Protein AF-0000000083551180 (afdb_homodimer)

Organism: NCBI:txid2306993

pLDDT: mean 93.46, std 14.59, range [28.53, 98.94]

InterPro domains:
  IPR025997 Periplasmic binding protein [PF13407] (26-269)
  IPR028082 Periplasmic binding protein-like I [SSF53822] (26-298)

Nearest PDB structures (foldseek):
  3rot-assembly1_A  TM=9.013E-01  e=5.775E-20  Legionella pneumophila subsp. pneumophila str. Philadelphia 1
  6sw4-assembly1_A  TM=7.677E-01  e=3.076E-19  Geobacillus stearothermophilus
  5hqj-assembly1_A  TM=8.959E-01  e=1.363E-17  Paraburkholderia graminis C4D1M
  5xsd-assembly1_B  TM=6.238E-01  e=3.517E-17  Clostridium beijerinckii NCIMB 8052
  5bq3-assembly4_D  TM=6.985E-01  e=9.871E-12  Schaalia dentiphila ATCC 17982

Foldseek 3Di:
DPPPPPPPPPPPPPPPPPPPPAQEEEEQEQDAPVALLVVLLVVLQVVLCVVLVHHYHYDYDNHRDLQVSLVVLQVVLVVVGLAYEYEPQDCVSNLVSLLSSVVSVHAYEYEAHDQVCCVVSPHQEYEWAQLLQLLLVVLLVCLVVPFAEEEEEAADPSRVSSVSSQNSNCNNNVHHYHYHYHHQALVRLLVSLLVVCVVDVSGAEYEYAGCPRHQLSNLVSCVVVVHPRHATEYEDDALRNLVCQLVVSHFKYWYQQSSCRNNVVSNQSSCCSVPVGHDNYYHGSDTDIGGNVRSVVCSVVNVVSRD/DPPPPPPPPPPPPPPPPPPPPAQEEEEQEQDAPPALLVVLLVVLQVVLCVVLVHHYHYDYDNHRDLQVSLVVLQVVLVVVGLAYEYEPQDCVSNLVSLLSSVVSVHAYEYEAHDQVCCVVSPHQEYEWAQLLQLLLVVLLVCLVVPFAEEEEEAADPSRVSSVSSQNSNCNNNVHHYHYHYHHQALVRLLVSLLVVCVVDVSGAEYEYAGCPRHQLSNLVSCVVVVHPRHAGEYEDDALRNLVCQLVVSHFKYWYQQSSCSNNVVSNQSSCCSVPVGHDNYYHGSDTDIGGNVHSVVCSVVNVVSRD

Solvent-accessible surface area (backbone atoms only — not comparable to full-atom values): 30108 Å² total; per-residue (Å²): 138,82,82,77,77,76,78,78,76,76,75,72,74,70,72,69,70,70,74,74,79,67,54,36,33,39,35,43,36,64,48,30,72,87,41,67,66,44,55,17,19,50,46,17,29,52,50,22,21,63,47,66,67,36,46,71,45,80,43,54,34,71,48,88,42,60,68,60,40,30,50,51,44,44,54,46,46,73,66,62,42,60,20,36,38,34,41,34,42,44,54,82,68,35,38,65,41,49,38,49,29,38,73,71,68,32,52,30,33,31,25,65,27,36,62,91,49,27,64,85,43,57,29,64,31,30,32,25,42,60,38,37,61,43,14,20,52,53,14,37,51,43,32,73,73,63,33,65,20,34,36,30,40,38,44,56,82,77,31,50,43,59,53,31,22,46,52,15,22,35,62,36,33,72,37,59,57,43,78,43,79,47,51,78,38,37,69,61,30,18,53,52,47,35,48,52,44,68,74,36,75,73,50,22,27,36,38,21,67,30,16,69,42,30,27,40,24,44,44,52,26,38,55,74,70,68,52,82,73,52,41,34,29,17,27,38,67,30,42,68,38,31,49,31,17,52,71,64,62,24,55,32,26,35,33,46,44,47,16,53,45,19,18,47,57,46,40,36,39,49,38,28,67,74,69,71,41,58,57,56,36,50,36,27,28,21,69,41,80,40,34,46,93,49,21,66,78,44,31,66,44,21,69,71,40,55,73,138,81,83,74,78,76,78,76,76,77,75,72,74,70,72,69,69,70,76,74,78,67,54,36,33,38,35,42,37,64,48,30,72,87,42,66,66,43,55,17,18,50,45,18,28,51,51,23,20,62,48,66,65,37,47,72,46,82,42,56,34,72,48,87,40,60,70,59,41,30,50,53,45,44,54,46,46,75,66,63,42,59,19,38,37,33,41,35,41,42,55,83,68,35,36,65,38,48,36,49,29,38,73,71,68,31,52,32,33,31,24,65,26,35,61,90,49,27,63,85,44,59,30,64,30,31,31,24,43,60,40,37,59,44,15,19,52,53,14,36,52,42,31,73,73,65,36,64,20,32,35,30,41,38,44,56,82,77,30,50,42,59,53,31,22,46,52,15,22,36,62,36,32,72,38,61,57,45,78,42,79,48,50,77,38,37,69,61,30,17,53,52,48,34,49,51,45,66,75,35,76,71,50,21,25,38,37,19,67,31,14,68,42,30,26,40,24,44,44,52,25,38,55,74,70,68,54,82,74,53,40,34,30,17,26,39,66,29,45,69,38,30,49,31,17,53,72,63,61,24,56,33,27,34,34,45,43,48,18,53,46,19,18,47,57,47,40,37,38,49,38,28,68,75,69,70,40,58,56,56,36,50,36,27,29,21,69,40,79,38,33,46,91,50,22,67,78,43,31,64,44,20,68,72,40,56,74

Radius of gyration: 28.54 Å; Cα contacts (8 Å, |Δi|>4): 1435; chains: 2; bounding box: 66×101×99 Å

Secondary structure (DSSP, 8-state):
-----------------------EEEEE----TT-HHHHHHHHHHHHHHHHHT-EEEEE--SSS-HHHHHHHHHHHHHH--SEEEEE-S-HHHHHHHHHHHHHTT--EEEESS-TTTTGGGT-SEEEE--HHHHHHHHHHHHHHTT--SEEEEESSTT-HHHHHHHHHHHHHH-S-EEEEE--S-HHHHHHHHHHHHHH-TT--EEEES-IIIIIHHHHHHHHHTT-SS-EEEEES--HHHHHHHHTTSS-EEEE--HHHHHHHHHHHHHHHHHHS---SS-EE---EEE-HHHHHHHHHHHHTT--/-----------------------EEEEE----TT-HHHHHHHHHHHHHHHHHT-EEEEE--SSS-HHHHHHHHHHHHHH--SEEEEE-S-HHHHHHHHHHHHHTT--EEEESS-TTTTGGGT-SEEEE--HHHHHHHHHHHHHHTT--SEEEEESSTT-HHHHHHHHHHHHHH-S-EEEEE--S-HHHHHHHHHHHHHH-TT--EEEES-IIIIIHHHHHHHHHHT-SS-EEEEES--HHHHHHHHTTSS-EEEE--HHHHHHHHHHHHHHHHHHS---SS-EE---EEE-HHHHHHHHHHHHTT--

Structure (mmCIF, N/CA/C/O backbone):
data_AF-0000000083551180-model_v1
#
loop_
_entity.id
_entity.type
_entity.pdbx_description
1 polymer 'Sugar ABC transporter substrate-binding protein'
#
loop_
_atom_site.group_PDB
_atom_site.id
_atom_site.type_symbol
_atom_site.label_atom_id
_atom_site.label_alt_id
_atom_site.label_comp_id
_atom_site.label_asym_id
_atom_site.label_entity_id
_atom_site.label_seq_id
_atom_site.pdbx_PDB_ins_code
_atom_site.Cartn_x
_atom_site.Cartn_y
_atom_site.Cartn_z
_atom_site.occupancy
_atom_site.B_iso_or_equiv
_atom_site.auth_seq_id
_atom_site.auth_comp_id
_atom_site.auth_asym_id
_atom_site.auth_atom_id
_atom_site.pdbx_PDB_model_num
ATOM 1 N N . MET A 1 1 ? 14 56.531 -55.25 1 29.62 1 MET A N 1
ATOM 2 C CA . MET A 1 1 ? 12.977 56.312 -54.25 1 29.62 1 MET A CA 1
ATOM 3 C C . MET A 1 1 ? 12.719 54.812 -54.062 1 29.62 1 MET A C 1
ATOM 5 O O . MET A 1 1 ? 11.953 54.219 -54.812 1 29.62 1 MET A O 1
ATOM 9 N N . THR A 1 2 ? 13.805 54 -53.781 1 31.78 2 THR A N 1
ATOM 10 C CA . THR A 1 2 ? 14.023 52.562 -53.625 1 31.78 2 THR A CA 1
ATOM 11 C C . THR A 1 2 ? 13.281 52.031 -52.406 1 31.78 2 THR A C 1
ATOM 13 O O . THR A 1 2 ? 13.531 52.438 -51.281 1 31.78 2 THR A O 1
ATOM 16 N N . LYS A 1 3 ? 11.922 51.719 -52.719 1 38.22 3 LYS A N 1
ATOM 17 C CA . LYS A 1 3 ? 11.047 51.062 -51.75 1 38.22 3 LYS A CA 1
ATOM 18 C C . LYS A 1 3 ? 11.734 49.844 -51.094 1 38.22 3 LYS A C 1
ATOM 20 O O . LYS A 1 3 ? 12.055 48.875 -51.781 1 38.22 3 LYS A O 1
ATOM 25 N N . LEU A 1 4 ? 12.672 50 -50.094 1 35.94 4 LEU A N 1
ATOM 26 C CA . LEU A 1 4 ? 13.281 49 -49.25 1 35.94 4 LEU A CA 1
ATOM 27 C C . LEU A 1 4 ? 12.211 48.156 -48.531 1 35.94 4 LEU A C 1
ATOM 29 O O . LEU A 1 4 ? 11.406 48.719 -47.781 1 35.94 4 LEU A O 1
ATOM 33 N N . PHE A 1 5 ? 11.617 47.156 -49.188 1 43.34 5 PHE A N 1
ATOM 34 C CA . PHE A 1 5 ? 10.773 46.156 -48.594 1 43.34 5 PHE A CA 1
ATOM 35 C C . PHE A 1 5 ? 11.461 45.5 -47.406 1 43.34 5 PHE A C 1
ATOM 37 O O . PHE A 1 5 ? 12.547 44.938 -47.531 1 43.34 5 PHE A O 1
ATOM 44 N N . SER A 1 6 ? 11.367 46.094 -46.219 1 41.84 6 SER A N 1
ATOM 45 C CA . SER A 1 6 ? 11.781 45.5 -44.969 1 41.84 6 SER A CA 1
ATOM 46 C C . SER A 1 6 ? 11.062 44.156 -44.719 1 41.84 6 SER A C 1
ATOM 48 O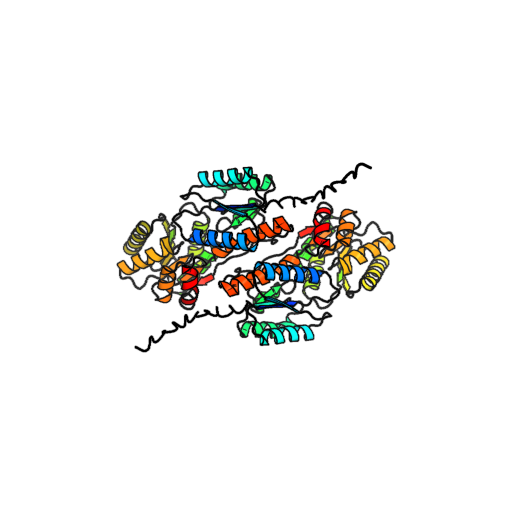 O . SER A 1 6 ? 9.836 44.125 -44.656 1 41.84 6 SER A O 1
ATOM 50 N N . THR A 1 7 ? 11.578 43.062 -45.312 1 43.59 7 THR A N 1
ATOM 51 C CA . THR A 1 7 ? 11.133 41.719 -44.938 1 43.59 7 THR A CA 1
ATOM 52 C C . THR A 1 7 ? 11.227 41.531 -43.406 1 43.59 7 THR A C 1
ATOM 54 O O . THR A 1 7 ? 12.312 41.625 -42.844 1 43.59 7 THR A O 1
ATOM 57 N N . VAL A 1 8 ? 10.195 41.812 -42.688 1 47.72 8 VAL A N 1
ATOM 58 C CA . VAL A 1 8 ? 10.008 41.469 -41.281 1 47.72 8 VAL A CA 1
ATOM 59 C C . VAL A 1 8 ? 10.148 39.938 -41.125 1 47.72 8 VAL A C 1
ATOM 61 O O . VAL A 1 8 ? 9.367 39.188 -41.688 1 47.72 8 VAL A O 1
ATOM 64 N N . ALA A 1 9 ? 11.391 39.5 -40.875 1 41.78 9 ALA A N 1
ATOM 65 C CA . ALA A 1 9 ? 11.609 38.125 -40.438 1 41.78 9 ALA A CA 1
ATOM 66 C C . ALA A 1 9 ? 10.82 37.812 -39.188 1 41.78 9 ALA A C 1
ATOM 68 O O . ALA A 1 9 ? 11.062 38.438 -38.125 1 41.78 9 ALA A O 1
ATOM 69 N N . VAL A 1 10 ? 9.578 37.438 -39.344 1 45.44 10 VAL A N 1
ATOM 70 C CA . VAL A 1 10 ? 8.883 36.812 -38.219 1 45.44 10 VAL A CA 1
ATOM 71 C C . VAL A 1 10 ? 9.68 35.594 -37.719 1 45.44 10 VAL A C 1
ATOM 73 O O . VAL A 1 10 ? 9.812 34.594 -38.406 1 45.44 10 VAL A O 1
ATOM 76 N N . ALA A 1 11 ? 10.781 35.812 -36.969 1 41.44 11 ALA A N 1
ATOM 77 C CA . ALA A 1 11 ? 11.383 34.688 -36.219 1 41.44 11 ALA A CA 1
ATOM 78 C C . ALA A 1 11 ? 10.344 33.969 -35.375 1 41.44 11 ALA A C 1
ATOM 80 O O . ALA A 1 11 ? 9.852 34.531 -34.375 1 41.44 11 ALA A O 1
ATOM 81 N N . ALA A 1 12 ? 9.578 33.094 -36 1 41.12 12 ALA A N 1
ATOM 82 C CA . ALA A 1 12 ? 8.844 32.125 -35.188 1 41.12 12 ALA A CA 1
ATOM 83 C C . ALA A 1 12 ? 9.773 31.391 -34.219 1 41.12 12 ALA A C 1
ATOM 85 O O . ALA A 1 12 ? 10.656 30.656 -34.656 1 41.12 12 ALA A O 1
ATOM 86 N N . VAL A 1 13 ? 10.172 32.031 -33.156 1 38.22 13 VAL A N 1
ATOM 87 C CA . VAL A 1 13 ? 10.766 31.219 -32.094 1 38.22 13 VAL A CA 1
ATOM 88 C C . VAL A 1 13 ? 9.938 29.953 -31.875 1 38.22 13 VAL A C 1
ATOM 90 O O . VAL A 1 13 ? 8.812 30.016 -31.391 1 38.22 13 VAL A O 1
ATOM 93 N N . CYS A 1 14 ? 10.102 28.969 -32.75 1 38.03 14 CYS A N 1
ATOM 94 C CA . CYS A 1 14 ? 9.664 27.641 -32.344 1 38.03 14 CYS A CA 1
ATOM 95 C C . CYS A 1 14 ? 10.203 27.312 -30.953 1 38.03 14 CYS A C 1
ATOM 97 O O . CYS A 1 14 ? 11.406 27.094 -30.781 1 38.03 14 CYS A O 1
ATOM 99 N N . ALA A 1 15 ? 9.703 27.891 -29.938 1 37.44 15 ALA A N 1
ATOM 100 C CA . ALA A 1 15 ? 9.977 27.312 -28.625 1 37.44 15 ALA A CA 1
ATOM 101 C C . ALA A 1 15 ? 10.078 25.781 -28.719 1 37.44 15 ALA A C 1
ATOM 103 O O . ALA A 1 15 ? 9.07 25.109 -28.922 1 37.44 15 ALA A O 1
ATOM 104 N N . PHE A 1 16 ? 11.133 25.25 -29.25 1 34.94 16 PHE A N 1
ATOM 105 C CA . PHE A 1 16 ? 11.359 23.828 -29 1 34.94 16 PHE A CA 1
ATOM 106 C C . PHE A 1 16 ? 11.039 23.469 -27.562 1 34.94 16 PHE A C 1
ATOM 108 O O . PHE A 1 16 ? 11.742 23.891 -26.641 1 34.94 16 PHE A O 1
ATOM 115 N N . ALA A 1 17 ? 9.82 23.344 -27.234 1 38.88 17 ALA A N 1
ATOM 116 C CA . ALA A 1 17 ? 9.594 22.641 -25.969 1 38.88 17 ALA A CA 1
ATOM 117 C C . ALA A 1 17 ? 10.664 21.594 -25.719 1 38.88 17 ALA A C 1
ATOM 119 O O . ALA A 1 17 ? 10.867 20.703 -26.547 1 38.88 17 ALA A O 1
ATOM 120 N N . ALA A 1 18 ? 11.703 21.844 -25.141 1 39.97 18 ALA A N 1
ATOM 121 C CA . ALA A 1 18 ? 12.625 20.781 -24.719 1 39.97 18 ALA A CA 1
ATOM 122 C C . ALA A 1 18 ? 11.891 19.469 -24.484 1 39.97 18 ALA A C 1
ATOM 124 O O . ALA A 1 18 ? 10.883 19.438 -23.766 1 39.97 18 ALA A O 1
ATOM 125 N N . PRO A 1 19 ? 11.961 18.438 -25.234 1 40.69 19 PRO A N 1
ATOM 126 C CA . PRO A 1 19 ? 11.266 17.156 -25.016 1 40.69 19 PRO A CA 1
ATOM 127 C C . PRO A 1 19 ? 11.273 16.734 -23.547 1 40.69 19 PRO A C 1
ATOM 129 O O . PRO A 1 19 ? 12.336 16.703 -22.922 1 40.69 19 PRO A O 1
ATOM 132 N N . ALA A 1 20 ? 10.516 17.203 -22.703 1 46.56 20 ALA A N 1
ATOM 133 C CA . ALA A 1 20 ? 10.375 16.625 -21.375 1 46.56 20 ALA A CA 1
ATOM 134 C C . ALA A 1 20 ? 10.812 15.164 -21.359 1 46.56 20 ALA A C 1
ATOM 136 O O . ALA A 1 20 ? 10.273 14.344 -22.109 1 46.56 20 ALA A O 1
ATOM 137 N N . PHE A 1 21 ? 12.141 14.781 -21.25 1 58.53 21 PHE A N 1
ATOM 138 C CA . PHE A 1 21 ? 12.648 13.414 -21.203 1 58.53 21 PHE A CA 1
ATOM 139 C C . PHE A 1 21 ? 11.672 12.5 -20.453 1 58.53 21 PHE A C 1
ATOM 141 O O . PHE A 1 21 ? 11.258 12.805 -19.344 1 58.53 21 PHE A O 1
ATOM 148 N N . ALA A 1 22 ? 11 11.594 -21.109 1 81.5 22 ALA A N 1
ATOM 149 C CA . ALA A 1 22 ? 10 10.625 -20.672 1 81.5 22 ALA A CA 1
ATOM 150 C C . ALA A 1 22 ? 10.523 9.781 -19.516 1 81.5 22 ALA A C 1
ATOM 152 O O . ALA A 1 22 ? 11.664 9.32 -19.531 1 81.5 22 ALA A O 1
ATOM 153 N N . VAL A 1 23 ? 9.953 9.836 -18.297 1 95.75 23 VAL A N 1
ATOM 154 C CA . VAL A 1 23 ? 10.25 8.945 -17.188 1 95.75 23 VAL A CA 1
ATOM 155 C C . VAL A 1 23 ? 10.414 7.516 -17.688 1 95.75 23 VAL A C 1
ATOM 157 O O . VAL A 1 23 ? 9.555 7.008 -18.422 1 95.75 23 VAL A O 1
ATOM 160 N N . ASP A 1 24 ? 11.672 6.949 -17.5 1 98.19 24 ASP A N 1
ATOM 161 C CA . ASP A 1 24 ? 11.977 5.594 -17.938 1 98.19 24 ASP A CA 1
ATOM 162 C C . ASP A 1 24 ? 12.062 4.633 -16.766 1 98.19 24 ASP A C 1
ATOM 164 O O . ASP A 1 24 ? 12.852 4.836 -15.836 1 98.19 24 ASP A O 1
ATOM 168 N N . ILE A 1 25 ? 11.266 3.588 -16.797 1 98.81 25 ILE A N 1
ATOM 169 C CA . ILE A 1 25 ? 11.242 2.557 -15.766 1 98.81 25 ILE A CA 1
ATOM 170 C C . ILE A 1 25 ? 11.602 1.205 -16.375 1 98.81 25 ILE A C 1
ATOM 172 O O . ILE A 1 25 ? 11.102 0.85 -17.453 1 98.81 25 ILE A O 1
ATOM 176 N N . ILE A 1 26 ? 12.523 0.47 -15.789 1 98.94 26 ILE A N 1
ATOM 177 C CA . ILE A 1 26 ? 12.875 -0.869 -16.25 1 98.94 26 ILE A CA 1
ATOM 178 C C . ILE A 1 26 ? 12.398 -1.905 -15.234 1 98.94 26 ILE A C 1
ATOM 180 O O . ILE A 1 26 ? 12.633 -1.753 -14.031 1 98.94 26 ILE A O 1
ATOM 184 N N . VAL A 1 27 ? 11.68 -2.828 -15.688 1 98.88 27 VAL A N 1
ATOM 185 C CA . VAL A 1 27 ? 11.242 -3.971 -14.891 1 98.88 27 VAL A CA 1
ATOM 186 C C . VAL A 1 27 ? 12.086 -5.195 -15.242 1 98.88 27 VAL A C 1
ATOM 188 O O . VAL A 1 27 ? 12.172 -5.586 -16.406 1 98.88 27 VAL A O 1
ATOM 191 N N . VAL A 1 28 ? 12.758 -5.77 -14.234 1 98.88 28 VAL A N 1
ATOM 192 C CA . VAL A 1 28 ? 13.484 -7.02 -14.414 1 98.88 28 VAL A CA 1
ATOM 193 C C . VAL A 1 28 ? 12.891 -8.102 -13.523 1 98.88 28 VAL A C 1
ATOM 195 O O . VAL A 1 28 ? 13.062 -8.078 -12.297 1 98.88 28 VAL A O 1
ATOM 198 N N . ALA A 1 29 ? 12.219 -9.016 -14.102 1 98.44 29 ALA A N 1
ATOM 199 C CA . ALA A 1 29 ? 11.547 -10.078 -13.359 1 98.44 29 ALA A CA 1
ATOM 200 C C . ALA A 1 29 ? 12.156 -11.438 -13.688 1 98.44 29 ALA A C 1
ATOM 202 O O . ALA A 1 29 ? 12.742 -11.625 -14.758 1 98.44 29 ALA A O 1
ATOM 203 N N . HIS A 1 30 ? 11.977 -12.398 -12.781 1 97.62 30 HIS A N 1
ATOM 204 C CA . HIS A 1 30 ? 12.531 -13.727 -12.992 1 97.62 30 HIS A CA 1
ATOM 205 C C . HIS A 1 30 ? 11.602 -14.586 -13.844 1 97.62 30 HIS A C 1
ATOM 207 O O . HIS A 1 30 ? 11.875 -15.766 -14.078 1 97.62 30 HIS A O 1
ATOM 213 N N . GLY A 1 31 ? 10.531 -14 -14.219 1 92 31 GLY A N 1
ATOM 214 C CA . GLY A 1 31 ? 9.477 -14.719 -14.906 1 92 31 GLY A CA 1
ATOM 215 C C . GLY A 1 31 ? 9.938 -15.344 -16.219 1 92 31 GLY A C 1
ATOM 216 O O . GLY A 1 31 ? 10.523 -14.664 -17.062 1 92 31 GLY A O 1
ATOM 217 N N . GLN A 1 32 ? 9.609 -16.562 -16.375 1 90.31 32 GLN A N 1
ATOM 218 C CA . GLN A 1 32 ? 9.969 -17.312 -17.562 1 90.31 32 GLN A CA 1
ATOM 219 C C . GLN A 1 32 ? 8.953 -17.109 -18.688 1 90.31 32 GLN A C 1
ATOM 221 O O . GLN A 1 32 ? 7.785 -16.828 -18.422 1 90.31 32 GLN A O 1
ATOM 226 N N . ALA A 1 33 ? 9.414 -17.328 -19.891 1 89.06 33 ALA A N 1
ATOM 227 C CA . ALA A 1 33 ? 8.602 -17.047 -21.062 1 89.06 33 ALA A CA 1
ATOM 228 C C . ALA A 1 33 ? 7.359 -17.938 -21.094 1 89.06 33 ALA A C 1
ATOM 230 O O . ALA A 1 33 ? 6.297 -17.516 -21.562 1 89.06 33 ALA A O 1
ATOM 231 N N . ASN A 1 34 ? 7.402 -19.125 -20.562 1 91.38 34 ASN A N 1
ATOM 232 C CA . ASN A 1 34 ? 6.297 -20.078 -20.688 1 91.38 34 ASN A CA 1
ATOM 233 C C . ASN A 1 34 ? 5.332 -19.953 -19.5 1 91.38 34 ASN A C 1
ATOM 235 O O . ASN A 1 34 ? 4.371 -20.719 -19.406 1 91.38 34 ASN A O 1
ATOM 239 N N . ASP A 1 35 ? 5.543 -19.078 -18.578 1 93.75 35 ASP A N 1
ATOM 240 C CA . ASP A 1 35 ? 4.691 -18.906 -17.406 1 93.75 35 ASP A CA 1
ATOM 241 C C . ASP A 1 35 ? 3.701 -17.766 -17.625 1 93.75 35 ASP A C 1
ATOM 243 O O . ASP A 1 35 ? 4.074 -16.578 -17.562 1 93.75 35 ASP A O 1
ATOM 247 N N . PRO A 1 36 ? 2.418 -18.062 -17.797 1 93.94 36 PRO A N 1
ATOM 248 C CA . PRO A 1 36 ? 1.423 -17.016 -18.078 1 93.94 36 PRO A CA 1
ATOM 249 C C . PRO A 1 36 ? 1.259 -16.016 -16.938 1 93.94 36 PRO A C 1
ATOM 251 O O . PRO A 1 36 ? 0.729 -14.93 -17.141 1 93.94 36 PRO A O 1
ATOM 254 N N . PHE A 1 37 ? 1.628 -16.453 -15.758 1 96.19 37 PHE A N 1
ATOM 255 C CA . PHE A 1 37 ? 1.597 -15.531 -14.625 1 96.19 37 PHE A CA 1
ATOM 256 C C . PHE A 1 37 ? 2.246 -14.203 -15 1 96.19 37 PHE A C 1
ATOM 258 O O . PHE A 1 37 ? 1.688 -13.141 -14.727 1 96.19 37 PHE A O 1
ATOM 265 N N . TRP A 1 38 ? 3.328 -14.242 -15.695 1 97.06 38 TRP A N 1
ATOM 266 C CA . TRP A 1 38 ? 4.164 -13.062 -15.898 1 97.06 38 TRP A CA 1
ATOM 267 C C . TRP A 1 38 ? 3.666 -12.242 -17.078 1 97.06 38 TRP A C 1
ATOM 269 O O . TRP A 1 38 ? 3.992 -11.055 -17.203 1 97.06 38 TRP A O 1
ATOM 279 N N . SER A 1 39 ? 2.93 -12.891 -17.938 1 96.06 39 SER A N 1
ATOM 280 C CA . SER A 1 39 ? 2.252 -12.102 -18.953 1 96.06 39 SER A CA 1
ATOM 281 C C . SER A 1 39 ? 1.255 -11.133 -18.344 1 96.06 39 SER A C 1
ATOM 283 O O . SER A 1 39 ? 1.106 -10 -18.797 1 96.06 39 SER A O 1
ATOM 285 N N . VAL A 1 40 ? 0.595 -11.578 -17.266 1 97.25 40 VAL A N 1
ATOM 286 C CA . VAL A 1 40 ? -0.378 -10.734 -16.578 1 97.25 40 VAL A CA 1
ATOM 287 C C . VAL A 1 40 ? 0.341 -9.602 -15.852 1 97.25 40 VAL A C 1
ATOM 289 O O . VAL A 1 40 ? -0.13 -8.461 -15.852 1 97.25 40 VAL A O 1
ATOM 292 N N . VAL A 1 41 ? 1.512 -9.867 -15.203 1 98.25 41 VAL A N 1
ATOM 293 C CA . VAL A 1 41 ? 2.328 -8.828 -14.586 1 98.25 41 VAL A CA 1
ATOM 294 C C . VAL A 1 41 ? 2.717 -7.785 -15.633 1 98.25 41 VAL A C 1
ATOM 296 O O . VAL A 1 41 ? 2.6 -6.582 -15.391 1 98.25 41 VAL A O 1
ATOM 299 N N . LYS A 1 42 ? 3.176 -8.273 -16.797 1 98 42 LYS A N 1
ATOM 300 C CA . LYS A 1 42 ? 3.584 -7.402 -17.891 1 98 42 LYS A CA 1
ATOM 301 C C . LYS A 1 42 ? 2.426 -6.52 -18.344 1 98 42 LYS A C 1
ATOM 303 O O . LYS A 1 42 ? 2.615 -5.332 -18.625 1 98 42 LYS A O 1
ATOM 308 N N . ASN A 1 43 ? 1.23 -7.113 -18.438 1 97.81 43 ASN A N 1
ATOM 309 C CA . ASN A 1 43 ? 0.044 -6.348 -18.812 1 97.81 43 ASN A CA 1
ATOM 310 C C . ASN A 1 43 ? -0.243 -5.238 -17.797 1 97.81 43 ASN A C 1
ATOM 312 O O . ASN A 1 43 ? -0.617 -4.129 -18.172 1 97.81 43 ASN A O 1
ATOM 316 N N . GLY A 1 44 ? -0.085 -5.551 -16.5 1 98.12 44 GLY A N 1
ATOM 317 C CA . GLY A 1 44 ? -0.243 -4.535 -15.477 1 98.12 44 GLY A CA 1
ATOM 318 C C . GLY A 1 44 ? 0.743 -3.391 -15.609 1 98.12 44 GLY A C 1
ATOM 319 O O . GLY A 1 44 ? 0.363 -2.223 -15.516 1 98.12 44 GLY A O 1
ATOM 320 N N . ALA A 1 45 ? 1.985 -3.754 -15.844 1 98.62 45 ALA A N 1
ATOM 321 C CA . ALA A 1 45 ? 3.023 -2.744 -16.031 1 98.62 45 ALA A CA 1
ATOM 322 C C . ALA A 1 45 ? 2.713 -1.855 -17.234 1 98.62 45 ALA A C 1
ATOM 324 O O . ALA A 1 45 ? 2.865 -0.634 -17.172 1 98.62 45 ALA A O 1
ATOM 325 N N . ALA A 1 46 ? 2.285 -2.459 -18.344 1 98.06 46 ALA A N 1
ATOM 326 C CA . ALA A 1 46 ? 1.963 -1.728 -19.562 1 98.06 46 ALA A CA 1
ATOM 327 C C . ALA A 1 46 ? 0.801 -0.765 -19.344 1 98.06 46 ALA A C 1
ATOM 329 O O . ALA A 1 46 ? 0.823 0.37 -19.812 1 98.06 46 ALA A O 1
ATOM 330 N N . GLU A 1 47 ? -0.205 -1.273 -18.625 1 96.56 47 GLU A N 1
ATOM 331 C CA . GLU A 1 47 ? -1.346 -0.413 -18.328 1 96.56 47 GLU A CA 1
ATOM 332 C C . GLU A 1 47 ? -0.929 0.786 -17.484 1 96.56 47 GLU A C 1
ATOM 334 O O . GLU A 1 47 ? -1.373 1.909 -17.734 1 96.56 47 GLU A O 1
ATOM 339 N N . ALA A 1 48 ? -0.133 0.541 -16.469 1 97.25 48 ALA A N 1
ATOM 340 C CA . ALA A 1 48 ? 0.366 1.632 -15.633 1 97.25 48 ALA A CA 1
ATOM 341 C C . ALA A 1 48 ? 1.162 2.635 -16.469 1 97.25 48 ALA A C 1
ATOM 343 O O . ALA A 1 48 ? 1.075 3.844 -16.234 1 97.25 48 ALA A O 1
ATOM 344 N N . ALA A 1 49 ? 2.021 2.131 -17.375 1 97.44 49 ALA A N 1
ATOM 345 C CA . ALA A 1 49 ? 2.795 2.998 -18.266 1 97.44 49 ALA A CA 1
ATOM 346 C C . ALA A 1 49 ? 1.881 3.928 -19.047 1 97.44 49 ALA A C 1
ATOM 348 O O . ALA A 1 49 ? 2.133 5.133 -19.141 1 97.44 49 ALA A O 1
ATOM 349 N N . LYS A 1 50 ? 0.866 3.373 -19.547 1 95.5 50 LYS A N 1
ATOM 350 C CA . LYS A 1 50 ? -0.11 4.148 -20.312 1 95.5 50 LYS A CA 1
ATOM 351 C C . LYS A 1 50 ? -0.788 5.195 -19.438 1 95.5 50 LYS A C 1
ATOM 353 O O . LYS A 1 50 ? -0.851 6.371 -19.797 1 95.5 50 LYS A O 1
ATOM 358 N N . ASP A 1 51 ? -1.233 4.777 -18.312 1 93.31 51 ASP A N 1
ATOM 359 C CA . ASP A 1 51 ? -1.991 5.652 -17.422 1 93.31 51 ASP A CA 1
ATOM 360 C C . ASP A 1 51 ? -1.116 6.785 -16.891 1 93.31 51 ASP A C 1
ATOM 362 O O . ASP A 1 51 ? -1.593 7.902 -16.703 1 93.31 51 ASP A O 1
ATOM 366 N N . SER A 1 52 ? 0.137 6.477 -16.641 1 94.56 52 SER A N 1
ATOM 367 C CA . SER A 1 52 ? 1.021 7.449 -16 1 94.56 52 SER A CA 1
ATOM 368 C C . SER A 1 52 ? 1.838 8.219 -17.031 1 94.56 52 SER A C 1
ATOM 370 O O . SER A 1 52 ? 2.533 9.172 -16.688 1 94.56 52 SER A O 1
ATOM 372 N N . GLY A 1 53 ? 1.837 7.832 -18.25 1 94.81 53 GLY A N 1
ATOM 373 C CA . GLY A 1 53 ? 2.57 8.508 -19.312 1 94.81 53 GLY A CA 1
ATOM 374 C C . GLY A 1 53 ? 4.07 8.281 -19.234 1 94.81 53 GLY A C 1
ATOM 375 O O . GLY A 1 53 ? 4.852 9.203 -19.484 1 94.81 53 GLY A O 1
ATOM 376 N N . VAL A 1 54 ? 4.473 7.078 -18.828 1 97.31 54 VAL A N 1
ATOM 377 C CA . VAL A 1 54 ? 5.898 6.785 -18.719 1 97.31 54 VAL A CA 1
ATOM 378 C C . VAL A 1 54 ? 6.266 5.633 -19.641 1 97.31 54 VAL A C 1
ATOM 380 O O . VAL A 1 54 ? 5.383 4.965 -20.188 1 97.31 54 VAL A O 1
ATOM 383 N N . HIS A 1 55 ? 7.531 5.508 -19.922 1 98.19 55 HIS A N 1
ATOM 384 C CA . HIS A 1 55 ? 8.039 4.371 -20.688 1 98.19 55 HIS A CA 1
ATOM 385 C C . HIS A 1 55 ? 8.445 3.227 -19.766 1 98.19 55 HIS A C 1
ATOM 387 O O . HIS A 1 55 ? 9.055 3.457 -18.719 1 98.19 55 HIS A O 1
ATOM 393 N N . VAL A 1 56 ? 8.07 2.051 -20.109 1 98.5 56 VAL A N 1
ATOM 394 C CA . VAL A 1 56 ? 8.438 0.874 -19.344 1 98.5 56 VAL A CA 1
ATOM 395 C C . VAL A 1 56 ? 9.102 -0.159 -20.25 1 98.5 56 VAL A C 1
ATOM 397 O O . VAL A 1 56 ? 8.609 -0.438 -21.344 1 98.5 56 VAL A O 1
ATOM 400 N N . ASP A 1 57 ? 10.234 -0.638 -19.828 1 98.5 57 ASP A N 1
ATOM 401 C CA . ASP A 1 57 ? 10.906 -1.762 -20.469 1 98.5 57 ASP A CA 1
ATOM 402 C C . ASP A 1 57 ? 10.906 -2.992 -19.562 1 98.5 57 ASP A C 1
ATOM 404 O O . ASP A 1 57 ? 11.477 -2.963 -18.484 1 98.5 57 ASP A O 1
ATOM 408 N N . PHE A 1 58 ? 10.25 -3.998 -20.031 1 98.31 58 PHE A N 1
ATOM 409 C CA . PHE A 1 58 ? 10.125 -5.23 -19.266 1 98.31 58 PHE A CA 1
ATOM 410 C C . PHE A 1 58 ? 11.109 -6.281 -19.766 1 98.31 58 PHE A C 1
ATOM 412 O O . PHE A 1 58 ? 11.102 -6.645 -20.938 1 98.31 58 PHE A O 1
ATOM 419 N N . ARG A 1 59 ? 11.938 -6.75 -18.797 1 98.38 59 ARG A N 1
ATOM 420 C CA . ARG A 1 59 ? 12.992 -7.703 -19.125 1 98.38 59 ARG A CA 1
ATOM 421 C C . ARG A 1 59 ? 12.898 -8.945 -18.234 1 98.38 59 ARG A C 1
ATOM 423 O O . ARG A 1 59 ? 12.586 -8.852 -17.047 1 98.38 59 ARG A O 1
ATOM 430 N N . SER A 1 60 ? 13.148 -10.07 -18.844 1 97.62 60 SER A N 1
ATOM 431 C CA . SER A 1 60 ? 13.203 -11.328 -18.125 1 97.62 60 SER A CA 1
ATOM 432 C C . SER A 1 60 ? 14.055 -12.352 -18.875 1 97.62 60 SER A C 1
ATOM 434 O O . SER A 1 60 ? 14.141 -12.328 -20.094 1 97.62 60 SER A O 1
ATOM 436 N N . PRO A 1 61 ? 14.727 -13.25 -18.094 1 96.69 61 PRO A N 1
ATOM 437 C CA . PRO A 1 61 ? 15.328 -14.383 -18.797 1 96.69 61 PRO A CA 1
ATOM 438 C C . PRO A 1 61 ? 14.297 -15.32 -19.406 1 96.69 61 PRO A C 1
ATOM 440 O O . PRO A 1 61 ? 13.125 -15.305 -19.016 1 96.69 61 PRO A O 1
ATOM 443 N N . GLU A 1 62 ? 14.758 -16.078 -20.422 1 94.75 62 GLU A N 1
ATOM 444 C CA . GLU A 1 62 ? 13.875 -17.047 -21.047 1 94.75 62 GLU A CA 1
ATOM 445 C C . GLU A 1 62 ? 13.516 -18.172 -20.078 1 94.75 62 GLU A C 1
ATOM 447 O O . GLU A 1 62 ? 12.422 -18.734 -20.141 1 94.75 62 GLU A O 1
ATOM 452 N N . THR A 1 63 ? 14.539 -18.531 -19.234 1 94.75 63 THR A N 1
ATOM 453 C CA . THR A 1 63 ? 14.375 -19.562 -18.219 1 94.75 63 THR A CA 1
ATOM 454 C C . THR A 1 63 ? 14.789 -19.047 -16.844 1 94.75 63 THR A C 1
ATOM 456 O O . THR A 1 63 ? 15.234 -17.906 -16.703 1 94.75 63 THR A O 1
ATOM 459 N N . PHE A 1 64 ? 14.516 -19.828 -15.883 1 94.62 64 PHE A N 1
ATOM 460 C CA . PHE A 1 64 ? 14.945 -19.484 -14.531 1 94.62 64 PHE A CA 1
ATOM 461 C C . PHE A 1 64 ? 16.469 -19.5 -14.422 1 94.62 64 PHE A C 1
ATOM 463 O O . PHE A 1 64 ? 17.062 -20.547 -14.227 1 94.62 64 PHE A O 1
ATOM 470 N N . ASP A 1 65 ? 17.031 -18.328 -14.602 1 96.19 65 ASP A N 1
ATOM 471 C CA . ASP A 1 65 ? 18.469 -18.156 -14.672 1 96.19 65 ASP A CA 1
ATOM 472 C C . ASP A 1 65 ? 18.922 -16.906 -13.914 1 96.19 65 ASP A C 1
ATOM 474 O O . ASP A 1 65 ? 18.828 -15.789 -14.438 1 96.19 65 ASP A O 1
ATOM 478 N N . MET A 1 66 ? 19.562 -17.125 -12.727 1 96.94 66 MET A N 1
ATOM 479 C CA . MET A 1 66 ? 19.875 -16.016 -11.844 1 96.94 66 MET A CA 1
ATOM 480 C C . MET A 1 66 ? 21.109 -15.266 -12.344 1 96.94 66 MET A C 1
ATOM 482 O O . MET A 1 66 ? 21.266 -14.07 -12.094 1 96.94 66 MET A O 1
ATOM 486 N N . VAL A 1 67 ? 21.969 -15.969 -13.023 1 97.81 67 VAL A N 1
ATOM 487 C CA . VAL A 1 67 ? 23.125 -15.297 -13.609 1 97.81 67 VAL A CA 1
ATOM 488 C C . VAL A 1 67 ? 22.672 -14.328 -14.695 1 97.81 67 VAL A C 1
ATOM 490 O O . VAL A 1 67 ? 23.062 -13.156 -14.695 1 97.81 67 VAL A O 1
ATOM 493 N N . GLN A 1 68 ? 21.828 -14.82 -15.578 1 98 68 GLN A N 1
ATOM 494 C CA . GLN A 1 68 ? 21.297 -13.961 -16.625 1 98 68 GLN A CA 1
ATOM 495 C C . GLN A 1 68 ? 20.484 -12.812 -16.031 1 98 68 GLN A C 1
ATOM 497 O O . GLN A 1 68 ? 20.578 -11.672 -16.5 1 98 68 GLN A O 1
ATOM 502 N N . MET A 1 69 ? 19.688 -13.062 -15.047 1 98.31 69 MET A N 1
ATOM 503 C CA . MET A 1 69 ? 18.891 -12.016 -14.43 1 98.31 69 MET A CA 1
ATOM 504 C C . MET A 1 69 ? 19.766 -10.938 -13.812 1 98.31 69 MET A C 1
ATOM 506 O O . MET A 1 69 ? 19.5 -9.75 -13.969 1 98.31 69 MET A O 1
ATOM 510 N N . SER A 1 70 ? 20.812 -11.391 -13.125 1 98.62 70 SER A N 1
ATOM 511 C CA . SER A 1 70 ? 21.734 -10.422 -12.547 1 98.62 70 SER A CA 1
ATOM 512 C C . SER A 1 70 ? 22.344 -9.523 -13.617 1 98.62 70 SER A C 1
ATOM 514 O O . SER A 1 70 ? 22.531 -8.328 -13.398 1 98.62 70 SER A O 1
ATOM 516 N N . GLN A 1 71 ? 22.641 -10.062 -14.797 1 98.62 71 GLN A N 1
ATOM 517 C CA . GLN A 1 71 ? 23.203 -9.297 -15.906 1 98.62 71 GLN A CA 1
ATOM 518 C C . GLN A 1 71 ? 22.172 -8.289 -16.438 1 98.62 71 GLN A C 1
ATOM 520 O O . GLN A 1 71 ? 22.547 -7.176 -16.828 1 98.62 71 GLN A O 1
ATOM 525 N N . LEU A 1 72 ? 20.984 -8.703 -16.484 1 98.75 72 LEU A N 1
ATOM 526 C CA . LEU A 1 72 ? 19.922 -7.793 -16.922 1 98.75 72 LEU A CA 1
ATOM 527 C C . LEU A 1 72 ? 19.781 -6.621 -15.961 1 98.75 72 LEU A C 1
ATOM 529 O O . LEU A 1 72 ? 19.562 -5.484 -16.391 1 98.75 72 LEU A O 1
ATOM 533 N N . ILE A 1 73 ? 19.891 -6.867 -14.648 1 98.88 73 ILE A N 1
ATOM 534 C CA . ILE A 1 73 ? 19.828 -5.801 -13.656 1 98.88 73 ILE A CA 1
ATOM 535 C C . ILE A 1 73 ? 21.031 -4.863 -13.828 1 98.88 73 ILE A C 1
ATOM 537 O O . ILE A 1 73 ? 20.859 -3.641 -13.859 1 98.88 73 ILE A O 1
ATOM 541 N N . ASP A 1 74 ? 22.188 -5.461 -14 1 98.75 74 ASP A N 1
ATOM 542 C CA . ASP A 1 74 ? 23.391 -4.645 -14.188 1 98.75 74 ASP A CA 1
ATOM 543 C C . ASP A 1 74 ? 23.266 -3.775 -15.438 1 98.75 74 ASP A C 1
ATOM 545 O O . ASP A 1 74 ? 23.672 -2.609 -15.43 1 98.75 74 ASP A O 1
ATOM 549 N N . ALA A 1 75 ? 22.797 -4.367 -16.5 1 98.75 75 ALA A N 1
ATOM 550 C CA . ALA A 1 75 ? 22.578 -3.604 -17.719 1 98.75 75 ALA A CA 1
ATOM 551 C C . ALA A 1 75 ? 21.609 -2.455 -17.5 1 98.75 75 ALA A C 1
ATOM 553 O O . ALA A 1 75 ? 21.797 -1.356 -18.031 1 98.75 75 ALA A O 1
ATOM 554 N N . ALA A 1 76 ? 20.531 -2.732 -16.75 1 98.62 76 ALA A N 1
ATOM 555 C CA . ALA A 1 76 ? 19.578 -1.686 -16.406 1 98.62 76 ALA A CA 1
ATOM 556 C C . ALA A 1 76 ? 20.234 -0.56 -15.625 1 98.62 76 ALA A C 1
ATOM 558 O O . ALA A 1 76 ? 20 0.62 -15.891 1 98.62 76 ALA A O 1
ATOM 559 N N . VAL A 1 77 ? 21.031 -0.912 -14.641 1 98.38 77 VAL A N 1
ATOM 560 C CA . VAL A 1 77 ? 21.734 0.069 -13.82 1 98.38 77 VAL A CA 1
ATOM 561 C C . VAL A 1 77 ? 22.562 0.989 -14.711 1 98.38 77 VAL A C 1
ATOM 563 O O . VAL A 1 77 ? 22.578 2.207 -14.516 1 98.38 77 VAL A O 1
ATOM 566 N N . ASN A 1 78 ? 23.219 0.434 -15.711 1 97.81 78 ASN A N 1
ATOM 567 C CA . ASN A 1 78 ? 24.062 1.189 -16.625 1 97.81 78 ASN A CA 1
ATOM 568 C C . ASN A 1 78 ? 23.266 2.199 -17.438 1 97.81 78 ASN A C 1
ATOM 570 O O . ASN A 1 78 ? 23.797 3.223 -17.859 1 97.81 78 ASN A O 1
ATOM 574 N N . GLN A 1 79 ? 22 1.93 -17.641 1 97.69 79 GLN A N 1
ATOM 575 C CA . GLN A 1 79 ? 21.125 2.822 -18.406 1 97.69 79 GLN A CA 1
ATOM 576 C C . GLN A 1 79 ? 20.594 3.953 -17.531 1 97.69 79 GLN A C 1
ATOM 578 O O . GLN A 1 79 ? 19.969 4.895 -18.031 1 97.69 79 GLN A O 1
ATOM 583 N N . ASN A 1 80 ? 20.766 3.861 -16.234 1 97.56 80 ASN A N 1
ATOM 584 C CA . ASN A 1 80 ? 20.391 4.871 -15.242 1 97.56 80 ASN A CA 1
ATOM 585 C C . ASN A 1 80 ? 18.938 5.273 -15.367 1 97.56 80 ASN A C 1
ATOM 587 O O . ASN A 1 80 ? 18.625 6.461 -15.508 1 97.56 80 ASN A O 1
ATOM 591 N N . PRO A 1 81 ? 18.031 4.246 -15.297 1 98.5 81 PRO A N 1
ATOM 592 C CA . PRO A 1 81 ? 16.609 4.574 -15.383 1 98.5 81 PRO A CA 1
ATOM 593 C C . PRO A 1 81 ? 16.125 5.406 -14.195 1 98.5 81 PRO A C 1
ATOM 595 O O . PRO A 1 81 ? 16.844 5.559 -13.211 1 98.5 81 PRO A O 1
ATOM 598 N N . ASP A 1 82 ? 14.875 5.969 -14.336 1 98.56 82 ASP A N 1
ATOM 599 C CA . ASP A 1 82 ? 14.258 6.742 -13.266 1 98.56 82 ASP A CA 1
ATOM 600 C C . ASP A 1 82 ? 13.711 5.824 -12.172 1 98.56 82 ASP A C 1
ATOM 602 O O . ASP A 1 82 ? 13.344 6.289 -11.094 1 98.56 82 ASP A O 1
ATOM 606 N N . GLY A 1 83 ? 13.641 4.543 -12.445 1 98.81 83 GLY A N 1
ATOM 607 C CA . GLY A 1 83 ? 13.219 3.535 -11.484 1 98.81 83 GLY A CA 1
ATOM 608 C C . GLY A 1 83 ? 13.469 2.117 -11.961 1 98.81 83 GLY A C 1
ATOM 609 O O . GLY A 1 83 ? 13.492 1.855 -13.164 1 98.81 83 GLY A O 1
ATOM 610 N N . LEU A 1 84 ? 13.68 1.229 -11.047 1 98.94 84 LEU A N 1
ATOM 611 C CA . LEU A 1 84 ? 13.898 -0.19 -11.297 1 98.94 84 LEU A CA 1
ATOM 612 C C . LEU A 1 84 ? 12.945 -1.048 -10.484 1 98.94 84 LEU A C 1
ATOM 614 O O . LEU A 1 84 ? 12.82 -0.863 -9.266 1 98.94 84 LEU A O 1
ATOM 618 N N . VAL A 1 85 ? 12.188 -1.85 -11.172 1 98.94 85 VAL A N 1
ATOM 619 C CA . VAL A 1 85 ? 11.344 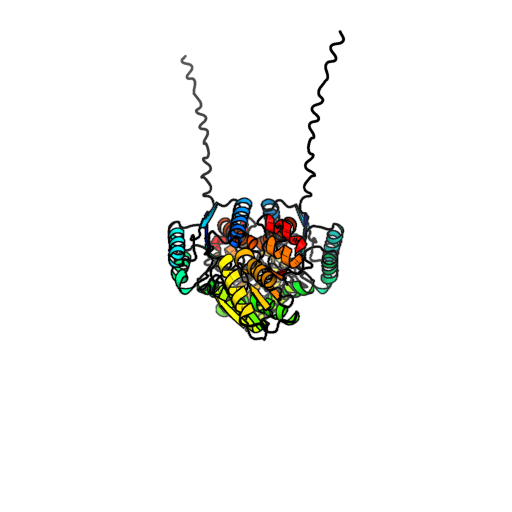-2.854 -10.539 1 98.94 85 VAL A CA 1
ATOM 620 C C . VAL A 1 85 ? 11.969 -4.234 -10.688 1 98.94 85 VAL A C 1
ATOM 622 O O . VAL A 1 85 ? 12.359 -4.629 -11.797 1 98.94 85 VAL A O 1
ATOM 625 N N . VAL A 1 86 ? 12.117 -5.008 -9.555 1 98.94 86 VAL A N 1
ATOM 626 C CA . VAL A 1 86 ? 12.812 -6.289 -9.656 1 98.94 86 VAL A CA 1
ATOM 627 C C . VAL A 1 86 ? 12.109 -7.328 -8.789 1 98.94 86 VAL A C 1
ATOM 629 O O . VAL A 1 86 ? 11.633 -7.012 -7.695 1 98.94 86 VAL A O 1
ATOM 632 N N . SER A 1 87 ? 11.953 -8.555 -9.258 1 98.81 87 SER A N 1
ATOM 633 C CA . SER A 1 87 ? 11.641 -9.68 -8.391 1 98.81 87 SER A CA 1
ATOM 634 C C . SER A 1 87 ? 12.906 -10.328 -7.84 1 98.81 87 SER A C 1
ATOM 636 O O . SER A 1 87 ? 13.961 -10.273 -8.477 1 98.81 87 SER A O 1
ATOM 638 N N . VAL A 1 88 ? 12.859 -10.945 -6.633 1 98.62 88 VAL A N 1
ATOM 639 C CA . VAL A 1 88 ? 14.078 -11.414 -5.984 1 98.62 88 VAL A CA 1
ATOM 640 C C . VAL A 1 88 ? 13.875 -12.852 -5.488 1 98.62 88 VAL A C 1
ATOM 642 O O . VAL A 1 88 ? 13.852 -13.094 -4.277 1 98.62 88 VAL A O 1
ATOM 645 N N . PRO A 1 89 ? 13.906 -13.789 -6.398 1 98.19 89 PRO A N 1
ATOM 646 C CA . PRO A 1 89 ? 13.734 -15.18 -5.984 1 98.19 89 PRO A CA 1
ATOM 647 C C . PRO A 1 89 ? 14.977 -15.75 -5.293 1 98.19 89 PRO A C 1
ATOM 649 O O . PRO A 1 89 ? 14.906 -16.812 -4.668 1 98.19 89 PRO A O 1
ATOM 652 N N . ASP A 1 90 ? 16.094 -15.109 -5.441 1 98.19 90 ASP A N 1
ATOM 653 C CA . ASP A 1 90 ? 17.375 -15.5 -4.867 1 98.19 90 ASP A CA 1
ATOM 654 C C . ASP A 1 90 ? 18.203 -14.281 -4.473 1 98.19 90 ASP A C 1
ATOM 656 O O . ASP A 1 90 ? 18.953 -13.75 -5.289 1 98.19 90 ASP A O 1
ATOM 660 N N . ALA A 1 91 ? 18.156 -13.938 -3.219 1 97.94 91 ALA A N 1
ATOM 661 C CA . ALA A 1 91 ? 18.781 -12.695 -2.758 1 97.94 91 ALA A CA 1
ATOM 662 C C . ALA A 1 91 ? 20.297 -12.773 -2.822 1 97.94 91 ALA A C 1
ATOM 664 O O . ALA A 1 91 ? 20.969 -11.766 -3.064 1 97.94 91 ALA A O 1
ATOM 665 N N . ASP A 1 92 ? 20.812 -13.953 -2.586 1 97.56 92 ASP A N 1
ATOM 666 C CA . ASP A 1 92 ? 22.266 -14.102 -2.646 1 97.56 92 ASP A CA 1
ATOM 667 C C . ASP A 1 92 ? 22.797 -13.836 -4.055 1 97.56 92 ASP A C 1
ATOM 669 O O . ASP A 1 92 ? 23.812 -13.172 -4.227 1 97.56 92 ASP A O 1
ATOM 673 N N . ALA A 1 93 ? 22.094 -14.336 -5.023 1 98.12 93 ALA A N 1
ATOM 674 C CA . ALA A 1 93 ? 22.547 -14.227 -6.41 1 98.12 93 ALA A CA 1
ATOM 675 C C . ALA A 1 93 ? 22.297 -12.82 -6.957 1 98.12 93 ALA A C 1
ATOM 677 O O . ALA A 1 93 ? 23.078 -12.305 -7.75 1 98.12 93 ALA A O 1
ATOM 678 N N . LEU A 1 94 ? 21.203 -12.18 -6.531 1 98.75 94 LEU A N 1
ATOM 679 C CA . LEU A 1 94 ? 20.781 -10.945 -7.18 1 98.75 94 LEU A CA 1
ATOM 680 C C . LEU A 1 94 ? 21.141 -9.734 -6.324 1 98.75 94 LEU A C 1
ATOM 682 O O . LEU A 1 94 ? 21.141 -8.602 -6.812 1 98.75 94 LEU A O 1
ATOM 686 N N . GLY A 1 95 ? 21.375 -9.945 -5.031 1 98.62 95 GLY A N 1
ATOM 687 C CA . GLY A 1 95 ? 21.609 -8.898 -4.055 1 98.62 95 GLY A CA 1
ATOM 688 C C . GLY A 1 95 ? 22.672 -7.898 -4.504 1 98.62 95 GLY A C 1
ATOM 689 O O . GLY A 1 95 ? 22.422 -6.688 -4.492 1 98.62 95 GLY A O 1
ATOM 690 N N . PRO A 1 96 ? 23.844 -8.367 -4.934 1 98.62 96 PRO A N 1
ATOM 691 C CA . PRO A 1 96 ? 24.906 -7.441 -5.34 1 98.62 96 PRO A CA 1
ATOM 692 C C . PRO A 1 96 ? 24.469 -6.496 -6.453 1 98.62 96 PRO A C 1
ATOM 694 O O . PRO A 1 96 ? 24.734 -5.297 -6.395 1 98.62 96 PRO A O 1
ATOM 697 N N . SER A 1 97 ? 23.766 -6.996 -7.48 1 98.81 97 SER A N 1
ATOM 698 C CA . SER A 1 97 ? 23.312 -6.16 -8.578 1 98.81 97 SER A CA 1
ATOM 699 C C . SER A 1 97 ? 22.281 -5.137 -8.109 1 98.81 97 SER A C 1
ATOM 701 O O . SER A 1 97 ? 22.312 -3.98 -8.539 1 98.81 97 SER A O 1
ATOM 703 N N . ILE A 1 98 ? 21.359 -5.527 -7.266 1 98.88 98 ILE A N 1
ATOM 704 C CA . ILE A 1 98 ? 20.328 -4.633 -6.746 1 98.88 98 ILE A CA 1
ATOM 705 C C . ILE A 1 98 ? 20.984 -3.545 -5.895 1 98.88 98 ILE A C 1
ATOM 707 O O . ILE A 1 98 ? 20.625 -2.369 -5.996 1 98.88 98 ILE A O 1
ATOM 711 N N . LYS A 1 99 ? 21.906 -3.914 -5.055 1 98.75 99 LYS A N 1
ATOM 712 C CA . LYS A 1 99 ? 22.609 -2.945 -4.215 1 98.75 99 LYS A CA 1
ATOM 713 C C . LYS A 1 99 ? 23.375 -1.936 -5.062 1 98.75 99 LYS A C 1
ATOM 715 O O . LYS A 1 99 ? 23.5 -0.767 -4.688 1 98.75 99 LYS A O 1
ATOM 720 N N . ARG A 1 100 ? 23.922 -2.342 -6.219 1 98.69 100 ARG A N 1
ATOM 721 C CA . ARG A 1 100 ? 24.562 -1.404 -7.133 1 98.69 100 ARG A CA 1
ATOM 722 C C . ARG A 1 100 ? 23.562 -0.394 -7.676 1 98.69 100 ARG A C 1
ATOM 724 O O . ARG A 1 100 ? 23.875 0.781 -7.852 1 98.69 100 ARG A O 1
ATOM 731 N N . ALA A 1 101 ? 22.359 -0.899 -8 1 98.88 101 ALA A N 1
ATOM 732 C CA . ALA A 1 101 ? 21.312 0.012 -8.445 1 98.88 101 ALA A CA 1
ATOM 733 C C . ALA A 1 101 ? 21 1.064 -7.379 1 98.88 101 ALA A C 1
ATOM 735 O O . ALA A 1 101 ? 20.938 2.258 -7.684 1 98.88 101 ALA A O 1
ATOM 736 N N . VAL A 1 102 ? 20.844 0.617 -6.145 1 98.75 102 VAL A N 1
ATOM 737 C CA . VAL A 1 102 ? 20.547 1.506 -5.027 1 98.75 102 VAL A CA 1
ATOM 738 C C . VAL A 1 102 ? 21.703 2.492 -4.828 1 98.75 102 VAL A C 1
ATOM 740 O O . VAL A 1 102 ? 21.469 3.689 -4.645 1 98.75 102 VAL A O 1
ATOM 743 N N . ALA A 1 103 ? 22.906 2.031 -4.902 1 98.31 103 ALA A N 1
ATOM 744 C CA . ALA A 1 103 ? 24.078 2.869 -4.73 1 98.31 103 ALA A CA 1
ATOM 745 C C . ALA A 1 103 ? 24.172 3.924 -5.828 1 98.31 103 ALA A C 1
ATOM 747 O O . ALA A 1 103 ? 24.719 5.012 -5.609 1 98.31 103 ALA A O 1
ATOM 748 N N . ALA A 1 104 ? 23.703 3.582 -6.977 1 98.38 104 ALA A N 1
ATOM 749 C CA . ALA A 1 104 ? 23.719 4.504 -8.109 1 98.38 104 ALA A CA 1
ATOM 750 C C . ALA A 1 104 ? 22.625 5.555 -7.98 1 98.38 104 ALA A C 1
ATOM 752 O O . ALA A 1 104 ? 22.484 6.426 -8.836 1 98.38 104 ALA A O 1
ATOM 753 N N . GLY A 1 105 ? 21.766 5.461 -6.914 1 97.94 105 GLY A N 1
ATOM 754 C CA . GLY A 1 105 ? 20.703 6.43 -6.672 1 97.94 105 GLY A CA 1
ATOM 755 C C . GLY A 1 105 ? 19.422 6.094 -7.391 1 97.94 105 GLY A C 1
ATOM 756 O O . GLY A 1 105 ? 18.516 6.926 -7.469 1 97.94 105 GLY A O 1
ATOM 757 N N . ILE A 1 106 ? 19.312 4.914 -7.973 1 98.69 106 ILE A N 1
ATOM 758 C CA . ILE A 1 106 ? 18.109 4.484 -8.68 1 98.69 106 ILE A CA 1
ATOM 759 C C . ILE A 1 106 ? 17.078 3.971 -7.68 1 98.69 106 ILE A C 1
ATOM 761 O O . ILE A 1 106 ? 17.359 3.068 -6.891 1 98.69 106 ILE A O 1
ATOM 765 N N . PRO A 1 107 ? 15.852 4.566 -7.641 1 98.81 107 PRO A N 1
ATOM 766 C CA . PRO A 1 107 ? 14.812 3.975 -6.793 1 98.81 107 PRO A CA 1
ATOM 767 C C . PRO A 1 107 ? 14.43 2.561 -7.227 1 98.81 107 PRO A C 1
ATOM 769 O O . PRO A 1 107 ? 14.164 2.324 -8.406 1 98.81 107 PRO A O 1
ATOM 772 N N . VAL A 1 108 ? 14.453 1.659 -6.289 1 98.94 108 VAL A N 1
ATOM 773 C CA . VAL A 1 108 ? 14.156 0.259 -6.574 1 98.94 108 VAL A CA 1
ATOM 774 C C . VAL A 1 108 ? 12.891 -0.165 -5.828 1 98.94 108 VAL A C 1
ATOM 776 O O . VAL A 1 108 ? 12.719 0.16 -4.652 1 98.94 108 VAL A O 1
ATOM 779 N N . ILE A 1 109 ? 11.961 -0.771 -6.5 1 98.94 109 ILE A N 1
ATOM 780 C CA . ILE A 1 109 ? 10.828 -1.459 -5.902 1 98.94 109 ILE A CA 1
ATOM 781 C C . ILE A 1 109 ? 10.898 -2.951 -6.219 1 98.94 109 ILE A C 1
ATOM 783 O O . ILE A 1 109 ? 11.133 -3.336 -7.367 1 98.94 109 ILE A O 1
ATOM 787 N N . THR A 1 110 ? 10.797 -3.785 -5.199 1 98.94 110 THR A N 1
ATOM 788 C CA . THR A 1 110 ? 10.742 -5.219 -5.453 1 98.94 110 THR A CA 1
ATOM 789 C C . THR A 1 110 ? 9.297 -5.695 -5.574 1 98.94 110 THR A C 1
ATOM 791 O O . THR A 1 110 ? 8.391 -5.105 -4.988 1 98.94 110 THR A O 1
ATOM 794 N N . ILE A 1 111 ? 9.102 -6.785 -6.359 1 98.88 111 ILE A N 1
ATOM 795 C CA . ILE A 1 111 ? 7.766 -7.34 -6.547 1 98.88 111 ILE A CA 1
ATOM 796 C C . ILE A 1 111 ? 7.812 -8.859 -6.422 1 98.88 111 ILE A C 1
ATOM 798 O O . ILE A 1 111 ? 8.867 -9.469 -6.586 1 98.88 111 ILE A O 1
ATOM 802 N N . ASN A 1 112 ? 6.684 -9.5 -6.145 1 98.31 112 ASN A N 1
ATOM 803 C CA . ASN A 1 112 ? 6.438 -10.938 -6.18 1 98.31 112 ASN A CA 1
ATOM 804 C C . ASN A 1 112 ? 7.316 -11.68 -5.18 1 98.31 112 ASN A C 1
ATOM 806 O O . ASN A 1 112 ? 6.969 -11.789 -4 1 98.31 112 ASN A O 1
ATOM 810 N N . ALA A 1 113 ? 8.594 -11.992 -5.559 1 97.81 113 ALA A N 1
ATOM 811 C CA . ALA A 1 113 ? 9.523 -12.672 -4.668 1 97.81 113 ALA A CA 1
ATOM 812 C C . ALA A 1 113 ? 10.453 -11.672 -3.979 1 97.81 113 ALA A C 1
ATOM 814 O O . ALA A 1 113 ? 10.867 -10.68 -4.582 1 97.81 113 ALA A O 1
ATOM 815 N N . GLY A 1 114 ? 10.797 -11.961 -2.689 1 97.12 114 GLY A N 1
ATOM 816 C CA . GLY A 1 114 ? 11.859 -11.211 -2.037 1 97.12 114 GLY A CA 1
ATOM 817 C C . GLY A 1 114 ? 11.336 -10.148 -1.082 1 97.12 114 GLY A C 1
ATOM 818 O O . GLY A 1 114 ? 12.055 -9.203 -0.743 1 97.12 114 GLY A O 1
ATOM 819 N N . GLY A 1 115 ? 10.039 -10.273 -0.655 1 97.25 115 GLY A N 1
ATOM 820 C CA . GLY A 1 115 ? 9.492 -9.305 0.285 1 97.25 115 GLY A CA 1
ATOM 821 C C . GLY A 1 115 ? 10.289 -9.211 1.572 1 97.25 115 GLY A C 1
ATOM 822 O O . GLY A 1 115 ? 10.492 -8.109 2.098 1 97.25 115 GLY A O 1
ATOM 823 N N . ASP A 1 116 ? 10.836 -10.281 2.047 1 96.56 116 ASP A N 1
ATOM 824 C CA . ASP A 1 116 ? 11.508 -10.359 3.338 1 96.56 116 ASP A CA 1
ATOM 825 C C . ASP A 1 116 ? 12.914 -9.758 3.26 1 96.56 116 ASP A C 1
ATOM 827 O O . ASP A 1 116 ? 13.508 -9.422 4.289 1 96.56 116 ASP A O 1
ATOM 831 N N . VAL A 1 117 ? 13.461 -9.641 2.057 1 97.88 117 VAL A N 1
ATOM 832 C CA . VAL A 1 117 ? 14.828 -9.148 1.927 1 97.88 117 VAL A CA 1
ATOM 833 C C . VAL A 1 117 ? 14.82 -7.773 1.268 1 97.88 117 VAL A C 1
ATOM 835 O O . VAL A 1 117 ? 15.875 -7.156 1.1 1 97.88 117 VAL A O 1
ATOM 838 N N . SER A 1 118 ? 13.672 -7.305 0.847 1 98.44 118 SER A N 1
ATOM 839 C CA . SER A 1 118 ? 13.531 -6.059 0.096 1 98.44 118 SER A CA 1
ATOM 840 C C . SER A 1 118 ? 14.227 -4.906 0.805 1 98.44 118 SER A C 1
ATOM 842 O O . SER A 1 118 ? 15.062 -4.223 0.212 1 98.44 118 SER A O 1
ATOM 844 N N . LYS A 1 119 ? 13.93 -4.711 2.051 1 97.94 119 LYS A N 1
ATOM 845 C CA . LYS A 1 119 ? 14.461 -3.592 2.826 1 97.94 119 LYS A CA 1
ATOM 846 C C . LYS A 1 119 ? 15.977 -3.686 2.967 1 97.94 119 LYS A C 1
ATOM 848 O O . LYS A 1 119 ? 16.688 -2.688 2.805 1 97.94 119 LYS A O 1
ATOM 853 N N . SER A 1 120 ? 16.5 -4.902 3.242 1 98.25 120 SER A N 1
ATOM 854 C CA . SER A 1 120 ? 17.938 -5.078 3.445 1 98.25 120 SER A CA 1
ATOM 855 C C . SER A 1 120 ? 18.703 -4.824 2.158 1 98.25 120 SER A C 1
ATOM 857 O O . SER A 1 120 ? 19.906 -4.516 2.197 1 98.25 120 SER A O 1
ATOM 859 N N . LEU A 1 121 ? 18.016 -4.914 1.032 1 98.69 121 LEU A N 1
ATOM 860 C CA . LEU A 1 121 ? 18.672 -4.684 -0.255 1 98.69 121 LEU A CA 1
ATOM 861 C C . LEU A 1 121 ? 18.609 -3.209 -0.641 1 98.69 121 LEU A C 1
ATOM 863 O O . LEU A 1 121 ? 19.172 -2.805 -1.66 1 98.69 121 LEU A O 1
ATOM 867 N N . GLY A 1 122 ? 17.875 -2.389 0.15 1 98.5 122 GLY A N 1
ATOM 868 C CA . GLY A 1 122 ? 17.828 -0.953 -0.082 1 98.5 122 GLY A CA 1
ATOM 869 C C . GLY A 1 122 ? 16.641 -0.532 -0.939 1 98.5 122 GLY A C 1
ATOM 870 O O . GLY A 1 122 ? 16.578 0.613 -1.39 1 98.5 122 GLY A O 1
ATOM 871 N N . ALA A 1 123 ? 15.695 -1.47 -1.227 1 98.75 123 ALA A N 1
ATOM 872 C CA . ALA A 1 123 ? 14.508 -1.125 -2 1 98.75 123 ALA A CA 1
ATOM 873 C C . ALA A 1 123 ? 13.602 -0.168 -1.226 1 98.75 123 ALA A C 1
ATOM 875 O O . ALA A 1 123 ? 13.594 -0.179 0.008 1 98.75 123 ALA A O 1
ATOM 876 N N . LYS A 1 124 ? 12.836 0.648 -1.976 1 98.31 124 LYS A N 1
ATOM 877 C CA . LYS A 1 124 ? 11.922 1.611 -1.369 1 98.31 124 LYS A CA 1
ATOM 878 C C . LYS A 1 124 ? 10.727 0.908 -0.722 1 98.31 124 LYS A C 1
ATOM 880 O O . LYS A 1 124 ? 10.266 1.315 0.345 1 98.31 124 LYS A O 1
ATOM 885 N N . LEU A 1 125 ? 10.227 -0.043 -1.369 1 98.5 125 LEU A N 1
ATOM 886 C CA . LEU A 1 125 ? 9.117 -0.86 -0.876 1 98.5 125 LEU A CA 1
ATOM 887 C C . LEU A 1 125 ? 8.992 -2.145 -1.688 1 98.5 125 LEU A C 1
ATOM 889 O O . LEU A 1 125 ? 9.695 -2.332 -2.68 1 98.5 125 LEU A O 1
ATOM 893 N N . HIS A 1 126 ? 8.172 -3.023 -1.21 1 98.81 126 HIS A N 1
ATOM 894 C CA . HIS A 1 126 ? 7.801 -4.254 -1.896 1 98.81 126 HIS A CA 1
ATOM 895 C C . HIS A 1 126 ? 6.312 -4.273 -2.223 1 98.81 126 HIS A C 1
ATOM 897 O O . HIS A 1 126 ? 5.484 -3.871 -1.398 1 98.81 126 HIS A O 1
ATOM 903 N N . VAL A 1 127 ? 5.973 -4.641 -3.443 1 98.81 127 VAL A N 1
ATOM 904 C CA . VAL A 1 127 ? 4.594 -4.941 -3.812 1 98.81 127 VAL A CA 1
ATOM 905 C C . VAL A 1 127 ? 4.426 -6.449 -3.992 1 98.81 127 VAL A C 1
ATOM 907 O O . VAL A 1 127 ? 5.023 -7.043 -4.891 1 98.81 127 VAL A O 1
ATOM 910 N N . GLY A 1 128 ? 3.674 -7.082 -3.197 1 98.38 128 GLY A N 1
ATOM 911 C CA . GLY A 1 128 ? 3.457 -8.523 -3.197 1 98.38 128 GLY A CA 1
ATOM 912 C C . GLY A 1 128 ? 2.742 -9.016 -1.956 1 98.38 128 GLY A C 1
ATOM 913 O O . GLY A 1 128 ? 1.894 -8.312 -1.4 1 98.38 128 GLY A O 1
ATOM 914 N N . GLN A 1 129 ? 2.971 -10.32 -1.669 1 97.56 129 GLN A N 1
ATOM 915 C CA . GLN A 1 129 ? 2.354 -10.914 -0.486 1 97.56 129 GLN A CA 1
ATOM 916 C C . GLN A 1 129 ? 3.398 -11.578 0.403 1 97.56 129 GLN A C 1
ATOM 918 O O . GLN A 1 129 ? 4.527 -11.812 -0.029 1 97.56 129 GLN A O 1
ATOM 923 N N . SER A 1 130 ? 3.045 -11.766 1.688 1 97 130 SER A N 1
ATOM 924 C CA . SER A 1 130 ? 3.844 -12.68 2.498 1 97 130 SER A CA 1
ATOM 925 C C . SER A 1 130 ? 3.668 -14.125 2.037 1 97 130 SER A C 1
ATOM 927 O O . SER A 1 130 ? 2.604 -14.719 2.229 1 97 130 SER A O 1
ATOM 929 N N . GLU A 1 131 ? 4.715 -14.633 1.552 1 98.44 131 GLU A N 1
ATOM 930 C CA . GLU A 1 131 ? 4.621 -15.961 0.941 1 98.44 131 GLU A CA 1
ATOM 931 C C . GLU A 1 131 ? 4.371 -17.031 1.993 1 98.44 131 GLU A C 1
ATOM 933 O O . GLU A 1 131 ? 3.564 -17.938 1.777 1 98.44 131 GLU A O 1
ATOM 938 N N . PHE A 1 132 ? 5.023 -16.938 3.143 1 98.56 132 PHE A N 1
ATOM 939 C CA . PHE A 1 132 ? 4.812 -17.875 4.23 1 98.56 132 PHE A CA 1
ATOM 940 C C . PHE A 1 132 ? 3.385 -17.797 4.754 1 98.56 132 PHE A C 1
ATOM 942 O O . PHE A 1 132 ? 2.719 -18.828 4.922 1 98.56 132 PHE A O 1
ATOM 949 N N . ASP A 1 133 ? 2.924 -16.594 4.93 1 97.81 133 ASP A N 1
ATOM 950 C CA . ASP A 1 133 ? 1.575 -16.406 5.457 1 97.81 133 ASP A CA 1
ATOM 951 C C . ASP A 1 133 ? 0.523 -16.891 4.461 1 97.81 133 ASP A C 1
ATOM 953 O O . ASP A 1 133 ? -0.511 -17.438 4.855 1 97.81 133 ASP A O 1
ATOM 957 N N . ALA A 1 134 ? 0.775 -16.594 3.215 1 98.38 134 ALA A N 1
ATOM 958 C CA . ALA A 1 134 ? -0.14 -17.078 2.186 1 98.38 134 ALA A CA 1
ATOM 959 C C 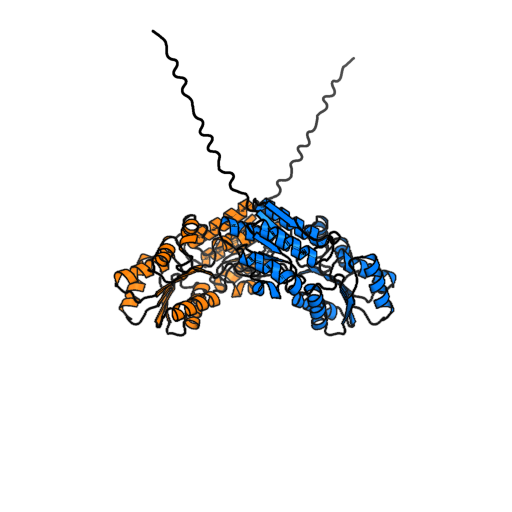. ALA A 1 134 ? -0.201 -18.609 2.182 1 98.38 134 ALA A C 1
ATOM 961 O O . ALA A 1 134 ? -1.283 -19.188 2.086 1 98.38 134 ALA A O 1
ATOM 962 N N . GLY A 1 135 ? 0.977 -19.25 2.266 1 98.81 135 GLY A N 1
ATOM 963 C CA . GLY A 1 135 ? 1.014 -20.703 2.385 1 98.81 135 GLY A CA 1
ATOM 964 C C . GLY A 1 135 ? 0.292 -21.219 3.615 1 98.81 135 GLY A C 1
ATOM 965 O O . GLY A 1 135 ? -0.426 -22.219 3.547 1 98.81 135 GLY A O 1
ATOM 966 N N . LYS A 1 136 ? 0.526 -20.578 4.711 1 98.81 136 LYS A N 1
ATOM 967 C CA . LYS A 1 136 ? -0.114 -20.969 5.961 1 98.81 136 LYS A CA 1
ATOM 968 C C . LYS A 1 136 ? -1.635 -20.922 5.84 1 98.81 136 LYS A C 1
ATOM 970 O O . LYS A 1 136 ? -2.322 -21.859 6.246 1 98.81 136 LYS A O 1
ATOM 975 N N . ALA A 1 137 ? -2.131 -19.875 5.207 1 98.5 137 ALA A N 1
ATOM 976 C CA . ALA A 1 137 ? -3.57 -19.734 5.008 1 98.5 137 ALA A CA 1
ATOM 977 C C . ALA A 1 137 ? -4.113 -20.844 4.121 1 98.5 137 ALA A C 1
ATOM 979 O O . ALA A 1 137 ? -5.184 -21.391 4.398 1 98.5 137 ALA A O 1
ATOM 980 N N . ALA A 1 138 ? -3.393 -21.125 3.086 1 98.75 138 ALA A N 1
ATOM 981 C CA . ALA A 1 138 ? -3.797 -22.203 2.189 1 98.75 138 ALA A CA 1
ATOM 982 C C . ALA A 1 138 ? -3.826 -23.547 2.922 1 98.75 138 ALA A C 1
ATOM 984 O O . ALA A 1 138 ? -4.754 -24.344 2.744 1 98.75 138 ALA A O 1
ATOM 985 N N . GLY A 1 139 ? -2.811 -23.766 3.752 1 98.88 139 GLY A N 1
ATOM 986 C CA . GLY A 1 139 ? -2.756 -24.984 4.539 1 98.88 139 GLY A CA 1
ATOM 987 C C . GLY A 1 139 ? -3.906 -25.125 5.52 1 98.88 139 GLY A C 1
ATOM 988 O O . GLY A 1 139 ? -4.52 -26.188 5.633 1 98.88 139 GLY A O 1
ATOM 989 N N . GLU A 1 140 ? -4.195 -24.062 6.215 1 98.81 140 GLU A N 1
ATOM 990 C CA . GLU A 1 140 ? -5.309 -24.047 7.156 1 98.81 140 GLU A CA 1
ATOM 991 C C . GLU A 1 140 ? -6.625 -24.375 6.457 1 98.81 140 GLU A C 1
ATOM 993 O O . GLU A 1 140 ? -7.438 -25.141 6.98 1 98.81 140 GLU A O 1
ATOM 998 N N . LYS A 1 141 ? -6.805 -23.828 5.25 1 98.69 141 LYS A N 1
ATOM 999 C CA . LYS A 1 141 ? -8.039 -24.062 4.508 1 98.69 141 LYS A CA 1
ATOM 1000 C C . LYS A 1 141 ? -8.141 -25.516 4.055 1 98.69 141 LYS A C 1
ATOM 1002 O O . LYS A 1 141 ? -9.211 -26.125 4.129 1 98.69 141 LYS A O 1
ATOM 1007 N N . LEU A 1 142 ? -7.059 -26.062 3.604 1 98.81 142 LEU A N 1
ATOM 1008 C CA . LEU A 1 142 ? -7.059 -27.453 3.176 1 98.81 142 LEU A CA 1
ATOM 1009 C C . LEU A 1 142 ? -7.352 -28.391 4.352 1 98.81 142 LEU A C 1
ATOM 1011 O O . LEU A 1 142 ? -8.078 -29.375 4.203 1 98.81 142 LEU A O 1
ATOM 1015 N N . ALA A 1 143 ? -6.785 -28.094 5.52 1 98.81 143 ALA A N 1
ATOM 1016 C CA . ALA A 1 143 ? -7.07 -28.875 6.715 1 98.81 143 ALA A CA 1
ATOM 1017 C C . ALA A 1 143 ? -8.547 -28.781 7.094 1 98.81 143 ALA A C 1
ATOM 1019 O O . ALA A 1 143 ? -9.172 -29.797 7.426 1 98.81 143 ALA A O 1
ATOM 1020 N N . GLU A 1 144 ? -9.047 -27.609 7.031 1 98.62 144 GLU A N 1
ATOM 1021 C CA . GLU A 1 144 ? -10.453 -27.391 7.332 1 98.62 144 GLU A CA 1
ATOM 1022 C C . GLU A 1 144 ? -11.359 -28.219 6.422 1 98.62 144 GLU A C 1
ATOM 1024 O O . GLU A 1 144 ? -12.414 -28.688 6.848 1 98.62 144 GLU A O 1
ATOM 1029 N N . LEU A 1 145 ? -10.906 -28.406 5.188 1 98.12 145 LEU A N 1
ATOM 1030 C CA . LEU A 1 145 ? -11.711 -29.109 4.199 1 98.12 145 LEU A CA 1
ATOM 1031 C C . LEU A 1 145 ? -11.516 -30.625 4.324 1 98.12 145 LEU A C 1
ATOM 1033 O O . LEU A 1 145 ? -12.117 -31.391 3.572 1 98.12 145 LEU A O 1
ATOM 1037 N N . GLY A 1 146 ? -10.625 -31.047 5.238 1 98.31 146 GLY A N 1
ATOM 1038 C CA . GLY A 1 146 ? -10.531 -32.469 5.527 1 98.31 146 GLY A CA 1
ATOM 1039 C C . GLY A 1 146 ? -9.227 -33.094 5.043 1 98.31 146 GLY A C 1
ATOM 1040 O O . GLY A 1 146 ? -9.078 -34.312 5.047 1 98.31 146 GLY A O 1
ATOM 1041 N N . GLY A 1 147 ? -8.273 -32.25 4.617 1 98.62 147 GLY A N 1
ATOM 1042 C CA . GLY A 1 147 ? -6.965 -32.781 4.273 1 98.62 147 GLY A CA 1
ATOM 1043 C C . GLY A 1 147 ? -6.227 -33.375 5.465 1 98.62 147 GLY A C 1
ATOM 1044 O O . GLY A 1 147 ? -6.266 -32.812 6.562 1 98.62 147 GLY A O 1
ATOM 1045 N N . THR A 1 148 ? -5.523 -34.469 5.215 1 98.62 148 THR A N 1
ATOM 1046 C CA . THR A 1 148 ? -4.828 -35.094 6.324 1 98.62 148 THR A CA 1
ATOM 1047 C C . THR A 1 148 ? -3.391 -35.438 5.941 1 98.62 148 THR A C 1
ATOM 1049 O O . THR A 1 148 ? -2.566 -35.75 6.805 1 98.62 148 THR A O 1
ATOM 1052 N N . LYS A 1 149 ? -3.127 -35.469 4.762 1 98.81 149 LYS A N 1
ATOM 1053 C CA . LYS A 1 149 ? -1.783 -35.656 4.223 1 98.81 149 LYS A CA 1
ATOM 1054 C C . LYS A 1 149 ? -1.631 -34.938 2.875 1 98.81 149 LYS A C 1
ATOM 1056 O O . LYS A 1 149 ? -2.461 -35.125 1.979 1 98.81 149 LYS A O 1
ATOM 1061 N N . GLY A 1 150 ? -0.591 -34.094 2.791 1 98.81 150 GLY A N 1
ATOM 1062 C CA . GLY A 1 150 ? -0.534 -33.25 1.614 1 98.81 150 GLY A CA 1
ATOM 1063 C C . GLY A 1 150 ? 0.786 -33.344 0.872 1 98.81 150 GLY A C 1
ATOM 1064 O O . GLY A 1 150 ? 1.77 -33.875 1.407 1 98.81 150 GLY A O 1
ATOM 1065 N N . ILE A 1 151 ? 0.757 -32.906 -0.373 1 98.94 151 ILE A N 1
ATOM 1066 C CA . ILE A 1 151 ? 1.977 -32.656 -1.134 1 98.94 151 ILE A CA 1
ATOM 1067 C C . ILE A 1 151 ? 1.981 -31.234 -1.651 1 98.94 151 ILE A C 1
ATOM 1069 O O . ILE A 1 151 ? 0.934 -30.688 -2.018 1 98.94 151 ILE A O 1
ATOM 1073 N N . CYS A 1 152 ? 3.08 -30.594 -1.562 1 98.94 152 CYS A N 1
ATOM 1074 C CA . CYS A 1 152 ? 3.348 -29.297 -2.162 1 98.94 152 CYS A CA 1
ATOM 1075 C C . CYS A 1 152 ? 4.18 -29.438 -3.43 1 98.94 152 CYS A C 1
ATOM 1077 O O . CYS A 1 152 ? 5.316 -29.906 -3.381 1 98.94 152 CYS A O 1
ATOM 1079 N N . VAL A 1 153 ? 3.607 -29.031 -4.551 1 98.88 153 VAL A N 1
ATOM 1080 C CA . VAL A 1 153 ? 4.258 -29.266 -5.836 1 98.88 153 VAL A CA 1
ATOM 1081 C C . VAL A 1 153 ? 5.004 -28.016 -6.277 1 98.88 153 VAL A C 1
ATOM 1083 O O . VAL A 1 153 ? 4.387 -27.031 -6.672 1 98.88 153 VAL A O 1
ATOM 1086 N N . ASN A 1 154 ? 6.289 -28.078 -6.234 1 98.5 154 ASN A N 1
ATOM 1087 C CA . ASN A 1 154 ? 7.152 -26.922 -6.488 1 98.5 154 ASN A CA 1
ATOM 1088 C C . ASN A 1 154 ? 7.773 -27 -7.883 1 98.5 154 ASN A C 1
ATOM 1090 O O . ASN A 1 154 ? 8.695 -27.781 -8.117 1 98.5 154 ASN A O 1
ATOM 1094 N N . GLN A 1 155 ? 7.34 -26.125 -8.781 1 97.38 155 GLN A N 1
ATOM 1095 C CA . GLN A 1 155 ? 7.758 -26.203 -10.18 1 97.38 155 GLN A CA 1
ATOM 1096 C C . GLN A 1 155 ? 8.992 -25.344 -10.422 1 97.38 155 GLN A C 1
ATOM 1098 O O . GLN A 1 155 ? 9.516 -25.297 -11.539 1 97.38 155 GLN A O 1
ATOM 1103 N N . G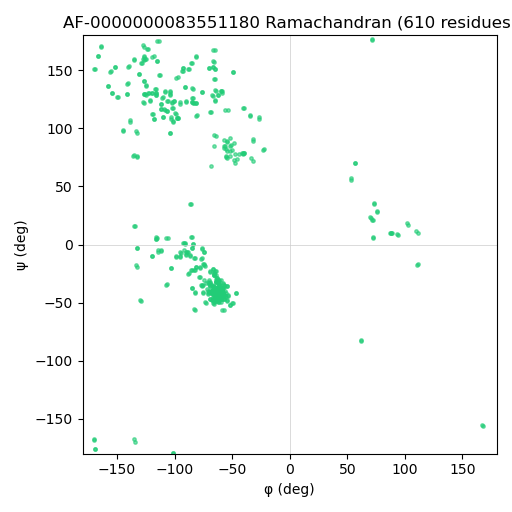LU A 1 156 ? 9.422 -24.625 -9.445 1 95.69 156 GLU A N 1
ATOM 1104 C CA . GLU A 1 156 ? 10.539 -23.688 -9.602 1 95.69 156 GLU A CA 1
ATOM 1105 C C . GLU A 1 156 ? 11.508 -23.781 -8.43 1 95.69 156 GLU A C 1
ATOM 1107 O O . GLU A 1 156 ? 11.656 -22.828 -7.66 1 95.69 156 GLU A O 1
ATOM 1112 N N . VAL A 1 157 ? 12.328 -24.875 -8.461 1 94.75 157 VAL A N 1
ATOM 1113 C CA . VAL A 1 157 ? 13.281 -25.156 -7.391 1 94.75 157 VAL A CA 1
ATOM 1114 C C . VAL A 1 157 ? 14.367 -24.078 -7.367 1 94.75 157 VAL A C 1
ATOM 1116 O O . VAL A 1 157 ? 14.93 -23.734 -8.414 1 94.75 157 VAL A O 1
ATOM 1119 N N . GLY A 1 158 ? 14.602 -23.5 -6.273 1 94.69 158 GLY A N 1
ATOM 1120 C CA . GLY A 1 158 ? 15.57 -22.422 -6.129 1 94.69 158 GLY A CA 1
ATOM 1121 C C . GLY A 1 158 ? 14.922 -21.078 -5.844 1 94.69 158 GLY A C 1
ATOM 1122 O O . GLY A 1 158 ? 15.594 -20.141 -5.426 1 94.69 158 GLY A O 1
ATOM 1123 N N . ASN A 1 159 ? 13.656 -20.984 -6.094 1 96.88 159 ASN A N 1
ATOM 1124 C CA . ASN A 1 159 ? 12.883 -19.797 -5.746 1 96.88 159 ASN A CA 1
ATOM 1125 C C . ASN A 1 159 ? 12.469 -19.797 -4.277 1 96.88 159 ASN A C 1
ATOM 1127 O O . ASN A 1 159 ? 11.57 -20.547 -3.885 1 96.88 159 ASN A O 1
ATOM 1131 N N . VAL A 1 160 ? 13.039 -18.922 -3.557 1 96.62 160 VAL A N 1
ATOM 1132 C CA . VAL A 1 160 ? 12.867 -18.891 -2.107 1 96.62 160 VAL A CA 1
ATOM 1133 C C . VAL A 1 160 ? 11.398 -18.688 -1.762 1 96.62 160 VAL A C 1
ATOM 1135 O O . VAL A 1 160 ? 10.898 -19.234 -0.775 1 96.62 160 VAL A O 1
ATOM 1138 N N . SER A 1 161 ? 10.648 -17.922 -2.51 1 97.75 161 SER A N 1
ATOM 1139 C CA . SER A 1 161 ? 9.242 -17.625 -2.248 1 97.75 161 SER A CA 1
ATOM 1140 C C . SER A 1 161 ? 8.391 -18.906 -2.295 1 97.75 161 SER A C 1
ATOM 1142 O O . SER A 1 161 ? 7.461 -19.062 -1.504 1 97.75 161 SER A O 1
ATOM 1144 N N . LEU A 1 162 ? 8.68 -19.797 -3.248 1 98.31 162 LEU A N 1
ATOM 1145 C CA . LEU A 1 162 ? 7.93 -21.047 -3.338 1 98.31 162 LEU A CA 1
ATOM 1146 C C . LEU A 1 162 ? 8.25 -21.953 -2.158 1 98.31 162 LEU A C 1
ATOM 1148 O O . LEU A 1 162 ? 7.367 -22.656 -1.655 1 98.31 162 LEU A O 1
ATOM 1152 N N . ASP A 1 163 ? 9.469 -21.922 -1.735 1 98.31 163 ASP A N 1
ATOM 1153 C CA . ASP A 1 163 ? 9.836 -22.641 -0.523 1 98.31 163 ASP A CA 1
ATOM 1154 C C . ASP A 1 163 ? 9.047 -22.141 0.681 1 98.31 163 ASP A C 1
ATOM 1156 O O . ASP A 1 163 ? 8.57 -22.938 1.498 1 98.31 163 ASP A O 1
ATOM 1160 N N . GLN A 1 164 ? 8.93 -20.828 0.765 1 98.62 164 GLN A N 1
ATOM 1161 C CA . GLN A 1 164 ? 8.195 -20.219 1.862 1 98.62 164 GLN A CA 1
ATOM 1162 C C . GLN A 1 164 ? 6.715 -20.594 1.818 1 98.62 164 GLN A C 1
ATOM 1164 O O . GLN A 1 164 ? 6.102 -20.844 2.859 1 98.62 164 GLN A O 1
ATOM 1169 N N . ARG A 1 165 ? 6.145 -20.641 0.612 1 98.81 165 ARG A N 1
ATOM 1170 C CA . ARG A 1 165 ? 4.762 -21.078 0.466 1 98.81 165 ARG A CA 1
ATOM 1171 C C . ARG A 1 165 ? 4.582 -22.5 0.985 1 98.81 165 ARG A C 1
ATOM 1173 O O . ARG A 1 165 ? 3.652 -22.781 1.748 1 98.81 165 ARG A O 1
ATOM 1180 N N . CYS A 1 166 ? 5.504 -23.422 0.602 1 98.88 166 CYS A N 1
ATOM 1181 C CA . CYS A 1 166 ? 5.406 -24.812 1.027 1 98.88 166 CYS A CA 1
ATOM 1182 C C . CYS A 1 166 ? 5.613 -24.938 2.533 1 98.88 166 CYS A C 1
ATOM 1184 O O . CYS A 1 166 ? 4.938 -25.734 3.191 1 98.88 166 CYS A O 1
ATOM 1186 N N . ALA A 1 167 ? 6.555 -24.141 3.066 1 98.75 167 ALA A N 1
ATOM 1187 C CA . ALA A 1 167 ? 6.77 -24.141 4.512 1 98.75 167 ALA A CA 1
ATOM 1188 C C . ALA A 1 167 ? 5.527 -23.641 5.25 1 98.75 167 ALA A C 1
ATOM 1190 O O . ALA A 1 167 ? 5.141 -24.219 6.27 1 98.75 167 ALA A O 1
ATOM 1191 N N . GLY A 1 168 ? 4.961 -22.594 4.742 1 98.88 168 GLY A N 1
ATOM 1192 C CA . GLY A 1 168 ? 3.707 -22.109 5.305 1 98.88 168 GLY A CA 1
ATOM 1193 C C . GLY A 1 168 ? 2.588 -23.141 5.227 1 98.88 168 GLY A C 1
ATOM 1194 O O . GLY A 1 168 ? 1.86 -23.344 6.199 1 98.88 168 GLY A O 1
ATOM 1195 N N . PHE A 1 169 ? 2.473 -23.781 4.09 1 98.88 169 PHE A N 1
ATOM 1196 C CA . PHE A 1 169 ? 1.491 -24.844 3.906 1 98.88 169 PHE A CA 1
ATOM 1197 C C . PHE A 1 169 ? 1.644 -25.922 4.984 1 98.88 169 PHE A C 1
ATOM 1199 O O . PHE A 1 169 ? 0.668 -26.281 5.641 1 98.88 169 PHE A O 1
ATOM 1206 N N . ALA A 1 170 ? 2.844 -26.312 5.168 1 98.88 170 ALA A N 1
ATOM 1207 C CA . ALA A 1 170 ? 3.102 -27.359 6.16 1 98.88 170 ALA A CA 1
ATOM 1208 C C . ALA A 1 170 ? 2.66 -26.906 7.551 1 98.88 170 ALA A C 1
ATOM 1210 O O . ALA A 1 170 ? 1.989 -27.656 8.266 1 98.88 170 ALA A O 1
ATOM 1211 N N . GLU A 1 171 ? 2.986 -25.734 7.879 1 98.81 171 GLU A N 1
ATOM 1212 C CA . GLU A 1 171 ? 2.641 -25.234 9.203 1 98.81 171 GLU A CA 1
ATOM 1213 C C . GLU A 1 171 ? 1.131 -25.094 9.367 1 98.81 171 GLU A C 1
ATOM 1215 O O . GLU A 1 171 ? 0.559 -25.547 10.352 1 98.81 171 GLU A O 1
ATOM 1220 N N . GLY A 1 172 ? 0.488 -24.438 8.43 1 98.88 172 GLY A N 1
ATOM 1221 C CA . GLY A 1 172 ? -0.947 -24.219 8.516 1 98.88 172 GLY A CA 1
ATOM 1222 C C . GLY A 1 172 ? -1.756 -25.5 8.422 1 98.88 172 GLY A C 1
ATOM 1223 O O . GLY A 1 172 ? -2.793 -25.625 9.078 1 98.88 172 GLY A O 1
ATOM 1224 N N . PHE A 1 173 ? -1.283 -26.391 7.629 1 98.75 173 PHE A N 1
ATOM 1225 C CA . PHE A 1 173 ? -1.955 -27.672 7.395 1 98.75 173 PHE A CA 1
ATOM 1226 C C . PHE A 1 173 ? -1.958 -28.516 8.656 1 98.75 173 PHE A C 1
ATOM 1228 O O . PHE A 1 173 ? -2.953 -29.172 8.961 1 98.75 173 PHE A O 1
ATOM 1235 N N . GLY A 1 174 ? -0.896 -28.5 9.359 1 98.69 174 GLY A N 1
ATOM 1236 C CA . GLY A 1 174 ? -0.792 -29.219 10.625 1 98.69 174 GLY A CA 1
ATOM 1237 C C . GLY A 1 174 ? -0.707 -30.719 10.453 1 98.69 174 GLY A C 1
ATOM 1238 O O . GLY A 1 174 ? -0.871 -31.469 11.422 1 98.69 174 GLY A O 1
ATOM 1239 N N . HIS A 1 175 ? -0.606 -31.234 9.258 1 98.62 175 HIS A N 1
ATOM 1240 C CA . HIS A 1 175 ? -0.431 -32.625 8.883 1 98.62 175 HIS A CA 1
ATOM 1241 C C . HIS A 1 175 ? 0.809 -32.812 8.016 1 98.62 175 HIS A C 1
ATOM 1243 O O . HIS A 1 175 ? 1.432 -31.844 7.598 1 98.62 175 HIS A O 1
ATOM 1249 N N . PRO A 1 176 ? 1.225 -34 7.797 1 98.62 176 PRO A N 1
ATOM 1250 C CA . PRO A 1 176 ? 2.424 -34.219 6.984 1 98.62 176 PRO A CA 1
ATOM 1251 C C . PRO A 1 176 ? 2.299 -33.656 5.574 1 98.62 176 PRO A C 1
ATOM 1253 O O . PRO A 1 176 ? 1.255 -33.812 4.934 1 98.62 176 PRO A O 1
ATOM 1256 N N . VAL A 1 177 ? 3.279 -32.969 5.207 1 98.81 177 VAL A N 1
ATOM 1257 C CA . VAL A 1 177 ? 3.377 -32.438 3.855 1 98.81 177 VAL A CA 1
ATOM 1258 C C . VAL A 1 177 ? 4.711 -32.844 3.232 1 98.81 177 VAL A C 1
ATOM 1260 O O . VAL A 1 177 ? 5.762 -32.719 3.865 1 98.81 177 VAL A O 1
ATOM 1263 N N . GLN A 1 178 ? 4.688 -33.375 2.068 1 98.62 178 GLN A N 1
ATOM 1264 C CA . GLN A 1 178 ? 5.891 -33.656 1.296 1 98.62 178 GLN A CA 1
ATOM 1265 C C . GLN A 1 178 ? 6.016 -32.688 0.107 1 98.62 178 GLN A C 1
ATOM 1267 O O . GLN A 1 178 ? 5.047 -32.469 -0.616 1 98.62 178 GLN A O 1
ATOM 1272 N N . VAL A 1 179 ? 7.164 -32.125 -0.052 1 98.81 179 VAL A N 1
ATOM 1273 C CA . VAL A 1 179 ? 7.406 -31.281 -1.212 1 98.81 179 VAL A CA 1
ATOM 1274 C C . VAL A 1 179 ? 7.828 -32.125 -2.404 1 98.81 179 VAL A C 1
ATOM 1276 O O . VAL A 1 179 ? 8.711 -33 -2.285 1 98.81 179 VAL A O 1
ATOM 1279 N N . ILE A 1 180 ? 7.137 -31.984 -3.508 1 98.62 180 ILE A N 1
ATOM 1280 C CA . ILE A 1 180 ? 7.449 -32.656 -4.762 1 98.62 180 ILE A CA 1
ATOM 1281 C C . ILE A 1 180 ? 8.094 -31.672 -5.734 1 98.62 180 ILE A C 1
ATOM 1283 O O . ILE A 1 180 ? 7.395 -30.906 -6.395 1 98.62 180 ILE A O 1
ATOM 1287 N N . PRO A 1 181 ? 9.445 -31.672 -5.766 1 98.12 181 PRO A N 1
ATOM 1288 C CA . PRO A 1 181 ? 10.086 -30.828 -6.777 1 98.12 181 PRO A CA 1
ATOM 1289 C C . PRO A 1 181 ? 9.781 -31.281 -8.203 1 98.12 181 PRO A C 1
ATOM 1291 O O . PRO A 1 181 ? 9.758 -32.469 -8.492 1 98.12 181 PRO A O 1
ATOM 1294 N N . THR A 1 182 ? 9.438 -30.391 -9.008 1 97.56 182 THR A N 1
ATOM 1295 C CA . THR A 1 182 ? 9.188 -30.641 -10.422 1 97.56 182 THR A CA 1
ATOM 1296 C C . THR A 1 182 ? 9.867 -29.578 -11.289 1 97.56 182 THR A C 1
ATOM 1298 O O . THR A 1 182 ? 10.781 -28.891 -10.836 1 97.56 182 THR A O 1
ATOM 1301 N N . GLU A 1 183 ? 9.531 -29.578 -12.602 1 94.25 183 GLU A N 1
ATOM 1302 C CA . GLU A 1 183 ? 9.875 -28.516 -13.555 1 94.25 183 GLU A CA 1
ATOM 1303 C C . GLU A 1 183 ? 8.625 -27.781 -14.039 1 94.25 183 GLU A C 1
ATOM 1305 O O . GLU A 1 183 ? 7.508 -28.109 -13.633 1 94.25 183 GLU A O 1
ATOM 1310 N N . ASN A 1 184 ? 8.836 -26.781 -14.789 1 93.69 184 ASN A N 1
ATOM 1311 C CA . ASN A 1 184 ? 7.707 -25.969 -15.242 1 93.69 184 ASN A CA 1
ATOM 1312 C C . ASN A 1 184 ? 7.078 -26.547 -16.516 1 93.69 184 ASN A C 1
ATOM 1314 O O . ASN A 1 184 ? 6.785 -25.797 -17.453 1 93.69 184 ASN A O 1
ATOM 1318 N N . ASP A 1 185 ? 7.051 -27.797 -16.641 1 95.69 185 ASP A N 1
ATOM 1319 C CA . ASP A 1 185 ? 6.391 -28.516 -17.719 1 95.69 185 ASP A CA 1
ATOM 1320 C C . ASP A 1 185 ? 5.137 -29.234 -17.219 1 95.69 185 ASP A C 1
ATOM 1322 O O . ASP A 1 185 ? 5.23 -30.156 -16.406 1 95.69 185 ASP A O 1
ATOM 1326 N N . PRO A 1 186 ? 3.99 -28.797 -17.75 1 97.31 186 PRO A N 1
ATOM 1327 C CA . PRO A 1 186 ? 2.738 -29.359 -17.234 1 97.31 186 PRO A CA 1
ATOM 1328 C C . PRO A 1 186 ? 2.662 -30.875 -17.359 1 97.31 186 PRO A C 1
ATOM 1330 O O . PRO A 1 186 ? 2.096 -31.547 -16.5 1 97.31 186 PRO A O 1
ATOM 1333 N N . GLY A 1 187 ? 3.197 -31.391 -18.469 1 97.81 187 GLY A N 1
ATOM 1334 C CA . GLY A 1 187 ? 3.205 -32.844 -18.625 1 97.81 187 GLY A CA 1
ATOM 1335 C C . GLY A 1 187 ? 4.031 -33.562 -17.562 1 97.81 187 GLY A C 1
ATOM 1336 O O . GLY A 1 187 ? 3.594 -34.562 -17 1 97.81 187 GLY A O 1
ATOM 1337 N N . VAL A 1 188 ? 5.223 -33.031 -17.297 1 98.12 188 VAL A N 1
ATOM 1338 C CA . VAL A 1 188 ? 6.094 -33.594 -16.266 1 98.12 188 VAL A CA 1
ATOM 1339 C C . VAL A 1 188 ? 5.43 -33.469 -14.891 1 98.12 188 VAL A C 1
ATOM 1341 O O . VAL A 1 188 ? 5.465 -34.406 -14.086 1 98.12 188 VAL A O 1
ATOM 1344 N N . VAL A 1 189 ? 4.777 -32.375 -14.648 1 98.44 189 VAL A N 1
ATOM 1345 C CA . VAL A 1 189 ? 4.09 -32.125 -13.383 1 98.44 189 VAL A CA 1
ATOM 1346 C C . VAL A 1 189 ? 2.979 -33.125 -13.188 1 98.44 189 VAL A C 1
ATOM 1348 O O . VAL A 1 189 ? 2.873 -33.75 -12.125 1 98.44 189 VAL A O 1
ATOM 1351 N N . GLU A 1 190 ? 2.158 -33.312 -14.234 1 98.69 190 GLU A N 1
ATOM 1352 C CA . GLU A 1 190 ? 1.051 -34.25 -14.141 1 98.69 190 GLU A CA 1
ATOM 1353 C C . GLU A 1 190 ? 1.552 -35.656 -13.812 1 98.69 190 GLU A C 1
ATOM 1355 O O . GLU A 1 190 ? 0.988 -36.344 -12.953 1 98.69 190 GLU A O 1
ATOM 1360 N N . ALA A 1 191 ? 2.629 -36.062 -14.477 1 98.56 191 ALA A N 1
ATOM 1361 C CA . ALA A 1 191 ? 3.193 -37.406 -14.266 1 98.56 191 ALA A CA 1
ATOM 1362 C C . ALA A 1 191 ? 3.715 -37.562 -12.844 1 98.56 191 ALA A C 1
ATOM 1364 O O . ALA A 1 191 ? 3.5 -38.594 -12.203 1 98.56 191 ALA A O 1
ATOM 1365 N N . LYS A 1 192 ? 4.379 -36.562 -12.305 1 98.62 192 LYS A N 1
ATOM 1366 C CA . LYS A 1 192 ? 4.965 -36.656 -10.969 1 98.62 192 LYS A CA 1
ATOM 1367 C C . LYS A 1 192 ? 3.887 -36.625 -9.891 1 98.62 192 LYS A C 1
ATOM 1369 O O . LYS A 1 192 ? 3.998 -37.312 -8.875 1 98.62 192 LYS A O 1
ATOM 1374 N N . VAL A 1 193 ? 2.861 -35.781 -10.125 1 98.69 193 VAL A N 1
ATOM 1375 C CA . VAL A 1 193 ? 1.754 -35.75 -9.18 1 98.69 193 VAL A CA 1
ATOM 1376 C C . VAL A 1 193 ? 1.034 -37.094 -9.172 1 98.69 193 VAL A C 1
ATOM 1378 O O . VAL A 1 193 ? 0.728 -37.656 -8.109 1 98.69 193 VAL A O 1
ATOM 1381 N N . ARG A 1 194 ? 0.792 -37.656 -10.359 1 98.38 194 ARG A N 1
ATOM 1382 C CA . ARG A 1 194 ? 0.15 -38.969 -10.469 1 98.38 194 ARG A CA 1
ATOM 1383 C C . ARG A 1 194 ? 0.963 -40.031 -9.75 1 98.38 194 ARG A C 1
ATOM 1385 O O . ARG A 1 194 ? 0.407 -40.844 -9.031 1 98.38 194 ARG A O 1
ATOM 1392 N N . ALA A 1 195 ? 2.232 -40 -9.945 1 98.44 195 ALA A N 1
ATOM 1393 C CA . ALA A 1 195 ? 3.125 -40.969 -9.305 1 98.44 195 ALA A CA 1
ATOM 1394 C C . ALA A 1 195 ? 3.078 -40.844 -7.789 1 98.44 195 ALA A C 1
ATOM 1396 O O . ALA A 1 195 ? 3.049 -41.844 -7.07 1 98.44 195 ALA A O 1
ATOM 1397 N N . ALA A 1 196 ? 3.111 -39.594 -7.305 1 98.31 196 ALA A N 1
ATOM 1398 C CA . ALA A 1 196 ? 3.076 -39.375 -5.863 1 98.31 196 ALA A CA 1
ATOM 1399 C C . ALA A 1 196 ? 1.774 -39.875 -5.254 1 98.31 196 ALA A C 1
ATOM 1401 O O . ALA A 1 196 ? 1.784 -40.5 -4.199 1 98.31 196 ALA A O 1
ATOM 1402 N N . LEU A 1 197 ? 0.665 -39.625 -5.93 1 98.31 197 LEU A N 1
ATOM 1403 C CA . LEU A 1 197 ? -0.649 -40.031 -5.438 1 98.31 197 LEU A CA 1
ATOM 1404 C C . LEU A 1 197 ? -0.814 -41.531 -5.5 1 98.31 197 LEU A C 1
ATOM 1406 O O . LEU A 1 197 ? -1.503 -42.125 -4.664 1 98.31 197 LEU A O 1
ATOM 1410 N N . SER A 1 198 ? -0.168 -42.156 -6.469 1 97.81 198 SER A N 1
ATOM 1411 C CA . SER A 1 198 ? -0.228 -43.625 -6.613 1 97.81 198 SER A CA 1
ATOM 1412 C C . SER A 1 198 ? 0.655 -44.312 -5.582 1 97.81 198 SER A C 1
ATOM 1414 O O . SER A 1 198 ? 0.317 -45.375 -5.094 1 97.81 198 SER A O 1
ATOM 1416 N N . SER A 1 199 ? 1.73 -43.688 -5.305 1 97.38 199 SER A N 1
ATOM 1417 C CA . SER A 1 199 ? 2.697 -44.25 -4.387 1 97.38 199 SER A CA 1
ATOM 1418 C C . SER A 1 199 ? 2.209 -44.188 -2.943 1 97.38 199 SER A C 1
ATOM 1420 O O . SER A 1 199 ? 2.59 -45 -2.105 1 97.38 199 SER A O 1
ATOM 1422 N N . ASP A 1 200 ? 1.452 -43.156 -2.621 1 97.81 200 ASP A N 1
ATOM 1423 C CA . ASP A 1 200 ? 0.93 -42.938 -1.274 1 97.81 200 ASP A CA 1
ATOM 1424 C C . ASP A 1 200 ? -0.555 -42.594 -1.312 1 97.81 200 ASP A C 1
ATOM 1426 O O . ASP A 1 200 ? -0.917 -41.406 -1.376 1 97.81 200 ASP A O 1
ATOM 1430 N N . THR A 1 201 ? -1.343 -43.594 -1.12 1 97.12 201 THR A N 1
ATOM 1431 C CA . THR A 1 201 ? -2.783 -43.438 -1.292 1 97.12 201 THR A CA 1
ATOM 1432 C C . THR A 1 201 ? -3.391 -42.656 -0.127 1 97.12 201 THR A C 1
ATOM 1434 O O . THR A 1 201 ? -4.547 -42.25 -0.189 1 97.12 201 THR A O 1
ATOM 1437 N N . ALA A 1 202 ? -2.572 -42.375 0.868 1 98.19 202 ALA A N 1
ATOM 1438 C CA . ALA A 1 202 ? -3.062 -41.594 2.008 1 98.19 202 ALA A CA 1
ATOM 1439 C C . ALA A 1 202 ? -3.059 -40.094 1.699 1 98.19 202 ALA A C 1
ATOM 1441 O O . ALA A 1 202 ? -3.697 -39.312 2.402 1 98.19 202 ALA A O 1
ATOM 1442 N N . VAL A 1 203 ? -2.283 -39.719 0.682 1 98.75 203 VAL A N 1
ATOM 1443 C CA . VAL A 1 203 ? -2.244 -38.312 0.304 1 98.75 203 VAL A CA 1
ATOM 1444 C C . VAL A 1 203 ? -3.611 -37.875 -0.215 1 98.75 203 VAL A C 1
ATOM 1446 O O . VAL A 1 203 ? -4.141 -38.469 -1.162 1 98.75 203 VAL A O 1
ATOM 1449 N N . ASN A 1 204 ? -4.164 -36.812 0.43 1 98.75 204 ASN A N 1
ATOM 1450 C CA . ASN A 1 204 ? -5.48 -36.406 -0.02 1 98.75 204 ASN A CA 1
ATOM 1451 C C . ASN A 1 204 ? -5.555 -34.875 -0.153 1 98.75 204 ASN A C 1
ATOM 1453 O O . ASN A 1 204 ? -6.648 -34.312 -0.15 1 98.75 204 ASN A O 1
ATOM 1457 N N . ALA A 1 205 ? -4.41 -34.188 -0.181 1 98.88 205 ALA A N 1
ATOM 1458 C CA . ALA A 1 205 ? -4.344 -32.75 -0.436 1 98.88 205 ALA A CA 1
ATOM 1459 C C . ALA A 1 205 ? -3.135 -32.406 -1.302 1 98.88 205 ALA A C 1
ATOM 1461 O O . ALA A 1 205 ? -2.021 -32.875 -1.038 1 98.88 205 ALA A O 1
ATOM 1462 N N . VAL A 1 206 ? -3.35 -31.672 -2.34 1 98.94 206 VAL A N 1
ATOM 1463 C CA . VAL A 1 206 ? -2.305 -31.172 -3.229 1 98.94 206 VAL A CA 1
ATOM 1464 C C . VAL A 1 206 ? -2.346 -29.641 -3.27 1 98.94 206 VAL A C 1
ATOM 1466 O O . VAL A 1 206 ? -3.393 -29.062 -3.539 1 98.94 206 VAL A O 1
ATOM 1469 N N . LEU A 1 207 ? -1.266 -29.031 -2.963 1 98.94 207 LEU A N 1
ATOM 1470 C CA . LEU A 1 207 ? -1.124 -27.594 -3.184 1 98.94 207 LEU A CA 1
ATOM 1471 C C . LEU A 1 207 ? -0.131 -27.312 -4.305 1 98.94 207 LEU A C 1
ATOM 1473 O O . LEU A 1 207 ? 1.059 -27.609 -4.18 1 98.94 207 LEU A O 1
ATOM 1477 N N . GLY A 1 208 ? -0.661 -26.844 -5.418 1 98.81 208 GLY A N 1
ATOM 1478 C CA . GLY A 1 208 ? 0.195 -26.312 -6.473 1 98.81 208 GLY A CA 1
ATOM 1479 C C . GLY A 1 208 ? 0.636 -24.891 -6.23 1 98.81 208 GLY A C 1
ATOM 1480 O O . GLY A 1 208 ? -0.001 -24.156 -5.469 1 98.81 208 GLY A O 1
ATOM 1481 N N . LEU A 1 209 ? 1.672 -24.5 -6.93 1 98.69 209 LEU A N 1
ATOM 1482 C CA . LEU A 1 209 ? 2.219 -23.172 -6.695 1 98.69 209 LEU A CA 1
ATOM 1483 C C . LEU A 1 209 ? 2.078 -22.297 -7.938 1 98.69 209 LEU A C 1
ATOM 1485 O O . LEU A 1 209 ? 2.596 -21.172 -7.98 1 98.69 209 LEU A O 1
ATOM 1489 N N . ASN A 1 210 ? 1.475 -22.734 -8.922 1 98.06 210 ASN A N 1
ATOM 1490 C CA . ASN A 1 210 ? 1.104 -22.062 -10.172 1 98.06 210 ASN A CA 1
ATOM 1491 C C . ASN A 1 210 ? -0.117 -22.719 -10.812 1 98.06 210 ASN A C 1
ATOM 1493 O O . ASN A 1 210 ? -0.131 -23.922 -11.047 1 98.06 210 ASN A O 1
ATOM 1497 N N . ALA A 1 211 ? -1.065 -21.922 -11.164 1 97.88 211 ALA A N 1
ATOM 1498 C CA . ALA A 1 211 ? -2.346 -22.484 -11.586 1 97.88 211 ALA A CA 1
ATOM 1499 C C . ALA A 1 211 ? -2.211 -23.234 -12.906 1 97.88 211 ALA A C 1
ATOM 1501 O O . ALA A 1 211 ? -2.66 -24.375 -13.039 1 97.88 211 ALA A O 1
ATOM 1502 N N . THR A 1 212 ? -1.568 -22.625 -13.859 1 97.25 212 THR A N 1
ATOM 1503 C CA . THR A 1 212 ? -1.457 -23.188 -15.188 1 97.25 212 THR A CA 1
ATOM 1504 C C . THR A 1 212 ? -0.442 -24.328 -15.203 1 97.25 212 THR A C 1
ATOM 1506 O O . THR A 1 212 ? -0.709 -25.406 -15.758 1 97.25 212 THR A O 1
ATOM 1509 N N . LEU A 1 213 ? 0.662 -24.219 -14.539 1 97.56 213 LEU A N 1
ATOM 1510 C CA . LEU A 1 213 ? 1.8 -25.109 -14.656 1 97.56 213 LEU A CA 1
ATOM 1511 C C . LEU A 1 213 ? 1.66 -26.297 -13.695 1 97.56 213 LEU A C 1
ATOM 1513 O O . LEU A 1 213 ? 2.227 -27.359 -13.93 1 97.56 213 LEU A O 1
ATOM 1517 N N . VAL A 1 214 ? 0.9 -26.094 -12.609 1 98.5 214 VAL A N 1
ATOM 1518 C CA . VAL A 1 214 ? 0.865 -27.125 -11.578 1 98.5 214 VAL A CA 1
ATOM 1519 C C . VAL A 1 214 ? -0.584 -27.469 -11.227 1 98.5 214 VAL A C 1
ATOM 1521 O O . VAL A 1 214 ? -0.992 -28.625 -11.281 1 98.5 214 VAL A O 1
ATOM 1524 N N . GLY A 1 215 ? -1.409 -26.438 -10.984 1 98.69 215 GLY A N 1
ATOM 1525 C CA . GLY A 1 215 ? -2.783 -26.641 -10.555 1 98.69 215 GLY A CA 1
ATOM 1526 C C . GLY A 1 215 ? -3.59 -27.484 -11.523 1 98.69 215 GLY A C 1
ATOM 1527 O O . GLY A 1 215 ? -4.137 -28.516 -11.148 1 98.69 215 GLY A O 1
ATOM 1528 N N . GLU A 1 216 ? -3.658 -27.062 -12.781 1 98.62 216 GLU A N 1
ATOM 1529 C CA . GLU A 1 216 ? -4.438 -27.766 -13.797 1 98.62 216 GLU A CA 1
ATOM 1530 C C . GLU A 1 216 ? -3.916 -29.172 -14.023 1 98.62 216 GLU A C 1
ATOM 1532 O O . GLU A 1 216 ? -4.688 -30.141 -14.016 1 98.62 216 GLU A O 1
ATOM 1537 N N . PRO A 1 217 ? -2.566 -29.375 -14.148 1 98.69 217 PRO A N 1
ATOM 1538 C CA . PRO A 1 217 ? -2.039 -30.734 -14.266 1 98.69 217 PRO A CA 1
ATOM 1539 C C . PRO A 1 217 ? -2.367 -31.594 -13.055 1 98.69 217 PRO A C 1
ATOM 1541 O O . PRO A 1 217 ? -2.588 -32.812 -13.195 1 98.69 217 PRO A O 1
ATOM 1544 N N . ALA A 1 218 ? -2.334 -31.016 -11.852 1 98.88 218 ALA A N 1
ATOM 1545 C CA . ALA A 1 218 ? -2.662 -31.781 -10.648 1 98.88 218 ALA A CA 1
ATOM 1546 C C . ALA A 1 218 ? -4.102 -32.281 -10.688 1 98.88 218 ALA A C 1
ATOM 1548 O O . ALA A 1 218 ? -4.371 -33.438 -10.336 1 98.88 218 ALA A O 1
ATOM 1549 N N . VAL A 1 219 ? -5.055 -31.422 -11.148 1 98.81 219 VAL A N 1
ATOM 1550 C CA . VAL A 1 219 ? -6.445 -31.844 -11.281 1 98.81 219 VAL A CA 1
ATOM 1551 C C . VAL A 1 219 ? -6.551 -33 -12.266 1 98.81 219 VAL A C 1
ATOM 1553 O O . VAL A 1 219 ? -7.227 -34 -11.992 1 98.81 219 VAL A O 1
ATOM 1556 N N . ARG A 1 220 ? -5.867 -32.906 -13.398 1 98.62 220 ARG A N 1
ATOM 1557 C CA . ARG A 1 220 ? -5.887 -33.969 -14.406 1 98.62 220 ARG A CA 1
ATOM 1558 C C . ARG A 1 220 ? -5.336 -35.281 -13.836 1 98.62 220 ARG A C 1
ATOM 1560 O O . ARG A 1 220 ? -5.852 -36.375 -14.125 1 98.62 220 ARG A O 1
ATOM 1567 N N . ALA A 1 221 ? -4.242 -35.188 -13.062 1 98.69 221 ALA A N 1
ATOM 1568 C CA . ALA A 1 221 ? -3.654 -36.375 -12.445 1 98.69 221 ALA A CA 1
ATOM 1569 C C . ALA A 1 221 ? -4.652 -37.062 -11.523 1 98.69 221 ALA A C 1
ATOM 1571 O O . ALA A 1 221 ? -4.793 -38.281 -11.547 1 98.69 221 ALA A O 1
ATOM 1572 N N . VAL A 1 222 ? -5.336 -36.25 -10.703 1 98.69 222 VAL A N 1
ATOM 1573 C CA . VAL A 1 222 ? -6.316 -36.781 -9.758 1 98.69 222 VAL A CA 1
ATOM 1574 C C . VAL A 1 222 ? -7.453 -37.469 -10.516 1 98.69 222 VAL A C 1
ATOM 1576 O O . VAL A 1 222 ? -7.867 -38.562 -10.172 1 98.69 222 VAL A O 1
ATOM 1579 N N . GLU A 1 223 ? -7.914 -36.812 -11.578 1 98.31 223 GLU A N 1
ATOM 1580 C CA . GLU A 1 223 ? -8.992 -37.375 -12.391 1 98.31 223 GLU A CA 1
ATOM 1581 C C . GLU A 1 223 ? -8.562 -38.688 -13.062 1 98.31 223 GLU A C 1
ATOM 1583 O O . GLU A 1 223 ? -9.344 -39.625 -13.125 1 98.31 223 GLU A O 1
ATOM 1588 N N . ALA A 1 224 ? -7.387 -38.688 -13.57 1 97.81 224 ALA A N 1
ATOM 1589 C CA . ALA A 1 224 ? -6.859 -39.875 -14.258 1 97.81 224 ALA A CA 1
ATOM 1590 C C . ALA A 1 224 ? -6.816 -41.062 -13.32 1 97.81 224 ALA A C 1
ATOM 1592 O O . ALA A 1 224 ? -6.969 -42.219 -13.758 1 97.81 224 ALA A O 1
ATOM 1593 N N . LEU A 1 225 ? -6.621 -40.844 -12.023 1 98 225 LEU A N 1
ATOM 1594 C CA . LEU A 1 225 ? -6.535 -41.906 -11.031 1 98 225 LEU A CA 1
ATOM 1595 C C . LEU A 1 225 ? -7.922 -42.281 -10.516 1 98 225 LEU A C 1
ATOM 1597 O O . LEU A 1 225 ? -8.062 -43.25 -9.758 1 98 225 LEU A O 1
ATOM 1601 N N . GLY A 1 226 ? -8.922 -41.5 -10.891 1 97.44 226 GLY A N 1
ATOM 1602 C CA . GLY A 1 226 ? -10.281 -41.75 -10.438 1 97.44 226 GLY A CA 1
ATOM 1603 C C . GLY A 1 226 ? -10.484 -41.438 -8.961 1 97.44 226 GLY A C 1
ATOM 1604 O O . GLY A 1 226 ? -11.375 -42 -8.328 1 97.44 226 GLY A O 1
ATOM 1605 N N . ARG A 1 227 ? -9.609 -40.625 -8.43 1 97.06 227 ARG A N 1
ATOM 1606 C CA . ARG A 1 227 ? -9.719 -40.25 -7.016 1 97.06 227 ARG A CA 1
ATOM 1607 C C . ARG A 1 227 ? -10.672 -39.094 -6.816 1 97.06 227 ARG A C 1
ATOM 1609 O O . ARG A 1 227 ? -10.586 -38.094 -7.527 1 97.06 227 ARG A O 1
ATOM 1616 N N . LYS A 1 228 ? -11.516 -39.219 -5.875 1 95.44 228 LYS A N 1
ATOM 1617 C CA . LYS A 1 228 ? -12.484 -38.156 -5.57 1 95.44 228 LYS A CA 1
ATOM 1618 C C . LYS A 1 228 ? -12.211 -37.562 -4.199 1 95.44 228 LYS A C 1
ATOM 1620 O O . LYS A 1 228 ? -12.812 -36.531 -3.842 1 95.44 228 LYS A O 1
ATOM 1625 N N . ASP A 1 229 ? -11.281 -38.125 -3.516 1 96.88 229 ASP A N 1
ATOM 1626 C CA . ASP A 1 229 ? -11.023 -37.719 -2.135 1 96.88 229 ASP A CA 1
ATOM 1627 C C . ASP A 1 229 ? -9.922 -36.688 -2.062 1 96.88 229 ASP A C 1
ATOM 1629 O O . ASP A 1 229 ? -9.641 -36.125 -0.992 1 96.88 229 ASP A O 1
ATOM 1633 N N . VAL A 1 230 ? -9.281 -36.406 -3.211 1 98.69 230 VAL A N 1
ATOM 1634 C CA . VAL A 1 230 ? -8.102 -35.531 -3.191 1 98.69 230 VAL A CA 1
ATOM 1635 C C . VAL A 1 230 ? -8.516 -34.094 -3.371 1 98.69 230 VAL A C 1
ATOM 1637 O O . VAL A 1 230 ? -9.195 -33.75 -4.344 1 98.69 230 VAL A O 1
ATOM 1640 N N . LEU A 1 231 ? -8.141 -33.219 -2.412 1 98.75 231 LEU A N 1
ATOM 1641 C CA . LEU A 1 231 ? -8.32 -31.781 -2.504 1 98.75 231 LEU A CA 1
ATOM 1642 C C . LEU A 1 231 ? -7.176 -31.141 -3.287 1 98.75 231 LEU A C 1
ATOM 1644 O O . LEU A 1 231 ? -6.004 -31.328 -2.957 1 98.75 231 LEU A O 1
ATOM 1648 N N . VAL A 1 232 ? -7.5 -30.453 -4.348 1 98.94 232 VAL A N 1
ATOM 1649 C CA . VAL A 1 232 ? -6.48 -29.734 -5.117 1 98.94 232 VAL A CA 1
ATOM 1650 C C . VAL A 1 232 ? -6.68 -28.234 -4.965 1 98.94 232 VAL A C 1
ATOM 1652 O O . VAL A 1 232 ? -7.773 -27.719 -5.207 1 98.94 232 VAL A O 1
ATOM 1655 N N . ALA A 1 233 ? -5.711 -27.562 -4.48 1 98.88 233 ALA A N 1
ATOM 1656 C CA . ALA A 1 233 ? -5.633 -26.094 -4.434 1 98.88 233 ALA A CA 1
ATOM 1657 C C . ALA A 1 233 ? -4.344 -25.594 -5.078 1 98.88 233 ALA A C 1
ATOM 1659 O O . ALA A 1 233 ? -3.398 -26.375 -5.27 1 98.88 233 ALA A O 1
ATOM 1660 N N . THR A 1 234 ? -4.328 -24.375 -5.461 1 98.81 234 THR A N 1
ATOM 1661 C CA . THR A 1 234 ? -3.109 -23.844 -6.066 1 98.81 234 THR A CA 1
ATOM 1662 C C . THR A 1 234 ? -2.988 -22.344 -5.836 1 98.81 234 THR A C 1
ATOM 1664 O O . THR A 1 234 ? -3.99 -21.672 -5.602 1 98.81 234 THR A O 1
ATOM 1667 N N . PHE A 1 235 ? -1.769 -21.875 -5.812 1 98.5 235 PHE A N 1
ATOM 1668 C CA . PHE A 1 235 ? -1.519 -20.453 -5.973 1 98.5 235 PHE A CA 1
ATOM 1669 C C . PHE A 1 235 ? -1.814 -20 -7.402 1 98.5 235 PHE A C 1
ATOM 1671 O O . PHE A 1 235 ? -1.682 -20.797 -8.344 1 98.5 235 PHE A O 1
ATOM 1678 N N . ASP A 1 236 ? -2.184 -18.734 -7.52 1 97.62 236 ASP A N 1
ATOM 1679 C CA . ASP A 1 236 ? -2.457 -18.062 -8.781 1 97.62 236 ASP A CA 1
ATOM 1680 C C . ASP A 1 236 ? -3.758 -18.562 -9.406 1 97.62 236 ASP A C 1
ATOM 1682 O O . ASP A 1 236 ? -4.445 -19.406 -8.828 1 97.62 236 ASP A O 1
ATOM 1686 N N . MET A 1 237 ? -4.074 -17.938 -10.484 1 95.94 237 MET A N 1
ATOM 1687 C CA . MET A 1 237 ? -5.32 -18.25 -11.188 1 95.94 237 MET A CA 1
ATOM 1688 C C . MET A 1 237 ? -5.062 -18.469 -12.672 1 95.94 237 MET A C 1
ATOM 1690 O O . MET A 1 237 ? -4.117 -17.922 -13.234 1 95.94 237 MET A O 1
ATOM 1694 N N . SER A 1 238 ? -5.75 -19.281 -13.25 1 96.31 238 SER A N 1
ATOM 1695 C CA . SER A 1 238 ? -5.926 -19.453 -14.688 1 96.31 238 SER A CA 1
ATOM 1696 C C . SER A 1 238 ? -7.379 -19.75 -15.031 1 96.31 238 SER A C 1
ATOM 1698 O O . SER A 1 238 ? -8.141 -20.234 -14.18 1 96.31 238 SER A O 1
ATOM 1700 N N . PRO A 1 239 ? -7.781 -19.391 -16.281 1 96.19 239 PRO A N 1
ATOM 1701 C CA . PRO A 1 239 ? -9.164 -19.719 -16.641 1 96.19 239 PRO A CA 1
ATOM 1702 C C . PRO A 1 239 ? -9.492 -21.188 -16.422 1 96.19 239 PRO A C 1
ATOM 1704 O O . PRO A 1 239 ? -10.562 -21.516 -15.906 1 96.19 239 PRO A O 1
ATOM 1707 N N . GLY A 1 240 ? -8.641 -22.062 -16.797 1 97.56 240 GLY A N 1
ATOM 1708 C CA . GLY A 1 240 ? -8.859 -23.5 -16.641 1 97.56 240 GLY A CA 1
ATOM 1709 C C . GLY A 1 240 ? -9.023 -23.922 -15.195 1 97.56 240 GLY A C 1
ATOM 1710 O O . GLY A 1 240 ? -9.953 -24.656 -14.867 1 97.56 240 GLY A O 1
ATOM 1711 N N . PHE A 1 241 ? -8.156 -23.516 -14.328 1 98.19 241 PHE A N 1
ATOM 1712 C CA . PHE A 1 241 ? -8.234 -23.922 -12.93 1 98.19 241 PHE A CA 1
ATOM 1713 C C . PHE A 1 241 ? -9.461 -23.312 -12.266 1 98.19 241 PHE A C 1
ATOM 1715 O O . PHE A 1 241 ? -10.086 -23.938 -11.406 1 98.19 241 PHE A O 1
ATOM 1722 N N . LEU A 1 242 ? -9.773 -22.016 -12.602 1 98 242 LEU A N 1
ATOM 1723 C CA . LEU A 1 242 ? -10.969 -21.391 -12.047 1 98 242 LEU A CA 1
ATOM 1724 C C . LEU A 1 242 ? -12.219 -22.172 -12.445 1 98 242 LEU A C 1
ATOM 1726 O O . LEU A 1 242 ? -13.156 -22.297 -11.656 1 98 242 LEU A O 1
ATOM 1730 N N . ASN A 1 243 ? -12.234 -22.656 -13.648 1 97.56 243 ASN A N 1
ATOM 1731 C CA . ASN A 1 243 ? -13.32 -23.547 -14.062 1 97.56 243 ASN A CA 1
ATOM 1732 C C . ASN A 1 243 ? -13.367 -24.812 -13.211 1 97.56 243 ASN A C 1
ATOM 1734 O O . ASN A 1 243 ? -14.438 -25.281 -12.828 1 97.56 243 ASN A O 1
ATOM 1738 N N . ASP A 1 244 ? -12.172 -25.406 -12.914 1 98.38 244 ASP A N 1
ATOM 1739 C CA . ASP A 1 244 ? -12.094 -26.578 -12.055 1 98.38 244 ASP A CA 1
ATOM 1740 C C . ASP A 1 244 ? -12.672 -26.297 -10.672 1 98.38 244 ASP A C 1
ATOM 1742 O O . ASP A 1 244 ? -13.375 -27.125 -10.102 1 98.38 244 ASP A O 1
ATOM 1746 N N . VAL A 1 245 ? -12.391 -25.109 -10.148 1 98.38 245 VAL A N 1
ATOM 1747 C CA . VAL A 1 245 ? -12.922 -24.719 -8.844 1 98.38 245 VAL A CA 1
ATOM 1748 C C . VAL A 1 245 ? -14.438 -24.562 -8.93 1 98.38 245 VAL A C 1
ATOM 1750 O O . VAL A 1 245 ? -15.164 -25.078 -8.078 1 98.38 245 VAL A O 1
ATOM 1753 N N . ALA A 1 246 ? -14.914 -23.891 -9.977 1 96.88 246 ALA A N 1
ATOM 1754 C CA . ALA A 1 246 ? -16.344 -23.656 -10.164 1 96.88 246 ALA A CA 1
ATOM 1755 C C . ALA A 1 246 ? -17.109 -24.969 -10.297 1 96.88 246 ALA A C 1
ATOM 1757 O O . ALA A 1 246 ? -18.25 -25.094 -9.844 1 96.88 246 ALA A O 1
ATOM 1758 N N . GLU A 1 247 ? -16.469 -26 -10.852 1 96.56 247 GLU A N 1
ATOM 1759 C CA . GLU A 1 247 ? -17.094 -27.297 -11.102 1 96.56 247 GLU A CA 1
ATOM 1760 C C . GLU A 1 247 ? -16.922 -28.234 -9.922 1 96.56 247 GLU A C 1
ATOM 1762 O O . GLU A 1 247 ? -17.422 -29.359 -9.93 1 96.56 247 GLU A O 1
ATOM 1767 N N . GLY A 1 248 ? -16.125 -27.844 -8.984 1 96.31 248 GLY A N 1
ATOM 1768 C CA . GLY A 1 248 ? -15.922 -28.656 -7.801 1 96.31 248 GLY A CA 1
ATOM 1769 C C . GLY A 1 248 ? -14.797 -29.672 -7.953 1 96.31 248 GLY A C 1
ATOM 1770 O O . GLY A 1 248 ? -14.617 -30.531 -7.094 1 96.31 248 GLY A O 1
ATOM 1771 N N . LYS A 1 249 ? -14.039 -29.547 -9.016 1 97.88 249 LYS A N 1
ATOM 1772 C CA . LYS A 1 249 ? -12.914 -30.438 -9.258 1 97.88 249 LYS A CA 1
ATOM 1773 C C . LYS A 1 249 ? -11.68 -29.984 -8.484 1 97.88 249 LYS A C 1
ATOM 1775 O O . LYS A 1 249 ? -10.734 -30.766 -8.297 1 97.88 249 LYS A O 1
ATOM 1780 N N . ALA A 1 250 ? -11.602 -28.75 -8.109 1 98.62 250 ALA A N 1
ATOM 1781 C CA . ALA A 1 250 ? -10.555 -28.172 -7.273 1 98.62 250 ALA A CA 1
ATOM 1782 C C . ALA A 1 250 ? -11.156 -27.391 -6.105 1 98.62 250 ALA A C 1
ATOM 1784 O O . ALA A 1 250 ? -12.32 -26.984 -6.152 1 98.62 250 ALA A O 1
ATOM 1785 N N . ALA A 1 251 ? -10.383 -27.25 -5.066 1 98.44 251 ALA A N 1
ATOM 1786 C CA . ALA A 1 251 ? -10.898 -26.688 -3.816 1 98.44 251 ALA A CA 1
ATOM 1787 C C . ALA A 1 251 ? -10.914 -25.172 -3.855 1 98.44 251 ALA A C 1
ATOM 1789 O O . ALA A 1 251 ? -11.938 -24.547 -3.561 1 98.44 251 ALA A O 1
ATOM 1790 N N . PHE A 1 252 ? -9.781 -24.516 -4.113 1 98.62 252 PHE A N 1
ATOM 1791 C CA . PHE A 1 252 ? -9.672 -23.062 -4.152 1 98.62 252 PHE A CA 1
ATOM 1792 C C . PHE A 1 252 ? -8.352 -22.641 -4.793 1 98.62 252 PHE A C 1
ATOM 1794 O O . PHE A 1 252 ? -7.461 -23.469 -5 1 98.62 252 PHE A O 1
ATOM 1801 N N . ALA A 1 253 ? -8.281 -21.406 -5.219 1 98.44 253 ALA A N 1
ATOM 1802 C CA . ALA A 1 253 ? -7.055 -20.766 -5.688 1 98.44 253 ALA A CA 1
ATOM 1803 C C . ALA A 1 253 ? -6.629 -19.656 -4.746 1 98.44 253 ALA A C 1
ATOM 1805 O O . ALA A 1 253 ? -7.465 -19.031 -4.086 1 98.44 253 ALA A O 1
ATOM 1806 N N . VAL A 1 254 ? -5.359 -19.484 -4.609 1 98.19 254 VAL A N 1
ATOM 1807 C CA . VAL A 1 254 ? -4.812 -18.359 -3.846 1 98.19 254 VAL A CA 1
ATOM 1808 C C . VAL A 1 254 ? -4.383 -17.25 -4.801 1 98.19 254 VAL A C 1
ATOM 1810 O O . VAL A 1 254 ? -3.441 -17.422 -5.578 1 98.19 254 VAL A O 1
ATOM 1813 N N . ASP A 1 255 ? -5.039 -16.172 -4.75 1 97.19 255 ASP A N 1
ATOM 1814 C CA . ASP A 1 255 ? -4.812 -15.047 -5.66 1 97.19 255 ASP A CA 1
ATOM 1815 C C . ASP A 1 255 ? -3.879 -14.016 -5.035 1 97.19 255 ASP A C 1
ATOM 1817 O O . ASP A 1 255 ? -4.156 -13.5 -3.951 1 97.19 255 ASP A O 1
ATOM 1821 N N . GLN A 1 256 ? -2.801 -13.766 -5.73 1 97.94 256 GLN A N 1
ATOM 1822 C CA . GLN A 1 256 ? -1.882 -12.734 -5.262 1 97.94 256 GLN A CA 1
ATOM 1823 C C . GLN A 1 256 ? -1.96 -11.492 -6.145 1 97.94 256 GLN A C 1
ATOM 1825 O O . GLN A 1 256 ? -1.168 -10.562 -5.984 1 97.94 256 GLN A O 1
ATOM 1830 N N . GLN A 1 257 ? -2.836 -11.383 -7.09 1 97.56 257 GLN A N 1
ATOM 1831 C CA . GLN A 1 257 ? -3.154 -10.258 -7.961 1 97.56 257 GLN A CA 1
ATOM 1832 C C . GLN A 1 257 ? -1.921 -9.789 -8.727 1 97.56 257 GLN A C 1
ATOM 1834 O O . GLN A 1 257 ? -1.457 -8.664 -8.547 1 97.56 257 GLN A O 1
ATOM 1839 N N . GLN A 1 258 ? -1.479 -10.602 -9.664 1 97.62 258 GLN A N 1
ATOM 1840 C CA . GLN A 1 258 ? -0.243 -10.391 -10.406 1 97.62 258 GLN A CA 1
ATOM 1841 C C . GLN A 1 258 ? -0.323 -9.117 -11.242 1 97.62 258 GLN A C 1
ATOM 1843 O O . GLN A 1 258 ? 0.689 -8.453 -11.477 1 97.62 258 GLN A O 1
ATOM 1848 N N . PHE A 1 259 ? -1.534 -8.742 -11.742 1 98.06 259 PHE A N 1
ATOM 1849 C CA . PHE A 1 259 ? -1.704 -7.508 -12.5 1 98.06 259 PHE A CA 1
ATOM 1850 C C . PHE A 1 259 ? -1.291 -6.301 -11.656 1 98.06 259 PHE A C 1
ATOM 1852 O O . PHE A 1 259 ? -0.576 -5.422 -12.141 1 98.06 259 PHE A O 1
ATOM 1859 N N . LEU A 1 260 ? -1.713 -6.273 -10.406 1 98.25 260 LEU A N 1
ATOM 1860 C CA . LEU A 1 260 ? -1.36 -5.191 -9.492 1 98.25 260 LEU A CA 1
ATOM 1861 C C . LEU A 1 260 ? 0.147 -5.133 -9.273 1 98.25 260 LEU A C 1
ATOM 1863 O O . LEU A 1 260 ? 0.716 -4.051 -9.109 1 98.25 260 LEU A O 1
ATOM 1867 N N . GLN A 1 261 ? 0.747 -6.285 -9.227 1 98.62 261 GLN A N 1
ATOM 1868 C CA . GLN A 1 261 ? 2.186 -6.352 -8.992 1 98.62 261 GLN A CA 1
ATOM 1869 C C . GLN A 1 261 ? 2.959 -5.727 -10.148 1 98.62 261 GLN A C 1
ATOM 1871 O O . GLN A 1 261 ? 4.105 -5.305 -9.984 1 98.62 261 GLN A O 1
ATOM 1876 N N . GLY A 1 262 ? 2.361 -5.734 -11.328 1 98.69 262 GLY A N 1
ATOM 1877 C CA . GLY A 1 262 ? 2.934 -5.004 -12.453 1 98.69 262 GLY A CA 1
ATOM 1878 C C . GLY A 1 262 ? 2.58 -3.527 -12.445 1 98.69 262 GLY A C 1
ATOM 1879 O O . GLY A 1 262 ? 3.439 -2.678 -12.688 1 98.69 262 GLY A O 1
ATOM 1880 N N . TYR A 1 263 ? 1.363 -3.207 -12.117 1 98.62 263 TYR A N 1
ATOM 1881 C CA . TYR A 1 263 ? 0.787 -1.874 -12.242 1 98.62 263 TYR A CA 1
ATOM 1882 C C . TYR A 1 263 ? 1.345 -0.933 -11.188 1 98.62 263 TYR A C 1
ATOM 1884 O O . TYR A 1 263 ? 1.827 0.157 -11.508 1 98.62 263 TYR A O 1
ATOM 1892 N N . LEU A 1 264 ? 1.348 -1.304 -9.938 1 98.75 264 LEU A N 1
ATOM 1893 C CA . LEU A 1 264 ? 1.554 -0.404 -8.805 1 98.75 264 LEU A CA 1
ATOM 1894 C C . LEU A 1 264 ? 2.99 0.106 -8.773 1 98.75 264 LEU A C 1
ATOM 1896 O O . LEU A 1 264 ? 3.225 1.31 -8.633 1 98.75 264 LEU A O 1
ATOM 1900 N N . PRO A 1 265 ? 3.963 -0.794 -8.93 1 98.88 265 PRO A N 1
ATOM 1901 C CA . PRO A 1 265 ? 5.328 -0.267 -8.852 1 98.88 265 PRO A CA 1
ATOM 1902 C C . PRO A 1 265 ? 5.633 0.752 -9.945 1 98.88 265 PRO A C 1
ATOM 1904 O O . PRO A 1 265 ? 6.367 1.715 -9.711 1 98.88 265 PRO A O 1
ATOM 1907 N N . VAL A 1 266 ? 5.121 0.539 -11.148 1 98.69 266 VAL A N 1
ATOM 1908 C CA . VAL A 1 266 ? 5.32 1.483 -12.242 1 98.69 266 VAL A CA 1
ATOM 1909 C C . VAL A 1 266 ? 4.641 2.811 -11.914 1 98.69 266 VAL A C 1
ATOM 1911 O O . VAL A 1 266 ? 5.238 3.877 -12.062 1 98.69 266 VAL A O 1
ATOM 1914 N N . ALA A 1 267 ? 3.424 2.721 -11.445 1 98.19 267 ALA A N 1
ATOM 1915 C CA . ALA A 1 267 ? 2.695 3.926 -11.055 1 98.19 267 ALA A CA 1
ATOM 1916 C C . ALA A 1 267 ? 3.424 4.676 -9.945 1 98.19 267 ALA A C 1
ATOM 1918 O O . ALA A 1 267 ? 3.527 5.902 -9.977 1 98.19 267 ALA A O 1
ATOM 1919 N N . PHE A 1 268 ? 3.896 3.947 -8.922 1 98.69 268 PHE A N 1
ATOM 1920 C CA . PHE A 1 268 ? 4.602 4.551 -7.797 1 98.69 268 PHE A CA 1
ATOM 1921 C C . PHE A 1 268 ? 5.883 5.234 -8.266 1 98.69 268 PHE A C 1
ATOM 1923 O O . PHE A 1 268 ? 6.184 6.355 -7.848 1 98.69 268 PHE A O 1
ATOM 1930 N N . LEU A 1 269 ? 6.629 4.555 -9.125 1 98.69 269 LEU A N 1
ATOM 1931 C CA . LEU A 1 269 ? 7.883 5.133 -9.594 1 98.69 269 LEU A CA 1
ATOM 1932 C C . LEU A 1 269 ? 7.621 6.336 -10.5 1 98.69 269 LEU A C 1
ATOM 1934 O O . LEU A 1 269 ? 8.414 7.281 -10.516 1 98.69 269 LEU A O 1
ATOM 1938 N N . ALA A 1 270 ? 6.516 6.316 -11.258 1 97.56 270 ALA A N 1
ATOM 1939 C CA . ALA A 1 270 ? 6.125 7.492 -12.031 1 97.56 270 ALA A CA 1
ATOM 1940 C C . ALA A 1 270 ? 5.848 8.68 -11.117 1 97.56 270 ALA A C 1
ATOM 1942 O O . ALA A 1 270 ? 6.324 9.789 -11.367 1 97.56 270 ALA A O 1
ATOM 1943 N N . LEU A 1 271 ? 5.094 8.492 -10.039 1 97.5 271 LEU A N 1
ATOM 1944 C CA . LEU A 1 271 ? 4.805 9.531 -9.062 1 97.5 271 LEU A CA 1
ATOM 1945 C C . LEU A 1 271 ? 6.082 10.023 -8.391 1 97.5 271 LEU A C 1
ATOM 1947 O O . LEU A 1 271 ? 6.238 11.219 -8.141 1 97.5 271 LEU A O 1
ATOM 1951 N N . ASP A 1 272 ? 6.926 9.094 -8.094 1 97.38 272 ASP A N 1
ATOM 1952 C CA . ASP A 1 272 ? 8.203 9.445 -7.477 1 97.38 272 ASP A CA 1
ATOM 1953 C C . ASP A 1 272 ? 9.039 10.32 -8.398 1 97.38 272 ASP A C 1
ATOM 1955 O O . ASP A 1 272 ? 9.586 11.344 -7.977 1 97.38 272 ASP A O 1
ATOM 1959 N N . ALA A 1 273 ? 9.109 9.875 -9.672 1 96.62 273 ALA A N 1
ATOM 1960 C CA . ALA A 1 273 ? 9.906 10.602 -10.648 1 96.62 273 ALA A CA 1
ATOM 1961 C C . ALA A 1 273 ? 9.359 12.016 -10.867 1 96.62 273 ALA A C 1
ATOM 1963 O O . ALA A 1 273 ? 10.125 12.969 -11.008 1 96.62 273 ALA A O 1
ATOM 1964 N N . LYS A 1 274 ? 8.078 12.117 -10.867 1 93.31 274 LYS A N 1
ATOM 1965 C CA . LYS A 1 274 ? 7.434 13.391 -11.203 1 93.31 274 LYS A CA 1
ATOM 1966 C C . LYS A 1 274 ? 7.344 14.297 -9.984 1 93.31 274 LYS A C 1
ATOM 1968 O O . LYS A 1 274 ? 7.504 15.516 -10.094 1 93.31 274 LYS A O 1
ATOM 1973 N N . TYR A 1 275 ? 7.078 13.656 -8.781 1 93.94 275 TYR A N 1
ATOM 1974 C CA . TYR A 1 275 ? 6.664 14.492 -7.656 1 93.94 275 TYR A CA 1
ATOM 1975 C C . TYR A 1 275 ? 7.441 14.133 -6.395 1 93.94 275 TYR A C 1
ATOM 1977 O O . TYR A 1 275 ? 7.273 14.773 -5.352 1 93.94 275 TYR A O 1
ATOM 1985 N N . GLY A 1 276 ? 8.297 13.109 -6.488 1 94.88 276 GLY A N 1
ATOM 1986 C CA . GLY A 1 276 ? 8.992 12.648 -5.297 1 94.88 276 GLY A CA 1
ATOM 1987 C C . GLY A 1 276 ? 8.086 11.945 -4.309 1 94.88 276 GLY A C 1
ATOM 1988 O O . GLY A 1 276 ? 8.352 11.945 -3.105 1 94.88 276 GLY A O 1
ATOM 1989 N N . LEU A 1 277 ? 6.953 11.43 -4.844 1 96.88 277 LEU A N 1
ATOM 1990 C CA . LEU A 1 277 ? 5.965 10.758 -4.008 1 96.88 277 LEU A CA 1
ATOM 1991 C C . LEU A 1 277 ? 6.047 9.242 -4.176 1 96.88 277 LEU A C 1
ATOM 1993 O O . LEU A 1 277 ? 6.035 8.734 -5.301 1 96.88 277 LEU A O 1
ATOM 1997 N N . ILE A 1 278 ? 6.082 8.492 -3.055 1 97.69 278 ILE A N 1
ATOM 1998 C CA . ILE A 1 278 ? 6.117 7.039 -3.055 1 97.69 278 ILE A CA 1
ATOM 1999 C C . ILE A 1 278 ? 5.605 6.508 -1.715 1 97.69 278 ILE A C 1
ATOM 2001 O O . ILE A 1 278 ? 5.879 7.098 -0.665 1 97.69 278 ILE A O 1
ATOM 2005 N N . PRO A 1 279 ? 4.75 5.453 -1.719 1 98.25 279 PRO A N 1
ATOM 2006 C CA . PRO A 1 279 ? 4.285 4.926 -0.434 1 98.25 279 PRO A CA 1
ATOM 2007 C C . PRO A 1 279 ? 5.426 4.68 0.551 1 98.25 279 PRO A C 1
ATOM 2009 O O . PRO A 1 279 ? 6.531 4.32 0.142 1 98.25 279 PRO A O 1
ATOM 2012 N N . GLY A 1 280 ? 5.133 4.832 1.851 1 96.19 280 GLY A N 1
ATOM 2013 C CA . GLY A 1 280 ? 6.145 4.758 2.895 1 96.19 280 GLY A CA 1
ATOM 2014 C C . GLY A 1 280 ? 6.422 3.34 3.355 1 96.19 280 GLY A C 1
ATOM 2015 O O . GLY A 1 280 ? 7.148 3.129 4.328 1 96.19 280 GLY A O 1
ATOM 2016 N N . GLY A 1 281 ? 5.824 2.361 2.684 1 96.81 281 GLY A N 1
ATOM 2017 C CA . GLY A 1 281 ? 5.988 0.958 3.031 1 96.81 281 GLY A CA 1
ATOM 2018 C C . GLY A 1 281 ? 5.441 0.014 1.979 1 96.81 281 GLY A C 1
ATOM 2019 O O . GLY A 1 281 ? 5.043 0.447 0.896 1 96.81 281 GLY A O 1
ATOM 2020 N N . ASN A 1 282 ? 5.523 -1.257 2.363 1 98.12 282 ASN A N 1
ATOM 2021 C CA . ASN A 1 282 ? 5.113 -2.291 1.418 1 98.12 282 ASN A CA 1
ATOM 2022 C C . ASN A 1 282 ? 3.623 -2.207 1.104 1 98.12 282 ASN A C 1
ATOM 2024 O O . ASN A 1 282 ? 2.838 -1.724 1.921 1 98.12 282 ASN A O 1
ATOM 2028 N N . VAL A 1 283 ? 3.234 -2.607 -0.033 1 98.5 283 VAL A N 1
ATOM 2029 C CA . VAL A 1 283 ? 1.852 -2.631 -0.496 1 98.5 283 VAL A CA 1
ATOM 2030 C C . VAL A 1 283 ? 1.436 -4.062 -0.815 1 98.5 283 VAL A C 1
ATOM 2032 O O . VAL A 1 283 ? 1.944 -4.668 -1.762 1 98.5 283 VAL A O 1
ATOM 2035 N N . PRO A 1 284 ? 0.541 -4.617 -0.064 1 97.94 284 PRO A N 1
ATOM 2036 C CA . PRO A 1 284 ? 0.146 -6.008 -0.293 1 97.94 284 PRO A CA 1
ATOM 2037 C C . PRO A 1 284 ? -0.771 -6.168 -1.504 1 97.94 284 PRO A C 1
ATOM 2039 O O . PRO A 1 284 ? -1.746 -5.426 -1.647 1 97.94 284 PRO A O 1
ATOM 2042 N N . SER A 1 285 ? -0.445 -7.074 -2.318 1 98 285 SER A N 1
ATOM 2043 C CA . SER A 1 285 ? -1.309 -7.391 -3.451 1 98 285 SER A CA 1
ATOM 2044 C C . SER A 1 285 ? -2.168 -8.617 -3.162 1 98 285 SER A C 1
ATOM 2046 O O . SER A 1 285 ? -3.084 -8.938 -3.926 1 98 285 SER A O 1
ATOM 2048 N N . GLY A 1 286 ? -1.991 -9.352 -2.168 1 95.5 286 GLY A N 1
ATOM 2049 C CA . GLY A 1 286 ? -2.705 -10.531 -1.704 1 95.5 286 GLY A CA 1
ATOM 2050 C C . GLY A 1 286 ? -2.289 -10.977 -0.314 1 95.5 286 GLY A C 1
ATOM 2051 O O . GLY A 1 286 ? -1.744 -10.18 0.458 1 95.5 286 GLY A O 1
ATOM 2052 N N . PRO A 1 287 ? -2.674 -12.109 0.05 1 96.06 287 PRO A N 1
ATOM 2053 C CA . PRO A 1 287 ? -3.352 -13.18 -0.692 1 96.06 287 PRO A CA 1
ATOM 2054 C C . PRO A 1 287 ? -4.871 -13.102 -0.573 1 96.06 287 PRO A C 1
ATOM 2056 O O . PRO A 1 287 ? -5.391 -12.586 0.417 1 96.06 287 PRO A O 1
ATOM 2059 N N . ASN A 1 288 ? -5.586 -13.531 -1.578 1 94.06 288 ASN A N 1
ATOM 2060 C CA . ASN A 1 288 ? -7.027 -13.758 -1.565 1 94.06 288 ASN A CA 1
ATOM 2061 C C . ASN A 1 288 ? -7.371 -15.195 -1.941 1 94.06 288 ASN A C 1
ATOM 2063 O O . ASN A 1 288 ? -6.789 -15.75 -2.875 1 94.06 288 ASN A O 1
ATOM 2067 N N . LEU A 1 289 ? -8.172 -15.852 -1.18 1 94.56 289 LEU A N 1
ATOM 2068 C CA . LEU A 1 289 ? -8.625 -17.188 -1.53 1 94.56 289 LEU A CA 1
ATOM 2069 C C . LEU A 1 289 ? -9.836 -17.125 -2.461 1 94.56 289 LEU A C 1
ATOM 2071 O O . LEU A 1 289 ? -10.82 -16.453 -2.16 1 94.56 289 LEU A O 1
ATOM 2075 N N . VAL A 1 290 ? -9.727 -17.703 -3.555 1 96.38 290 VAL A N 1
ATOM 2076 C CA . VAL A 1 290 ? -10.805 -17.781 -4.531 1 96.38 290 VAL A CA 1
ATOM 2077 C C . VAL A 1 290 ? -11.469 -19.156 -4.461 1 96.38 290 VAL A C 1
ATOM 2079 O O . VAL A 1 290 ? -10.891 -20.156 -4.902 1 96.38 290 VAL A O 1
ATOM 2082 N N . THR A 1 291 ? -12.633 -19.203 -3.902 1 96.5 291 THR A N 1
ATOM 2083 C CA . THR A 1 291 ? -13.383 -20.438 -3.729 1 96.5 291 THR A CA 1
ATOM 2084 C C . THR A 1 291 ? -14.469 -20.562 -4.793 1 96.5 291 THR A C 1
ATOM 2086 O O . THR A 1 291 ? -14.578 -19.719 -5.68 1 96.5 291 THR A O 1
ATOM 2089 N N . LYS A 1 292 ? -15.203 -21.688 -4.656 1 94.94 292 LYS A N 1
ATOM 2090 C CA . LYS A 1 292 ? -16.234 -21.984 -5.641 1 94.94 292 LYS A CA 1
ATOM 2091 C C . LYS A 1 292 ? -17.203 -20.828 -5.793 1 94.94 292 LYS A C 1
ATOM 2093 O O . LYS A 1 292 ? -17.609 -20.484 -6.91 1 94.94 292 LYS A O 1
ATOM 2098 N N . ASP A 1 293 ? -17.531 -20.109 -4.754 1 92.06 293 ASP A N 1
ATOM 2099 C CA . ASP A 1 293 ? -18.547 -19.062 -4.738 1 92.06 293 ASP A CA 1
ATOM 2100 C C . ASP A 1 293 ? -18.094 -17.844 -5.547 1 92.06 293 ASP A C 1
ATOM 2102 O O . ASP A 1 293 ? -18.922 -17.109 -6.078 1 92.06 293 ASP A O 1
ATOM 2106 N N . THR A 1 294 ? -16.781 -17.719 -5.699 1 90.81 294 THR A N 1
ATOM 2107 C CA . THR A 1 294 ? -16.312 -16.484 -6.305 1 90.81 294 THR A CA 1
ATOM 2108 C C . THR A 1 294 ? -15.547 -16.766 -7.598 1 90.81 294 THR A C 1
ATOM 2110 O O . THR A 1 294 ? -15.242 -15.852 -8.359 1 90.81 294 THR A O 1
ATOM 2113 N N . ALA A 1 295 ? -15.25 -17.969 -7.867 1 93.25 295 ALA A N 1
ATOM 2114 C CA . ALA A 1 295 ? -14.414 -18.359 -9 1 93.25 295 ALA A CA 1
ATOM 2115 C C . ALA A 1 295 ? -15.039 -17.922 -10.32 1 93.25 295 ALA A C 1
ATOM 2117 O O . ALA A 1 295 ? -14.359 -17.359 -11.18 1 93.25 295 ALA A O 1
ATOM 2118 N N . ALA A 1 296 ? -16.344 -18.094 -10.469 1 89.38 296 ALA A N 1
ATOM 2119 C CA . ALA A 1 296 ? -17.031 -17.797 -11.727 1 89.38 296 ALA A CA 1
ATOM 2120 C C . ALA A 1 296 ? -16.938 -16.312 -12.078 1 89.38 296 ALA A C 1
ATOM 2122 O O . ALA A 1 296 ? -16.812 -15.961 -13.258 1 89.38 296 ALA A O 1
ATOM 2123 N N . LYS A 1 297 ? -16.844 -15.516 -11.102 1 86.25 297 LYS A N 1
ATOM 2124 C CA . LYS A 1 297 ? -16.875 -14.062 -11.305 1 86.25 297 LYS A CA 1
ATOM 2125 C C . LYS A 1 297 ? -15.57 -13.555 -11.891 1 86.25 297 LYS A C 1
ATOM 2127 O O . LYS A 1 297 ? -15.516 -12.461 -12.445 1 86.25 297 LYS A O 1
ATOM 2132 N N . VAL A 1 298 ? -14.523 -14.414 -11.766 1 90.31 298 VAL A N 1
ATOM 2133 C CA . VAL A 1 298 ? -13.234 -13.852 -12.133 1 90.31 298 VAL A CA 1
ATOM 2134 C C . VAL A 1 298 ? -12.672 -14.594 -13.344 1 90.31 298 VAL A C 1
ATOM 2136 O O . VAL A 1 298 ? -11.586 -14.273 -13.828 1 90.31 298 VAL A O 1
ATOM 2139 N N . ILE A 1 299 ? -13.453 -15.508 -13.938 1 92.5 299 ILE A N 1
ATOM 2140 C CA . ILE A 1 299 ? -12.992 -16.312 -15.07 1 92.5 299 ILE A CA 1
ATOM 2141 C C . ILE A 1 299 ? -12.766 -15.406 -16.281 1 92.5 299 ILE A C 1
ATOM 2143 O O . ILE A 1 299 ? -11.742 -15.516 -16.969 1 92.5 299 ILE A O 1
ATOM 2147 N N . GLU A 1 300 ? -13.727 -14.492 -16.469 1 88.94 300 GLU A N 1
ATOM 2148 C CA . GLU A 1 300 ? -13.625 -13.625 -17.641 1 88.94 300 GLU A CA 1
ATOM 2149 C C . GLU A 1 300 ? -12.391 -12.734 -17.547 1 88.94 300 GLU A C 1
ATOM 2151 O O . GLU A 1 300 ? -11.648 -12.602 -18.531 1 88.94 300 GLU A O 1
ATOM 2156 N N . LEU A 1 301 ? -12.141 -12.156 -16.453 1 90.12 301 LEU A N 1
ATOM 2157 C CA . LEU A 1 301 ? -10.992 -11.273 -16.266 1 90.12 301 LEU A CA 1
ATOM 2158 C C . LEU A 1 301 ? -9.688 -12.062 -16.375 1 90.12 301 LEU A C 1
ATOM 2160 O O . LEU A 1 301 ? -8.688 -11.547 -16.891 1 90.12 301 LEU A O 1
ATOM 2164 N N . SER A 1 302 ? -9.68 -13.227 -15.883 1 90.81 302 SER A N 1
ATOM 2165 C CA . SER A 1 302 ? -8.523 -14.109 -16.031 1 90.81 302 SER A CA 1
ATOM 2166 C C . SER A 1 302 ? -8.234 -14.406 -17.5 1 90.81 302 SER A C 1
ATOM 2168 O O . SER A 1 302 ? -7.082 -14.383 -17.922 1 90.81 302 SER A O 1
ATOM 2170 N N . SER A 1 303 ? -9.234 -14.641 -18.25 1 90.94 303 SER A N 1
ATOM 2171 C CA . SER A 1 303 ? -9.094 -14.945 -19.672 1 90.94 303 SER A CA 1
ATOM 2172 C C . SER A 1 303 ? -8.555 -13.75 -20.453 1 90.94 303 SER A C 1
ATOM 2174 O O . SER A 1 303 ? -7.887 -13.922 -21.469 1 90.94 303 SER A O 1
ATOM 2176 N N . LYS A 1 304 ? -8.758 -12.547 -19.922 1 91.06 304 LYS A N 1
ATOM 2177 C CA . LYS A 1 304 ? -8.312 -11.32 -20.578 1 91.06 304 LYS A CA 1
ATOM 2178 C C . LYS A 1 304 ? -6.902 -10.945 -20.125 1 91.06 304 LYS A C 1
ATOM 2180 O O . LYS A 1 304 ? -6.371 -9.906 -20.531 1 91.06 304 LYS A O 1
ATOM 2185 N N . GLY A 1 305 ? -6.324 -11.758 -19.266 1 91.31 305 GLY A N 1
ATOM 2186 C CA . GLY A 1 305 ? -4.98 -11.492 -18.781 1 91.31 305 GLY A CA 1
ATOM 2187 C C . GLY A 1 305 ? -4.93 -10.375 -17.75 1 91.31 305 GLY A C 1
ATOM 2188 O O . GLY A 1 305 ? -3.928 -9.664 -17.656 1 91.31 305 GLY A O 1
ATOM 2189 N N . ILE A 1 306 ? -5.953 -10.18 -17.031 1 90.25 306 ILE A N 1
ATOM 2190 C CA . ILE A 1 306 ? -6.047 -9.125 -16.031 1 90.25 306 ILE A CA 1
ATOM 2191 C C . ILE A 1 306 ? -5.949 -9.734 -14.633 1 90.25 306 ILE A C 1
ATOM 2193 O O . ILE A 1 306 ? -5.457 -9.094 -13.695 1 90.25 306 ILE A O 1
ATOM 2197 N N . ARG A 1 307 ? -6.523 -10.953 -14.625 1 87.38 307 ARG A N 1
ATOM 2198 C CA . ARG A 1 307 ? -6.48 -11.672 -13.359 1 87.38 307 ARG A CA 1
ATOM 2199 C C . ARG A 1 307 ? -5.758 -13.008 -13.508 1 87.38 307 ARG A C 1
ATOM 2201 O O . ARG A 1 307 ? -5.66 -13.547 -14.609 1 87.38 307 ARG A O 1
ATOM 2208 N N . MET B 1 1 ? -42.156 0.422 -67.938 1 28.53 1 MET B N 1
ATOM 2209 C CA . MET B 1 1 ? -40.812 0.023 -67.562 1 28.53 1 MET B CA 1
ATOM 2210 C C . MET B 1 1 ? -40.25 0.944 -66.5 1 28.53 1 MET B C 1
ATOM 2212 O O . MET B 1 1 ? -39.844 2.072 -66.75 1 28.53 1 MET B O 1
ATOM 2216 N N . THR B 1 2 ? -40.906 0.947 -65.25 1 30.64 2 THR B N 1
ATOM 2217 C CA . THR B 1 2 ? -40.938 1.641 -63.938 1 30.64 2 THR B CA 1
ATOM 2218 C C . THR B 1 2 ? -39.656 1.348 -63.156 1 30.64 2 THR B C 1
ATOM 2220 O O . THR B 1 2 ? -39.438 0.213 -62.719 1 30.64 2 THR B O 1
ATOM 2223 N N . LYS B 1 3 ? -38.5 1.948 -63.781 1 39.09 3 LYS B N 1
ATOM 2224 C CA . LYS B 1 3 ? -37.188 1.836 -63.125 1 39.09 3 LYS B CA 1
ATOM 2225 C C . LYS B 1 3 ? -37.281 2.156 -61.625 1 39.09 3 LYS B C 1
ATOM 2227 O O . LYS B 1 3 ? -37.531 3.305 -61.25 1 39.09 3 LYS B O 1
ATOM 2232 N N . LEU B 1 4 ? -37.875 1.233 -60.719 1 35.09 4 LEU B N 1
ATOM 2233 C CA . LEU B 1 4 ? -37.906 1.324 -59.281 1 35.09 4 LEU B CA 1
ATOM 2234 C C . LEU B 1 4 ? -36.531 1.467 -58.688 1 35.09 4 LEU B C 1
ATOM 2236 O O . LEU B 1 4 ? -35.656 0.598 -58.875 1 35.09 4 LEU B O 1
ATOM 2240 N N . PHE B 1 5 ? -35.969 2.662 -58.656 1 43.19 5 PHE B N 1
ATOM 2241 C CA . PHE B 1 5 ? -34.75 3.012 -57.906 1 43.19 5 PHE B CA 1
ATOM 2242 C C . PHE B 1 5 ? -34.875 2.557 -56.469 1 43.19 5 PHE B C 1
ATOM 2244 O O . PHE B 1 5 ? -35.781 2.975 -55.75 1 43.19 5 PHE B O 1
ATOM 2251 N N . SER B 1 6 ? -34.531 1.276 -56.156 1 41.91 6 SER B N 1
ATOM 2252 C CA . SER B 1 6 ? -34.406 0.777 -54.781 1 41.91 6 SER B CA 1
ATOM 2253 C C . SER B 1 6 ? -33.406 1.588 -54 1 41.91 6 SER B C 1
ATOM 2255 O O . SER B 1 6 ? -32.25 1.692 -54.375 1 41.91 6 SER B O 1
ATOM 2257 N N . THR B 1 7 ? -33.812 2.721 -53.406 1 44.09 7 THR B N 1
ATOM 2258 C CA . THR B 1 7 ? -33.031 3.422 -52.375 1 44.09 7 THR B CA 1
ATOM 2259 C C . THR B 1 7 ? -32.562 2.461 -51.312 1 44.09 7 THR B C 1
ATOM 2261 O O . THR B 1 7 ? -33.406 1.87 -50.594 1 44.09 7 THR B O 1
ATOM 2264 N N . VAL B 1 8 ? -31.453 1.831 -51.469 1 47.34 8 VAL B N 1
ATOM 2265 C CA . VAL B 1 8 ? -30.75 1.082 -50.438 1 47.34 8 VAL B CA 1
ATOM 2266 C C . VAL B 1 8 ? -30.516 1.982 -49.219 1 47.34 8 VAL B C 1
ATOM 2268 O O . VAL B 1 8 ? -29.828 2.998 -49.312 1 47.34 8 VAL B O 1
ATOM 2271 N N . ALA B 1 9 ? -31.469 2.023 -48.25 1 41.56 9 ALA B N 1
ATOM 2272 C CA . ALA B 1 9 ? -31.25 2.611 -46.938 1 41.56 9 ALA B CA 1
ATOM 2273 C C . ALA B 1 9 ? -30.031 1.989 -46.281 1 41.56 9 ALA B C 1
ATOM 2275 O O . ALA B 1 9 ? -30.016 0.79 -45.969 1 41.56 9 ALA B O 1
ATOM 2276 N N . VAL B 1 10 ? -28.875 2.502 -46.5 1 44.66 10 VAL B N 1
ATOM 2277 C CA . VAL B 1 10 ? -27.734 2.182 -45.656 1 44.66 10 VAL B CA 1
ATOM 2278 C C . VAL B 1 10 ? -28.078 2.498 -44.188 1 44.66 10 VAL B C 1
ATOM 2280 O O . VAL B 1 10 ? -28.266 3.664 -43.844 1 44.66 10 VAL B O 1
ATOM 2283 N N . ALA B 1 11 ? -28.891 1.645 -43.531 1 42.19 11 ALA B N 1
ATOM 2284 C CA . ALA B 1 11 ? -28.984 1.748 -42.062 1 42.19 11 ALA B CA 1
ATOM 2285 C C . ALA B 1 11 ? -27.594 1.776 -41.438 1 42.19 11 ALA B C 1
ATOM 2287 O O . ALA B 1 11 ? -26.891 0.763 -41.406 1 42.19 11 ALA B O 1
ATOM 2288 N N . ALA B 1 12 ? -26.984 2.92 -41.438 1 40.16 12 ALA B N 1
ATOM 2289 C CA . ALA B 1 12 ? -25.859 3.088 -40.531 1 40.16 12 ALA B CA 1
ATOM 2290 C C . ALA B 1 12 ? -26.25 2.762 -39.094 1 40.16 12 ALA B C 1
ATOM 2292 O O . ALA B 1 12 ? -27.078 3.459 -38.5 1 40.16 12 ALA B O 1
ATOM 2293 N N . VAL B 1 13 ? -26.406 1.503 -38.781 1 37.91 13 VAL B N 1
ATOM 2294 C CA . VAL B 1 13 ? -26.453 1.195 -37.344 1 37.91 13 VAL B CA 1
ATOM 2295 C C . VAL B 1 13 ? -25.406 2.006 -36.594 1 37.91 13 VAL B C 1
ATOM 2297 O O . VAL B 1 13 ? -24.203 1.753 -36.719 1 37.91 13 VAL B O 1
ATOM 2300 N N . CYS B 1 14 ? -25.688 3.26 -36.344 1 37.88 14 CYS B N 1
ATOM 2301 C CA . CYS B 1 14 ? -24.922 3.906 -35.281 1 37.88 14 CYS B CA 1
ATOM 2302 C C . CYS B 1 14 ? -24.875 3.039 -34.031 1 37.88 14 CYS B C 1
ATOM 2304 O O . CYS B 1 14 ? -25.891 2.877 -33.375 1 37.88 14 CYS B O 1
ATOM 2306 N N . ALA B 1 15 ? -24.188 1.96 -34.062 1 37.16 15 ALA B N 1
ATOM 2307 C CA . ALA B 1 15 ? -23.891 1.352 -32.781 1 37.16 15 ALA B CA 1
ATOM 2308 C C . ALA B 1 15 ? -23.734 2.416 -31.688 1 37.16 15 ALA B C 1
ATOM 2310 O O . ALA B 1 15 ? -22.75 3.172 -31.688 1 37.16 15 ALA B O 1
ATOM 2311 N N . PHE B 1 16 ? -24.781 3.033 -31.266 1 35.16 16 PHE B N 1
ATOM 2312 C CA . PHE B 1 16 ? -24.641 3.754 -30 1 35.16 16 PHE B CA 1
ATOM 2313 C C . PHE B 1 16 ? -23.812 2.965 -29 1 35.16 16 PHE B C 1
ATOM 2315 O O . PHE B 1 16 ? -24.203 1.882 -28.578 1 35.16 16 PHE B O 1
ATOM 2322 N N . ALA B 1 17 ? -22.531 2.99 -29.141 1 38.97 17 ALA B N 1
ATOM 2323 C CA . ALA B 1 17 ? -21.766 2.531 -27.984 1 38.97 17 ALA B CA 1
ATOM 2324 C C . ALA B 1 17 ? -22.5 2.865 -26.688 1 38.97 17 ALA B C 1
ATOM 2326 O O . ALA B 1 17 ? -22.844 4.023 -26.438 1 38.97 17 ALA B O 1
ATOM 2327 N N . ALA B 1 18 ? -23.297 2.098 -26.141 1 40.12 18 ALA B N 1
ATOM 2328 C CA . ALA B 1 18 ? -23.828 2.328 -24.797 1 40.12 18 ALA B CA 1
ATOM 2329 C C . ALA B 1 18 ? -22.859 3.162 -23.969 1 40.12 18 ALA B C 1
ATOM 2331 O O . ALA B 1 18 ? -21.656 2.857 -23.906 1 40.12 18 ALA B O 1
ATOM 2332 N N . PRO B 1 19 ? -23.047 4.383 -23.609 1 40.72 19 PRO B N 1
ATOM 2333 C CA . PRO B 1 19 ? -22.141 5.195 -22.797 1 40.72 19 PRO B CA 1
ATOM 2334 C C . PRO B 1 19 ? -21.5 4.41 -21.641 1 40.72 19 PRO B C 1
ATOM 2336 O O . PRO B 1 19 ? -22.219 3.781 -20.859 1 40.72 19 PRO B O 1
ATOM 2339 N N . ALA B 1 20 ? -20.562 3.652 -21.797 1 46.41 20 ALA B N 1
ATOM 2340 C CA . ALA B 1 20 ? -19.828 3.086 -20.672 1 46.41 20 ALA B CA 1
ATOM 2341 C C . ALA B 1 20 ? -19.984 3.947 -19.422 1 46.41 20 ALA B C 1
ATOM 2343 O O . ALA B 1 20 ? -19.641 5.129 -19.422 1 46.41 20 ALA B O 1
ATOM 2344 N N . PHE B 1 21 ? -21.109 3.869 -18.594 1 58.03 21 PHE B N 1
ATOM 2345 C CA . PHE B 1 21 ? -21.297 4.617 -17.359 1 58.03 21 PHE B CA 1
ATOM 2346 C C . PHE B 1 21 ? -19.984 4.816 -16.625 1 58.03 21 PHE B C 1
ATOM 2348 O O . PHE B 1 21 ? -19.25 3.859 -16.391 1 58.03 21 PHE B O 1
ATOM 2355 N N . ALA B 1 22 ? -19.469 6.008 -16.531 1 80.94 22 ALA B N 1
ATOM 2356 C CA . ALA B 1 22 ? -18.203 6.461 -15.938 1 80.94 22 ALA B CA 1
ATOM 2357 C C . ALA B 1 22 ? -18.109 6.039 -14.477 1 80.94 22 ALA B C 1
ATOM 2359 O O . ALA B 1 22 ? -19.094 6.152 -13.727 1 80.94 22 ALA B O 1
ATOM 2360 N N . VAL B 1 23 ? -17.172 5.184 -14.062 1 95.75 23 VAL B N 1
ATOM 2361 C CA . VAL B 1 23 ? -16.875 4.871 -12.672 1 95.75 23 VAL B CA 1
ATOM 2362 C C . VAL B 1 23 ? -16.953 6.137 -11.828 1 95.75 23 VAL B C 1
ATOM 2364 O O . VAL B 1 23 ? -16.344 7.16 -12.164 1 95.75 23 VAL B O 1
ATOM 2367 N N . ASP B 1 24 ? -17.922 6.137 -10.828 1 98.19 24 ASP B N 1
ATOM 2368 C CA . ASP B 1 24 ? -18.125 7.281 -9.953 1 98.19 24 ASP B CA 1
ATOM 2369 C C . ASP B 1 24 ? -17.594 7.004 -8.547 1 98.19 24 ASP B C 1
ATOM 2371 O O . ASP B 1 24 ? -18.016 6.047 -7.898 1 98.19 24 ASP B O 1
ATOM 2375 N N . ILE B 1 25 ? -16.703 7.848 -8.102 1 98.81 25 ILE B N 1
ATOM 2376 C CA . ILE B 1 25 ? -16.109 7.742 -6.766 1 98.81 25 ILE B CA 1
ATOM 2377 C C . ILE B 1 25 ? -16.422 9 -5.965 1 98.81 25 ILE B C 1
ATOM 2379 O O . ILE B 1 25 ? -16.297 10.117 -6.477 1 98.81 25 ILE B O 1
ATOM 2383 N N . ILE B 1 26 ? -16.906 8.875 -4.746 1 98.94 26 ILE B N 1
ATOM 2384 C CA . ILE B 1 26 ? -17.172 10.016 -3.873 1 98.94 26 ILE B CA 1
ATOM 2385 C C . ILE B 1 26 ? -16.172 10.008 -2.713 1 98.94 26 ILE B C 1
ATOM 2387 O O . ILE B 1 26 ? -15.961 8.969 -2.072 1 98.94 26 ILE B O 1
ATOM 2391 N N . VAL B 1 27 ? -15.516 11.062 -2.547 1 98.88 27 VAL B N 1
ATOM 2392 C CA . VAL B 1 27 ? -14.625 11.281 -1.415 1 98.88 27 VAL B CA 1
ATOM 2393 C C . VAL B 1 27 ? -15.305 12.18 -0.386 1 98.88 27 VAL B C 1
ATOM 2395 O O . VAL B 1 27 ? -15.742 13.289 -0.713 1 98.88 27 VAL B O 1
ATOM 2398 N N . VAL B 1 28 ? -15.43 11.695 0.851 1 98.88 28 VAL B N 1
ATOM 2399 C CA . VAL B 1 28 ? -15.938 12.5 1.953 1 98.88 28 VAL B CA 1
ATOM 2400 C C . VAL B 1 28 ? -14.867 12.641 3.033 1 98.88 28 VAL B C 1
ATOM 2402 O O . VAL B 1 28 ? -14.578 11.68 3.754 1 98.88 28 VAL B O 1
ATOM 2405 N N . ALA B 1 29 ? -14.312 13.781 3.143 1 98.44 29 ALA B N 1
ATOM 2406 C CA . ALA B 1 29 ? -13.234 14.023 4.102 1 98.44 29 ALA B CA 1
ATOM 2407 C C . ALA B 1 29 ? -13.664 15.031 5.16 1 98.44 29 ALA B C 1
ATOM 2409 O O . ALA B 1 29 ? -14.57 15.836 4.93 1 98.44 29 ALA B O 1
ATOM 2410 N N . HIS B 1 30 ? -13 15 6.309 1 97.69 30 HIS B N 1
ATOM 2411 C CA . HIS B 1 30 ? -13.336 15.914 7.391 1 97.69 30 HIS B CA 1
ATOM 2412 C C . HIS B 1 30 ? -12.648 17.266 7.207 1 97.69 30 HIS B C 1
ATOM 2414 O O . HIS B 1 30 ? -12.758 18.141 8.062 1 97.69 30 HIS B O 1
ATOM 2420 N N . GLY B 1 31 ? -11.922 17.359 6.168 1 91.94 31 GLY B N 1
ATOM 2421 C CA . GLY B 1 31 ? -11.086 18.531 5.93 1 91.94 31 GLY B CA 1
ATOM 2422 C C . GLY B 1 31 ? -11.883 19.812 5.848 1 91.94 31 GLY B C 1
ATOM 2423 O O . GLY B 1 31 ? -12.852 19.906 5.098 1 91.94 31 GLY B O 1
ATOM 2424 N N . GLN B 1 32 ? -11.422 20.766 6.547 1 90.38 32 GLN B N 1
ATOM 2425 C CA . GLN B 1 32 ? -12.062 22.078 6.59 1 90.38 32 GLN B CA 1
ATOM 2426 C C . GLN B 1 32 ? -11.594 22.953 5.438 1 90.38 32 GLN B C 1
ATOM 2428 O O . GLN B 1 32 ? -10.477 22.781 4.934 1 90.38 32 GLN B O 1
ATOM 2433 N N . ALA B 1 33 ? -12.422 23.906 5.098 1 89.06 33 ALA B N 1
ATOM 2434 C CA . ALA B 1 33 ? -12.164 24.766 3.936 1 89.06 33 ALA B CA 1
ATOM 2435 C C . ALA B 1 33 ? -10.883 25.562 4.117 1 89.06 33 ALA B C 1
ATOM 2437 O O . ALA B 1 33 ? -10.164 25.828 3.148 1 89.06 33 ALA B O 1
ATOM 2438 N N . ASN B 1 34 ? -10.508 25.938 5.309 1 91.38 34 ASN B N 1
ATOM 2439 C CA . ASN B 1 34 ? -9.367 26.828 5.535 1 91.38 34 ASN B CA 1
ATOM 2440 C C . ASN B 1 34 ? -8.078 26.047 5.742 1 91.38 34 ASN B C 1
ATOM 2442 O O . ASN B 1 34 ? -7.027 26.625 6.008 1 91.38 34 ASN B O 1
ATOM 2446 N N . ASP B 1 35 ? -8.086 24.75 5.68 1 93.88 35 ASP B N 1
ATOM 2447 C CA . ASP B 1 35 ? -6.91 23.906 5.871 1 93.88 35 ASP B CA 1
ATOM 2448 C C . ASP B 1 35 ? -6.293 23.516 4.535 1 93.88 35 ASP B C 1
ATOM 2450 O O . ASP B 1 35 ? -6.816 22.641 3.838 1 93.88 35 ASP B O 1
ATOM 2454 N N . PRO B 1 36 ? -5.133 24.062 4.195 1 94.12 36 PRO B N 1
ATOM 2455 C CA . PRO B 1 36 ? -4.523 23.797 2.891 1 94.12 36 PRO B CA 1
ATOM 2456 C C . PRO B 1 36 ? -4.129 22.328 2.717 1 94.12 36 PRO B C 1
ATOM 2458 O O . PRO B 1 36 ? -3.92 21.875 1.59 1 94.12 36 PRO B O 1
ATOM 2461 N N . PHE B 1 37 ? -3.945 21.656 3.834 1 96.38 37 PHE B N 1
ATOM 2462 C CA . PHE B 1 37 ? -3.662 20.219 3.762 1 96.38 37 PHE B CA 1
ATOM 2463 C C . PHE B 1 37 ? -4.629 19.531 2.812 1 96.38 37 PHE B C 1
ATOM 2465 O O . PHE B 1 37 ? -4.211 18.734 1.961 1 96.38 37 PHE B O 1
ATOM 2472 N N . TRP B 1 38 ? -5.875 19.875 2.852 1 97.19 38 TRP B N 1
ATOM 2473 C CA . TRP B 1 38 ? -6.922 19.125 2.172 1 97.19 38 TRP B CA 1
ATOM 2474 C C . TRP B 1 38 ? -7.055 19.562 0.718 1 97.19 38 TRP B C 1
ATOM 2476 O O . TRP B 1 38 ? -7.598 18.828 -0.112 1 97.19 38 TRP B O 1
ATOM 2486 N N . SER B 1 39 ? -6.586 20.766 0.452 1 96.25 39 SER B N 1
ATOM 2487 C CA . SER B 1 39 ? -6.488 21.141 -0.956 1 96.25 39 SER B CA 1
ATOM 2488 C C . SER B 1 39 ? -5.52 20.219 -1.702 1 96.25 39 SER B C 1
ATOM 2490 O O . SER B 1 39 ? -5.758 19.859 -2.857 1 96.25 39 SER B O 1
ATOM 2492 N N . VAL B 1 40 ? -4.438 19.828 -1.016 1 97.44 40 VAL B N 1
ATOM 2493 C CA . VAL B 1 40 ? -3.443 18.953 -1.622 1 97.44 40 VAL B CA 1
ATOM 2494 C C . VAL B 1 40 ? -4.031 17.547 -1.8 1 97.44 40 VAL B C 1
ATOM 2496 O O . VAL B 1 40 ? -3.807 16.891 -2.822 1 97.44 40 VAL B O 1
ATOM 2499 N N . VAL B 1 41 ? -4.812 17.016 -0.801 1 98.31 41 VAL B N 1
ATOM 2500 C CA . VAL B 1 41 ? -5.516 15.75 -0.932 1 98.31 41 VAL B CA 1
ATOM 2501 C C . VAL B 1 41 ? -6.441 15.789 -2.145 1 98.31 41 VAL B C 1
ATOM 2503 O O . VAL B 1 41 ? -6.461 14.859 -2.953 1 98.31 41 VAL B O 1
ATOM 2506 N N . LYS B 1 42 ? -7.203 16.891 -2.256 1 98.06 42 LYS B N 1
ATOM 2507 C CA . LYS B 1 42 ? -8.133 17.078 -3.363 1 98.06 42 LYS B CA 1
ATOM 2508 C C . LYS B 1 42 ? -7.406 17.047 -4.703 1 98.06 42 LYS B C 1
ATOM 2510 O O . LYS B 1 42 ? -7.891 16.453 -5.672 1 98.06 42 LYS B O 1
ATOM 2515 N N . ASN B 1 43 ? -6.242 17.719 -4.754 1 97.94 43 ASN B N 1
ATOM 2516 C CA . ASN B 1 43 ? -5.438 17.719 -5.969 1 97.94 43 ASN B CA 1
ATOM 2517 C C . ASN B 1 43 ? -4.996 16.297 -6.34 1 97.94 43 ASN B C 1
ATOM 2519 O O . ASN B 1 43 ? -4.992 15.938 -7.52 1 97.94 43 ASN B O 1
ATOM 2523 N N . GLY B 1 44 ? -4.609 15.508 -5.336 1 98.19 44 GLY B N 1
ATOM 2524 C CA . GLY B 1 44 ? -4.266 14.109 -5.578 1 98.19 44 GLY B CA 1
ATOM 2525 C C . GLY B 1 44 ? -5.414 13.305 -6.145 1 98.19 44 GLY B C 1
ATOM 2526 O O . GLY B 1 44 ? -5.242 12.547 -7.102 1 98.19 44 GLY B O 1
ATOM 2527 N N . ALA B 1 45 ? -6.566 13.5 -5.539 1 98.62 45 ALA B N 1
ATOM 2528 C CA . ALA B 1 45 ? -7.762 12.805 -6.012 1 98.62 45 ALA B CA 1
ATOM 2529 C C . ALA B 1 45 ? -8.086 13.18 -7.457 1 98.62 45 ALA B C 1
ATOM 2531 O O . ALA B 1 45 ? -8.414 12.32 -8.273 1 98.62 45 ALA B O 1
ATOM 2532 N N . ALA B 1 46 ? -8 14.477 -7.777 1 98.06 46 ALA B N 1
ATOM 2533 C CA . ALA B 1 46 ? -8.289 14.969 -9.117 1 98.06 46 ALA B CA 1
ATOM 2534 C C . ALA B 1 46 ? -7.316 14.391 -10.141 1 98.06 46 ALA B C 1
ATOM 2536 O O . ALA B 1 46 ? -7.715 14.016 -11.25 1 98.06 46 ALA B O 1
ATOM 2537 N N . GLU B 1 47 ? -6.047 14.359 -9.75 1 96.69 47 GLU B N 1
ATOM 2538 C CA . GLU B 1 47 ? -5.047 13.789 -10.648 1 96.69 47 GLU B CA 1
ATOM 2539 C C . GLU B 1 47 ? -5.332 12.312 -10.914 1 96.69 47 GLU B C 1
ATOM 2541 O O . GLU B 1 47 ? -5.219 11.852 -12.055 1 96.69 47 GLU B O 1
ATOM 2546 N N . ALA B 1 48 ? -5.637 11.562 -9.875 1 97.31 48 ALA B N 1
ATOM 2547 C CA . ALA B 1 48 ? -5.977 10.156 -10.039 1 97.31 48 ALA B CA 1
ATOM 2548 C C . ALA B 1 48 ? -7.191 9.984 -10.953 1 97.31 48 ALA B C 1
ATOM 2550 O O . ALA B 1 48 ? -7.242 9.055 -11.758 1 97.31 48 ALA B O 1
ATOM 2551 N N . ALA B 1 49 ? -8.219 10.852 -10.758 1 97.44 49 ALA B N 1
ATOM 2552 C CA . ALA B 1 49 ? -9.406 10.812 -11.609 1 97.44 49 ALA B CA 1
ATOM 2553 C C . ALA B 1 49 ? -9.039 10.969 -13.078 1 97.44 49 ALA B C 1
ATOM 2555 O O . ALA B 1 49 ? -9.508 10.211 -13.93 1 97.44 49 ALA B O 1
ATOM 2556 N N . LYS B 1 50 ? -8.195 11.875 -13.328 1 95.56 50 LYS B N 1
ATOM 2557 C CA . LYS B 1 50 ? -7.727 12.125 -14.688 1 95.56 50 LYS B CA 1
ATOM 2558 C C . LYS B 1 50 ? -6.973 10.914 -15.234 1 95.56 50 LYS B C 1
ATOM 2560 O O . LYS B 1 50 ? -7.258 10.438 -16.328 1 95.56 50 LYS B O 1
ATOM 2565 N N . ASP B 1 51 ? -6.074 10.422 -14.469 1 93.38 51 ASP B N 1
ATOM 2566 C CA . ASP B 1 51 ? -5.207 9.336 -14.906 1 93.38 51 ASP B CA 1
ATOM 2567 C C . ASP B 1 51 ? -6.012 8.055 -15.133 1 93.38 51 ASP B C 1
ATOM 2569 O O . ASP B 1 51 ? -5.703 7.273 -16.031 1 93.38 51 ASP B O 1
ATOM 2573 N N . SER B 1 52 ? -7 7.832 -14.289 1 94.5 52 SER B N 1
ATOM 2574 C CA . SER B 1 52 ? -7.742 6.574 -14.336 1 94.5 52 SER B CA 1
ATOM 2575 C C . SER B 1 52 ? -9.008 6.707 -15.172 1 94.5 52 SER B C 1
ATOM 2577 O O . SER B 1 52 ? -9.68 5.715 -15.453 1 94.5 52 SER B O 1
ATOM 2579 N N . GLY B 1 53 ? -9.391 7.871 -15.562 1 94.81 53 GLY B N 1
ATOM 2580 C CA . GLY B 1 53 ? -10.578 8.102 -16.375 1 94.81 53 GLY B CA 1
ATOM 2581 C C . GLY B 1 53 ? -11.875 7.926 -15.609 1 94.81 53 GLY B C 1
ATOM 2582 O O . GLY B 1 53 ? -12.844 7.379 -16.141 1 94.81 53 GLY B O 1
ATOM 2583 N N . VAL B 1 54 ? -11.875 8.297 -14.336 1 97.38 54 VAL B N 1
ATOM 2584 C CA . VAL B 1 54 ? -13.078 8.148 -13.523 1 97.38 54 VAL B CA 1
ATOM 2585 C C . VAL B 1 54 ? -13.547 9.523 -13.047 1 97.38 54 VAL B C 1
ATOM 2587 O O . VAL B 1 54 ? -12.828 10.516 -13.18 1 97.38 54 VAL B O 1
ATOM 2590 N N . HIS B 1 55 ? -14.781 9.586 -12.633 1 98.19 55 HIS B N 1
ATOM 2591 C CA . HIS B 1 55 ? -15.328 10.797 -12.023 1 98.19 55 HIS B CA 1
ATOM 2592 C C . HIS B 1 55 ? -15.148 10.773 -10.508 1 98.19 55 HIS B C 1
ATOM 2594 O O . HIS B 1 55 ? -15.352 9.734 -9.867 1 98.19 55 HIS B O 1
ATOM 2600 N N . VAL B 1 56 ? -14.727 11.867 -9.969 1 98.56 56 VAL B N 1
ATOM 2601 C CA . VAL B 1 56 ? -14.57 11.984 -8.523 1 98.56 56 VAL B CA 1
ATOM 2602 C C . VAL B 1 56 ? -15.328 13.203 -8.016 1 98.56 56 VAL B C 1
ATOM 2604 O O . VAL B 1 56 ? -15.234 14.289 -8.594 1 98.56 56 VAL B O 1
ATOM 2607 N N . ASP B 1 57 ? -16.125 12.992 -7.008 1 98.5 57 ASP B N 1
ATOM 2608 C CA . ASP B 1 57 ? -16.781 14.078 -6.281 1 98.5 57 ASP B CA 1
ATOM 2609 C C . ASP B 1 57 ? -16.219 14.195 -4.863 1 98.5 57 ASP B C 1
ATOM 2611 O O . ASP B 1 57 ? -16.359 13.266 -4.059 1 98.5 57 ASP B O 1
ATOM 2615 N N . PHE B 1 58 ? -15.617 15.297 -4.617 1 98.31 58 PHE B N 1
ATOM 2616 C CA . PHE B 1 58 ? -14.992 15.547 -3.324 1 98.31 58 PHE B CA 1
ATOM 2617 C C . PHE B 1 58 ? -15.891 16.422 -2.447 1 98.31 58 PHE B C 1
ATOM 2619 O O . PHE B 1 58 ? -16.25 17.531 -2.832 1 98.31 58 PHE B O 1
ATOM 2626 N N . ARG B 1 59 ? -16.188 15.859 -1.25 1 98.44 59 ARG B N 1
ATOM 2627 C CA . ARG B 1 59 ? -17.109 16.531 -0.327 1 98.44 59 ARG B CA 1
ATOM 2628 C C . ARG B 1 59 ? -16.469 16.688 1.049 1 98.44 59 ARG B C 1
ATOM 2630 O O . ARG B 1 59 ? -15.75 15.805 1.519 1 98.44 59 ARG B O 1
ATOM 2637 N N . SER B 1 60 ? -16.719 17.828 1.641 1 97.69 60 SER B N 1
ATOM 2638 C CA . SER B 1 60 ? -16.281 18.078 3.006 1 97.69 60 SER B CA 1
ATOM 2639 C C . SER B 1 60 ? -17.156 19.141 3.676 1 97.69 60 SER B C 1
ATOM 2641 O O . SER B 1 60 ? -17.703 20.016 3.004 1 97.69 60 SER B O 1
ATOM 2643 N N . PRO B 1 61 ? -17.328 19.031 5.016 1 96.69 61 PRO B N 1
ATOM 2644 C CA . PRO B 1 61 ? -17.938 20.156 5.707 1 96.69 61 PRO B CA 1
ATOM 2645 C C . PRO B 1 61 ? -17.062 21.406 5.672 1 96.69 61 PRO B C 1
ATOM 2647 O O . PRO B 1 61 ? -15.844 21.312 5.449 1 96.69 61 PRO B O 1
ATOM 2650 N N . GLU B 1 62 ? -17.719 22.547 5.848 1 94.88 62 GLU B N 1
ATOM 2651 C CA . GLU B 1 62 ? -16.953 23.797 5.891 1 94.88 62 GLU B CA 1
ATOM 2652 C C . GLU B 1 62 ? -16.078 23.875 7.133 1 94.88 62 GLU B C 1
ATOM 2654 O O . GLU B 1 62 ? -15 24.484 7.105 1 94.88 62 GLU B O 1
ATOM 2659 N N . THR B 1 63 ? -16.625 23.297 8.25 1 94.88 63 THR B N 1
ATOM 2660 C CA . THR B 1 63 ? -15.922 23.234 9.523 1 94.88 63 THR B CA 1
ATOM 2661 C C . THR B 1 63 ? -15.875 21.812 10.055 1 94.88 63 THR B C 1
ATOM 2663 O O . THR B 1 63 ? -16.438 20.891 9.445 1 94.88 63 THR B O 1
ATOM 2666 N N . PHE B 1 64 ? -15.125 21.625 11.047 1 94.75 64 PHE B N 1
ATOM 2667 C CA . PHE B 1 64 ? -15.078 20.328 11.703 1 94.75 64 PHE B CA 1
ATOM 2668 C C . PHE B 1 64 ? -16.422 19.984 12.336 1 94.75 64 PHE B C 1
ATOM 2670 O O . PHE B 1 64 ? -16.703 20.406 13.461 1 94.75 64 PHE B O 1
ATOM 2677 N N . ASP B 1 65 ? -17.203 19.281 11.578 1 96.25 65 ASP B N 1
ATOM 2678 C CA . ASP B 1 65 ? -18.594 18.984 11.938 1 96.25 65 ASP B CA 1
ATOM 2679 C C . ASP B 1 65 ? -18.938 17.531 11.594 1 96.25 65 ASP B C 1
ATOM 2681 O O . ASP B 1 65 ? -19.266 17.219 10.445 1 96.25 65 ASP B O 1
ATOM 2685 N N . MET B 1 66 ? -19.031 16.672 12.656 1 97 66 MET B N 1
ATOM 2686 C CA . MET B 1 66 ? -19.203 15.234 12.43 1 97 66 MET B CA 1
ATOM 2687 C C . MET B 1 66 ? -20.641 14.906 12.062 1 97 66 MET B C 1
ATOM 2689 O O . MET B 1 66 ? -20.906 13.93 11.359 1 97 66 MET B O 1
ATOM 2693 N N . VAL B 1 67 ? -21.562 15.711 12.531 1 97.81 67 VAL B N 1
ATOM 2694 C CA . VAL B 1 67 ? -22.953 15.516 12.141 1 97.81 67 VAL B CA 1
ATOM 2695 C C . VAL B 1 67 ? -23.109 15.781 10.648 1 97.81 67 VAL B C 1
ATOM 2697 O O . VAL B 1 67 ? -23.672 14.953 9.922 1 97.81 67 VAL B O 1
ATOM 2700 N N . GLN B 1 68 ? -22.578 16.906 10.211 1 98.06 68 GLN B N 1
ATOM 2701 C CA . GLN B 1 68 ? -22.641 17.219 8.789 1 98.06 68 GLN B CA 1
ATOM 2702 C C . GLN B 1 68 ? -21.891 16.188 7.961 1 98.06 68 GLN B C 1
ATOM 2704 O O . GLN B 1 68 ? -22.359 15.789 6.887 1 98.06 68 GLN B O 1
ATOM 2709 N N . MET B 1 69 ? -20.75 15.758 8.398 1 98.38 69 MET B N 1
ATOM 2710 C CA . MET B 1 69 ? -19.984 14.766 7.664 1 98.38 69 MET B CA 1
ATOM 2711 C C . MET B 1 69 ? -20.75 13.453 7.535 1 98.38 69 MET B C 1
ATOM 2713 O O . MET B 1 69 ? -20.781 12.852 6.461 1 98.38 69 MET B O 1
ATOM 2717 N N . SER B 1 70 ? -21.359 13.055 8.641 1 98.62 70 SER B N 1
ATOM 2718 C CA . SER B 1 70 ? -22.172 11.828 8.586 1 98.62 70 SER B CA 1
ATOM 2719 C C . SER B 1 70 ? -23.281 11.945 7.551 1 98.62 70 SER B C 1
ATOM 2721 O O . SER B 1 70 ? -23.578 10.977 6.844 1 98.62 70 SER B O 1
ATOM 2723 N N . GLN B 1 71 ? -23.891 13.117 7.418 1 98.62 71 GLN B N 1
ATOM 2724 C CA . GLN B 1 71 ? -24.938 13.352 6.438 1 98.62 71 GLN B CA 1
ATOM 2725 C C . GLN B 1 71 ? -24.391 13.281 5.016 1 98.62 71 GLN B C 1
ATOM 2727 O O . GLN B 1 71 ? -25.062 12.789 4.105 1 98.62 71 GLN B O 1
ATOM 2732 N N . LEU B 1 72 ? -23.234 13.797 4.84 1 98.75 72 LEU B N 1
ATOM 2733 C CA . LEU B 1 72 ? -22.594 13.727 3.533 1 98.75 72 LEU B CA 1
ATOM 2734 C C . LEU B 1 72 ? -22.328 12.281 3.141 1 98.75 72 LEU B C 1
ATOM 2736 O O . LEU B 1 72 ? -22.484 11.906 1.976 1 98.75 72 LEU B O 1
ATOM 2740 N N . ILE B 1 73 ? -21.891 11.445 4.098 1 98.88 73 ILE B N 1
ATOM 2741 C CA . ILE B 1 73 ? -21.656 10.031 3.83 1 98.88 73 ILE B CA 1
ATOM 2742 C C . ILE B 1 73 ? -22.969 9.344 3.477 1 98.88 73 ILE B C 1
ATOM 2744 O O . ILE B 1 73 ? -23.047 8.609 2.49 1 98.88 73 ILE B O 1
ATOM 2748 N N . ASP B 1 74 ? -24 9.648 4.254 1 98.75 74 ASP B N 1
ATOM 2749 C CA . ASP B 1 74 ? -25.297 9.047 3.99 1 98.75 74 ASP B CA 1
ATOM 2750 C C . ASP B 1 74 ? -25.812 9.438 2.607 1 98.75 74 ASP B C 1
ATOM 2752 O O . ASP B 1 74 ? -26.375 8.617 1.893 1 98.75 74 ASP B O 1
ATOM 2756 N N . ALA B 1 75 ? -25.672 10.695 2.279 1 98.75 75 ALA B N 1
ATOM 2757 C CA . ALA B 1 75 ? -26.062 11.164 0.954 1 98.75 75 ALA B CA 1
ATOM 2758 C C . ALA B 1 75 ? -25.297 10.43 -0.141 1 98.75 75 ALA B C 1
ATOM 2760 O O . ALA B 1 75 ? -25.859 10.086 -1.182 1 98.75 75 ALA B O 1
ATOM 2761 N N . ALA B 1 76 ? -24 10.234 0.086 1 98.62 76 ALA B N 1
ATOM 2762 C CA . ALA B 1 76 ? -23.188 9.484 -0.865 1 98.62 76 ALA B CA 1
ATOM 2763 C C . ALA B 1 76 ? -23.703 8.055 -1.021 1 98.62 76 ALA B C 1
ATOM 2765 O O . ALA B 1 76 ? -23.781 7.543 -2.137 1 98.62 76 ALA B O 1
ATOM 2766 N N . VAL B 1 77 ? -24 7.414 0.09 1 98.44 77 VAL B N 1
ATOM 2767 C CA . VAL B 1 77 ? -24.5 6.047 0.076 1 98.44 77 VAL B CA 1
ATOM 2768 C C . VAL B 1 77 ? -25.766 5.969 -0.793 1 98.44 77 VAL B C 1
ATOM 2770 O O . VAL B 1 77 ? -25.922 5.039 -1.586 1 98.44 77 VAL B O 1
ATOM 2773 N N . ASN B 1 78 ? -26.609 6.953 -0.702 1 97.81 78 ASN B N 1
ATOM 2774 C CA . ASN B 1 78 ? -27.859 6.992 -1.453 1 97.81 78 ASN B CA 1
ATOM 2775 C C . ASN B 1 78 ? -27.609 7.094 -2.955 1 97.81 78 ASN B C 1
ATOM 2777 O O . ASN B 1 78 ? -28.438 6.664 -3.758 1 97.81 78 ASN B O 1
ATOM 2781 N N . GLN B 1 79 ? -26.484 7.641 -3.342 1 97.75 79 GLN B N 1
ATOM 2782 C CA . GLN B 1 79 ? -26.141 7.785 -4.75 1 97.75 79 GLN B CA 1
ATOM 2783 C C . GLN B 1 79 ? -25.547 6.5 -5.305 1 97.75 79 GLN B C 1
ATOM 2785 O O . GLN B 1 79 ? -25.328 6.375 -6.512 1 97.75 79 GLN B O 1
ATOM 2790 N N . ASN B 1 80 ? -25.203 5.559 -4.465 1 97.56 80 ASN B N 1
ATOM 2791 C CA . ASN B 1 80 ? -24.672 4.238 -4.805 1 97.56 80 ASN B CA 1
ATOM 2792 C C . ASN B 1 80 ? -23.469 4.34 -5.723 1 97.56 80 ASN B C 1
ATOM 2794 O O . ASN B 1 80 ? -23.438 3.736 -6.797 1 97.56 80 ASN B O 1
ATOM 2798 N N . PRO B 1 81 ? -22.422 5.094 -5.242 1 98.5 81 PRO B N 1
ATOM 2799 C CA . PRO B 1 81 ? -21.219 5.199 -6.059 1 98.5 81 PRO B CA 1
ATOM 2800 C C . PRO B 1 81 ? -20.484 3.867 -6.203 1 98.5 81 PRO B C 1
ATOM 2802 O O . PRO B 1 81 ? -20.812 2.904 -5.504 1 98.5 81 PRO B O 1
ATOM 2805 N N . ASP B 1 82 ? -19.5 3.838 -7.164 1 98.5 82 ASP B N 1
ATOM 2806 C CA . ASP B 1 82 ? -18.672 2.652 -7.371 1 98.5 82 ASP B CA 1
ATOM 2807 C C . ASP B 1 82 ? -17.609 2.527 -6.289 1 98.5 82 ASP B C 1
ATOM 2809 O O . ASP B 1 82 ? -16.953 1.487 -6.164 1 98.5 82 ASP B O 1
ATOM 2813 N N . GLY B 1 83 ? -17.422 3.561 -5.504 1 98.81 83 GLY B N 1
ATOM 2814 C CA . GLY B 1 83 ? -16.5 3.572 -4.379 1 98.81 83 GLY B CA 1
ATOM 2815 C C . GLY B 1 83 ? -16.656 4.797 -3.494 1 98.81 83 GLY B C 1
ATOM 2816 O O . GLY B 1 83 ? -17.062 5.855 -3.961 1 98.81 83 GLY B O 1
ATOM 2817 N N . LEU B 1 84 ? -16.344 4.648 -2.244 1 98.94 84 LEU B N 1
ATOM 2818 C CA . LEU B 1 84 ? -16.391 5.715 -1.248 1 98.94 84 LEU B CA 1
ATOM 2819 C C . LEU B 1 84 ? -15.062 5.824 -0.51 1 98.94 84 LEU B C 1
ATOM 2821 O O . LEU B 1 84 ? -14.539 4.824 -0.02 1 98.94 84 LEU B O 1
ATOM 2825 N N . VAL B 1 85 ? -14.492 6.977 -0.574 1 98.94 85 VAL B N 1
ATOM 2826 C CA . VAL B 1 85 ? -13.297 7.301 0.207 1 98.94 85 VAL B CA 1
ATOM 2827 C C . VAL B 1 85 ? -13.68 8.195 1.385 1 98.94 85 VAL B C 1
ATOM 2829 O O . VAL B 1 85 ? -14.375 9.203 1.209 1 98.94 85 VAL B O 1
ATOM 2832 N N . VAL B 1 86 ? -13.25 7.836 2.643 1 98.94 86 VAL B N 1
ATOM 2833 C CA . VAL B 1 86 ? -13.695 8.609 3.799 1 98.94 86 VAL B CA 1
ATOM 2834 C C . VAL B 1 86 ? -12.547 8.75 4.797 1 98.94 86 VAL B C 1
ATOM 2836 O O . VAL B 1 86 ? -11.766 7.82 4.988 1 98.94 86 VAL B O 1
ATOM 2839 N N . SER B 1 87 ? -12.359 9.906 5.379 1 98.81 87 SER B N 1
ATOM 2840 C CA . SER B 1 87 ? -11.547 10.047 6.582 1 98.81 87 SER B CA 1
ATOM 2841 C C . SER B 1 87 ? -12.383 9.828 7.84 1 98.81 87 SER B C 1
ATOM 2843 O O . SER B 1 87 ? -13.594 10.086 7.844 1 98.81 87 SER B O 1
ATOM 2845 N N . VAL B 1 88 ? -11.781 9.344 8.945 1 98.69 88 VAL B N 1
ATOM 2846 C CA . VAL B 1 88 ? -12.562 8.945 10.117 1 98.69 88 VAL B CA 1
ATOM 2847 C C . VAL B 1 88 ? -11.938 9.539 11.375 1 98.69 88 VAL B C 1
ATOM 2849 O O . VAL B 1 88 ? -11.422 8.797 12.227 1 98.69 88 VAL B O 1
ATOM 2852 N N . PRO B 1 89 ? -12.141 10.812 11.578 1 98.19 89 PRO B N 1
ATOM 2853 C CA . PRO B 1 89 ? -11.578 11.43 12.781 1 98.19 89 PRO B CA 1
ATOM 2854 C C . PRO B 1 89 ? -12.344 11.07 14.047 1 98.19 89 PRO B C 1
ATOM 2856 O O . PRO B 1 89 ? -11.859 11.305 15.156 1 98.19 89 PRO B O 1
ATOM 2859 N N . ASP B 1 90 ? -13.531 10.57 13.914 1 98.25 90 ASP B N 1
ATOM 2860 C CA . ASP B 1 90 ? -14.422 10.172 15 1 98.25 90 ASP B CA 1
ATOM 2861 C C . ASP B 1 90 ? -15.242 8.945 14.617 1 98.25 90 ASP B C 1
ATOM 2863 O O . ASP B 1 90 ? -16.328 9.07 14.047 1 98.25 90 ASP B O 1
ATOM 2867 N N . ALA B 1 91 ? -14.812 7.797 15.039 1 98 91 ALA B N 1
ATOM 2868 C CA . ALA B 1 91 ? -15.414 6.543 14.602 1 98 91 ALA B CA 1
ATOM 2869 C C . ALA B 1 91 ? -16.812 6.371 15.188 1 98 91 ALA B C 1
ATOM 2871 O O . ALA B 1 91 ? -17.703 5.789 14.547 1 98 91 ALA B O 1
ATOM 2872 N N . ASP B 1 92 ? -17 6.859 16.391 1 97.62 92 ASP B N 1
ATOM 2873 C CA . ASP B 1 92 ? -18.328 6.746 17 1 97.62 92 ASP B CA 1
ATOM 2874 C C . ASP B 1 92 ? -19.359 7.527 16.219 1 97.62 92 ASP B C 1
ATOM 2876 O O . ASP B 1 92 ? -20.484 7.047 16 1 97.62 92 ASP B O 1
ATOM 2880 N N . ALA B 1 93 ? -19 8.703 15.789 1 98.12 93 ALA B N 1
ATOM 2881 C CA . ALA B 1 93 ? -19.938 9.578 15.102 1 98.12 93 ALA B CA 1
ATOM 2882 C C . ALA B 1 93 ? -20.172 9.125 13.664 1 98.12 93 ALA B C 1
ATOM 2884 O O . ALA B 1 93 ? -21.281 9.25 13.133 1 98.12 93 ALA B O 1
ATOM 2885 N N . LEU B 1 94 ? -19.125 8.594 13.023 1 98.75 94 LEU B N 1
ATOM 2886 C CA . LEU B 1 94 ? -19.203 8.352 11.586 1 98.75 94 LEU B CA 1
ATOM 2887 C C . LEU B 1 94 ? -19.438 6.875 11.289 1 98.75 94 LEU B C 1
ATOM 2889 O O . LEU B 1 94 ? -19.812 6.512 10.172 1 98.75 94 LEU B O 1
ATOM 2893 N N . GLY B 1 95 ? -19.125 6.004 12.258 1 98.69 95 GLY B N 1
ATOM 2894 C CA . GLY B 1 95 ? -19.172 4.559 12.102 1 98.69 95 GLY B CA 1
ATOM 2895 C C . GLY B 1 95 ? -20.469 4.062 11.508 1 98.69 95 GLY B C 1
ATOM 2896 O O . GLY B 1 95 ? -20.469 3.314 10.523 1 98.69 95 GLY B O 1
ATOM 2897 N N . PRO B 1 96 ? -21.625 4.477 12.055 1 98.62 96 PRO B N 1
ATOM 2898 C CA . PRO B 1 96 ? -22.906 3.998 11.539 1 98.62 96 PRO B CA 1
ATOM 2899 C C . PRO B 1 96 ? -23.094 4.297 10.055 1 98.62 96 PRO B C 1
ATOM 2901 O O . PRO B 1 96 ? -23.531 3.43 9.297 1 98.62 96 PRO B O 1
ATOM 2904 N N . SER B 1 97 ? -22.75 5.508 9.602 1 98.81 97 SER B N 1
ATOM 2905 C CA . SER B 1 97 ? -22.891 5.871 8.195 1 98.81 97 SER B CA 1
ATOM 2906 C C . SER B 1 97 ? -21.953 5.035 7.312 1 98.81 97 SER B C 1
ATOM 2908 O O . SER B 1 97 ? -22.344 4.605 6.227 1 98.81 97 SER B O 1
ATOM 2910 N N . ILE B 1 98 ? -20.734 4.82 7.73 1 98.88 98 ILE B N 1
ATOM 2911 C CA . ILE B 1 98 ? -19.766 4.035 6.973 1 98.88 98 ILE B CA 1
ATOM 2912 C C . ILE B 1 98 ? -20.25 2.586 6.875 1 98.88 98 ILE B C 1
ATOM 2914 O O . ILE B 1 98 ? -20.156 1.971 5.809 1 98.88 98 ILE B O 1
ATOM 2918 N N . LYS B 1 99 ? -20.703 2.035 7.965 1 98.75 99 LYS B N 1
ATOM 2919 C CA . LYS B 1 99 ? -21.203 0.663 7.969 1 98.75 99 LYS B CA 1
ATOM 2920 C C . LYS B 1 99 ? -22.406 0.508 7.031 1 98.75 99 LYS B C 1
ATOM 2922 O O . LYS B 1 99 ? -22.578 -0.543 6.414 1 98.75 99 LYS B O 1
ATOM 2927 N N . ARG B 1 100 ? -23.25 1.531 6.891 1 98.69 100 ARG B N 1
ATOM 2928 C CA . ARG B 1 100 ? -24.344 1.495 5.922 1 98.69 100 ARG B CA 1
ATOM 2929 C C . ARG B 1 100 ? -23.812 1.429 4.496 1 98.69 100 ARG B C 1
ATOM 2931 O O . ARG B 1 100 ? -24.375 0.744 3.645 1 98.69 100 ARG B O 1
ATOM 2938 N N . ALA B 1 101 ? -22.75 2.211 4.246 1 98.88 101 ALA B N 1
ATOM 2939 C CA . ALA B 1 101 ? -22.125 2.143 2.932 1 98.88 101 ALA B CA 1
ATOM 2940 C C . ALA B 1 101 ? -21.641 0.725 2.627 1 98.88 101 ALA B C 1
ATOM 2942 O O . ALA B 1 101 ? -21.906 0.194 1.545 1 98.88 101 ALA B O 1
ATOM 2943 N N . VAL B 1 102 ? -20.953 0.117 3.592 1 98.75 102 VAL B N 1
ATOM 2944 C CA . VAL B 1 102 ? -20.438 -1.235 3.439 1 98.75 102 VAL B CA 1
ATOM 2945 C C . VAL B 1 102 ? -21.578 -2.219 3.242 1 98.75 102 VAL B C 1
ATOM 2947 O O . VAL B 1 102 ? -21.531 -3.084 2.365 1 98.75 102 VAL B O 1
ATOM 2950 N N . ALA B 1 103 ? -22.625 -2.074 3.992 1 98.31 103 ALA B N 1
ATOM 2951 C CA . ALA B 1 103 ? -23.797 -2.949 3.902 1 98.31 103 ALA B CA 1
ATOM 2952 C C . ALA B 1 103 ? -24.469 -2.824 2.541 1 98.31 103 ALA B C 1
ATOM 2954 O O . ALA B 1 103 ? -25.078 -3.781 2.053 1 98.31 103 ALA B O 1
ATOM 2955 N N . ALA B 1 104 ? -24.406 -1.672 1.987 1 98.38 104 ALA B N 1
ATOM 2956 C CA . ALA B 1 104 ? -25 -1.424 0.678 1 98.38 104 ALA B CA 1
ATOM 2957 C C . ALA B 1 104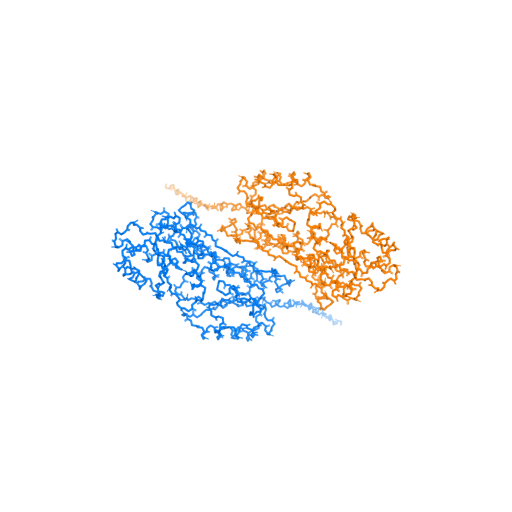 ? -24.141 -2.002 -0.439 1 98.38 104 ALA B C 1
ATOM 2959 O O . ALA B 1 104 ? -24.484 -1.894 -1.618 1 98.38 104 ALA B O 1
ATOM 2960 N N . GLY B 1 105 ? -22.938 -2.586 -0.111 1 97.94 105 GLY B N 1
ATOM 2961 C CA . GLY B 1 105 ? -22.062 -3.205 -1.09 1 97.94 105 GLY B CA 1
ATOM 2962 C C . GLY B 1 105 ? -21.094 -2.227 -1.721 1 97.94 105 GLY B C 1
ATOM 2963 O O . GLY B 1 105 ? -20.438 -2.547 -2.717 1 97.94 105 GLY B O 1
ATOM 2964 N N . ILE B 1 106 ? -21 -1.007 -1.201 1 98.62 106 ILE B N 1
ATOM 2965 C CA . ILE B 1 106 ? -20.094 0.007 -1.721 1 98.62 106 ILE B CA 1
ATOM 2966 C C . ILE B 1 106 ? -18.688 -0.227 -1.167 1 98.62 106 ILE B C 1
ATOM 2968 O O . ILE B 1 106 ? -18.5 -0.296 0.05 1 98.62 106 ILE B O 1
ATOM 2972 N N . PRO B 1 107 ? -17.656 -0.424 -2.039 1 98.81 107 PRO B N 1
ATOM 2973 C CA . PRO B 1 107 ? -16.297 -0.49 -1.516 1 98.81 107 PRO B CA 1
ATOM 2974 C C . PRO B 1 107 ? -15.859 0.81 -0.844 1 98.81 107 PRO B C 1
ATOM 2976 O O . PRO B 1 107 ? -16 1.889 -1.423 1 98.81 107 PRO B O 1
ATOM 2979 N N . VAL B 1 108 ? -15.367 0.69 0.36 1 98.94 108 VAL B N 1
ATOM 2980 C CA . VAL B 1 108 ? -14.953 1.856 1.135 1 98.94 108 VAL B CA 1
ATOM 2981 C C . VAL B 1 108 ? -13.453 1.798 1.396 1 98.94 108 VAL B C 1
ATOM 2983 O O . VAL B 1 108 ? -12.914 0.743 1.744 1 98.94 108 VAL B O 1
ATOM 2986 N N . ILE B 1 109 ? -12.742 2.844 1.133 1 98.94 109 ILE B N 1
ATOM 2987 C CA . ILE B 1 109 ? -11.359 3.043 1.552 1 98.94 109 ILE B CA 1
ATOM 2988 C C . ILE B 1 109 ? -11.281 4.227 2.514 1 98.94 109 ILE B C 1
ATOM 2990 O O . ILE B 1 109 ? -11.844 5.289 2.25 1 98.94 109 ILE B O 1
ATOM 2994 N N . THR B 1 110 ? -10.656 4.02 3.66 1 98.94 110 THR B N 1
ATOM 2995 C CA . THR B 1 110 ? -10.453 5.145 4.566 1 98.94 110 THR B CA 1
ATOM 2996 C C . THR B 1 110 ? -9.094 5.797 4.316 1 98.94 110 THR B C 1
ATOM 2998 O O . THR B 1 110 ? -8.156 5.141 3.867 1 98.94 110 THR B O 1
ATOM 3001 N N . ILE B 1 111 ? -9.008 7.117 4.621 1 98.88 111 ILE B N 1
ATOM 3002 C CA . ILE B 1 111 ? -7.758 7.852 4.426 1 98.88 111 ILE B CA 1
ATOM 3003 C C . ILE B 1 111 ? -7.48 8.727 5.645 1 98.88 111 ILE B C 1
ATOM 3005 O O . ILE B 1 111 ? -8.398 9.055 6.402 1 98.88 111 ILE B O 1
ATOM 3009 N N . ASN B 1 112 ? -6.242 9.133 5.852 1 98.38 112 ASN B N 1
ATOM 3010 C CA . ASN B 1 112 ? -5.773 10.125 6.812 1 98.38 112 ASN B CA 1
ATOM 3011 C C . ASN B 1 112 ? -6.07 9.703 8.25 1 98.38 112 ASN B C 1
ATOM 3013 O O . ASN B 1 112 ? -5.285 8.969 8.852 1 98.38 112 ASN B O 1
ATOM 3017 N N . ALA B 1 113 ? -7.309 9.945 8.742 1 97.88 113 ALA B N 1
ATOM 3018 C CA . ALA B 1 113 ? -7.711 9.555 10.086 1 97.88 113 ALA B CA 1
ATOM 3019 C C . ALA B 1 113 ? -8.492 8.242 10.07 1 97.88 113 ALA B C 1
ATOM 3021 O O . ALA B 1 113 ? -9.273 7.988 9.156 1 97.88 113 ALA B O 1
ATOM 3022 N N . GLY B 1 114 ? -8.273 7.402 11.125 1 97.25 114 GLY B N 1
ATOM 3023 C CA . GLY B 1 114 ? -9.133 6.246 11.312 1 97.25 114 GLY B CA 1
ATOM 3024 C C . GLY B 1 114 ? -8.484 4.945 10.875 1 97.25 114 GLY B C 1
ATOM 3025 O O . GLY B 1 114 ? -9.18 3.953 10.633 1 97.25 114 GLY B O 1
ATOM 3026 N N . GLY B 1 115 ? -7.121 4.945 10.719 1 97.31 115 GLY B N 1
ATOM 3027 C CA . GLY B 1 115 ? -6.434 3.723 10.328 1 97.31 115 GLY B CA 1
ATOM 3028 C C . GLY B 1 115 ? -6.703 2.564 11.266 1 97.31 115 GLY B C 1
ATOM 3029 O O . GLY B 1 115 ? -6.879 1.427 10.828 1 97.31 115 GLY B O 1
ATOM 3030 N N . ASP B 1 116 ? -6.836 2.818 12.531 1 96.62 116 ASP B N 1
ATOM 3031 C CA . ASP B 1 116 ? -6.965 1.792 13.562 1 96.62 116 ASP B CA 1
ATOM 3032 C C . ASP B 1 116 ? -8.375 1.213 13.586 1 96.62 116 ASP B C 1
ATOM 3034 O O . ASP B 1 116 ? -8.602 0.133 14.133 1 96.62 116 ASP B O 1
ATOM 3038 N N . VAL B 1 117 ? -9.344 1.929 13.031 1 97.88 117 VAL B N 1
ATOM 3039 C CA . VAL B 1 117 ? -10.727 1.47 13.102 1 97.88 117 VAL B CA 1
ATOM 3040 C C . VAL B 1 117 ? -11.211 1.072 11.711 1 97.88 117 VAL B C 1
ATOM 3042 O O . VAL B 1 117 ? -12.344 0.609 11.547 1 97.88 117 VAL B O 1
ATOM 3045 N N . SER B 1 118 ? -10.406 1.289 10.703 1 98.5 118 SER B N 1
ATOM 3046 C CA . SER B 1 118 ? -10.781 1.07 9.312 1 98.5 118 SER B CA 1
ATOM 3047 C C . SER B 1 118 ? -11.359 -0.325 9.109 1 98.5 118 SER B C 1
ATOM 3049 O O . SER B 1 118 ? -12.469 -0.473 8.586 1 98.5 118 SER B O 1
ATOM 3051 N N . LYS B 1 119 ? -10.664 -1.327 9.539 1 98 119 LYS B N 1
ATOM 3052 C CA . LYS B 1 119 ? -11.055 -2.719 9.336 1 98 119 LYS B CA 1
ATOM 3053 C C . LYS B 1 119 ? -12.367 -3.029 10.047 1 98 119 LYS B C 1
ATOM 3055 O O . LYS B 1 119 ? -13.25 -3.68 9.477 1 98 119 LYS B O 1
ATOM 3060 N N . SER B 1 120 ? -12.523 -2.541 11.297 1 98.25 120 SER B N 1
ATOM 3061 C CA . SER B 1 120 ? -13.719 -2.83 12.078 1 98.25 120 SER B CA 1
ATOM 3062 C C . SER B 1 120 ? -14.953 -2.174 11.453 1 98.25 120 SER B C 1
ATOM 3064 O O . SER B 1 120 ? -16.078 -2.611 11.688 1 98.25 120 SER B O 1
ATOM 3066 N N . LEU B 1 121 ? -14.727 -1.157 10.641 1 98.69 121 LEU B N 1
ATOM 3067 C CA . LEU B 1 121 ? -15.836 -0.462 9.992 1 98.69 121 LEU B CA 1
ATOM 3068 C C . LEU B 1 121 ? -16.188 -1.115 8.664 1 98.69 121 LEU B C 1
ATOM 3070 O O . LEU B 1 121 ? -17.156 -0.716 8.008 1 98.69 121 LEU B O 1
ATOM 3074 N N . GLY B 1 122 ? -15.383 -2.113 8.227 1 98.5 122 GLY B N 1
ATOM 3075 C CA . GLY B 1 122 ? -15.68 -2.855 7.008 1 98.5 122 GLY B CA 1
ATOM 3076 C C . GLY B 1 122 ? -15 -2.279 5.781 1 98.5 122 GLY B C 1
ATOM 3077 O O . GLY B 1 122 ? -15.312 -2.668 4.652 1 98.5 122 GLY B O 1
ATOM 3078 N N . ALA B 1 123 ? -14.07 -1.287 5.965 1 98.75 123 ALA B N 1
ATOM 3079 C CA . ALA B 1 123 ? -13.336 -0.724 4.836 1 98.75 123 ALA B CA 1
ATOM 3080 C C . ALA B 1 123 ? -12.398 -1.759 4.219 1 98.75 123 ALA B C 1
ATOM 3082 O O . ALA B 1 123 ? -11.93 -2.668 4.91 1 98.75 123 ALA B O 1
ATOM 3083 N N . LYS B 1 124 ? -12.117 -1.593 2.916 1 98.31 124 LYS B N 1
ATOM 3084 C CA . LYS B 1 124 ? -11.227 -2.502 2.197 1 98.31 124 LYS B CA 1
ATOM 3085 C C . LYS B 1 124 ? -9.781 -2.32 2.639 1 98.31 124 LYS B C 1
ATOM 3087 O O . LYS B 1 124 ? -9.031 -3.295 2.756 1 98.31 124 LYS B O 1
ATOM 3092 N N . LEU B 1 125 ? -9.383 -1.132 2.791 1 98.5 125 LEU B N 1
ATOM 3093 C CA . LEU B 1 125 ? -8.047 -0.776 3.264 1 98.5 125 LEU B CA 1
ATOM 3094 C C . LEU B 1 125 ? -8.008 0.678 3.719 1 98.5 125 LEU B C 1
ATOM 3096 O O . LEU B 1 125 ? -8.984 1.412 3.564 1 98.5 125 LEU B O 1
ATOM 3100 N N . HIS B 1 126 ? -6.934 1.029 4.328 1 98.81 126 HIS B N 1
ATOM 3101 C CA . HIS B 1 126 ? -6.625 2.4 4.723 1 98.81 126 HIS B CA 1
ATOM 3102 C C . HIS B 1 126 ? -5.387 2.918 4.004 1 98.81 126 HIS B C 1
ATOM 3104 O O . HIS B 1 126 ? -4.398 2.191 3.861 1 98.81 126 HIS B O 1
ATOM 3110 N N . VAL B 1 127 ? -5.461 4.117 3.477 1 98.88 127 VAL B N 1
ATOM 3111 C CA . VAL B 1 127 ? -4.289 4.832 2.986 1 98.88 127 VAL B CA 1
ATOM 3112 C C . VAL B 1 127 ? -3.932 5.965 3.947 1 98.88 127 VAL B C 1
ATOM 3114 O O . VAL B 1 127 ? -4.703 6.91 4.113 1 98.88 127 VAL B O 1
ATOM 3117 N N . GLY B 1 128 ? -2.842 5.926 4.574 1 98.38 128 GLY B N 1
ATOM 3118 C CA . GLY B 1 128 ? -2.387 6.887 5.566 1 98.38 128 GLY B CA 1
ATOM 3119 C C . GLY B 1 128 ? -1.187 6.406 6.359 1 98.38 128 GLY B C 1
ATOM 3120 O O . GLY B 1 128 ? -0.325 5.703 5.824 1 98.38 128 GLY B O 1
ATOM 3121 N N . GLN B 1 129 ? -1.068 6.973 7.574 1 97.62 129 GLN B N 1
ATOM 3122 C CA . GLN B 1 129 ? 0.038 6.582 8.438 1 97.62 129 GLN B CA 1
ATOM 3123 C C . GLN B 1 129 ? -0.465 6.16 9.82 1 97.62 129 GLN B C 1
ATOM 3125 O O . GLN B 1 129 ? -1.617 6.422 10.172 1 97.62 129 GLN B O 1
ATOM 3130 N N . SER B 1 130 ? 0.376 5.398 10.547 1 97.06 130 SER B N 1
ATOM 3131 C CA . SER B 1 130 ? 0.113 5.242 11.969 1 97.06 130 SER B CA 1
ATOM 3132 C C . SER B 1 130 ? 0.361 6.543 12.727 1 97.06 130 SER B C 1
ATOM 3134 O O . SER B 1 130 ? 1.508 6.969 12.875 1 97.06 130 SER B O 1
ATOM 3136 N N . GLU B 1 131 ? -0.695 7.055 13.227 1 98.44 131 GLU B N 1
ATOM 3137 C CA . GLU B 1 131 ? -0.598 8.375 13.836 1 98.44 131 GLU B CA 1
ATOM 3138 C C . GLU B 1 131 ? 0.219 8.328 15.125 1 98.44 131 GLU B C 1
ATOM 3140 O O . GLU B 1 131 ? 1.038 9.211 15.383 1 98.44 131 GLU B O 1
ATOM 3145 N N . PHE B 1 132 ? 0.039 7.297 15.93 1 98.56 132 PHE B N 1
ATOM 3146 C CA . PHE B 1 132 ? 0.805 7.133 17.156 1 98.56 132 PHE B CA 1
ATOM 3147 C C . PHE B 1 132 ? 2.285 6.938 16.859 1 98.56 132 PHE B C 1
ATOM 3149 O O . PHE B 1 132 ? 3.141 7.582 17.469 1 98.56 132 PHE B O 1
ATOM 3156 N N . ASP B 1 133 ? 2.559 6.105 15.883 1 97.88 133 ASP B N 1
ATOM 3157 C CA . ASP B 1 133 ? 3.949 5.832 15.539 1 97.88 133 ASP B CA 1
ATOM 3158 C C . ASP B 1 133 ? 4.625 7.066 14.953 1 97.88 133 ASP B C 1
ATOM 3160 O O . ASP B 1 133 ? 5.812 7.301 15.188 1 97.88 133 ASP B O 1
ATOM 3164 N N . ALA B 1 134 ? 3.871 7.766 14.133 1 98.38 134 ALA B N 1
ATOM 3165 C CA . ALA B 1 134 ? 4.41 9.008 13.586 1 98.38 134 ALA B CA 1
ATOM 3166 C C . ALA B 1 134 ? 4.742 10 14.695 1 98.38 134 ALA B C 1
ATOM 3168 O O . ALA B 1 134 ? 5.797 10.641 14.672 1 98.38 134 ALA B O 1
ATOM 3169 N N . GLY B 1 135 ? 3.82 10.141 15.656 1 98.81 135 GLY B N 1
ATOM 3170 C CA . GLY B 1 135 ? 4.094 10.977 16.812 1 98.81 135 GLY B CA 1
ATOM 3171 C C . GLY B 1 135 ? 5.301 10.516 17.609 1 98.81 135 GLY B C 1
ATOM 3172 O O . GLY B 1 135 ? 6.109 11.336 18.047 1 98.81 135 GLY B O 1
ATOM 3173 N N . LYS B 1 136 ? 5.371 9.25 17.828 1 98.81 136 LYS B N 1
ATOM 3174 C CA . LYS B 1 136 ? 6.492 8.68 18.562 1 98.81 136 LYS B CA 1
ATOM 3175 C C . LYS B 1 136 ? 7.824 9.008 17.906 1 98.81 136 LYS B C 1
ATOM 3177 O O . LYS B 1 136 ? 8.773 9.422 18.562 1 98.81 136 LYS B O 1
ATOM 3182 N N . ALA B 1 137 ? 7.852 8.891 16.578 1 98.5 137 ALA B N 1
ATOM 3183 C CA . ALA B 1 137 ? 9.062 9.203 15.828 1 98.5 137 ALA B CA 1
ATOM 3184 C C . ALA B 1 137 ? 9.43 10.68 15.961 1 98.5 137 ALA B C 1
ATOM 3186 O O . ALA B 1 137 ? 10.609 11.016 16.125 1 98.5 137 ALA B O 1
ATOM 3187 N N . ALA B 1 138 ? 8.438 11.508 15.875 1 98.75 138 ALA B N 1
ATOM 3188 C CA . ALA B 1 138 ? 8.672 12.945 16.031 1 98.75 138 ALA B CA 1
ATOM 3189 C C . ALA B 1 138 ? 9.211 13.258 17.422 1 98.75 138 ALA B C 1
ATOM 3191 O O . ALA B 1 138 ? 10.133 14.07 17.562 1 98.75 138 ALA B O 1
ATOM 3192 N N . GLY B 1 139 ? 8.633 12.609 18.422 1 98.88 139 GLY B N 1
ATOM 3193 C CA . GLY B 1 139 ? 9.102 12.797 19.797 1 98.88 139 GLY B CA 1
ATOM 3194 C C . GLY B 1 139 ? 10.531 12.352 20 1 98.88 139 GLY B C 1
ATOM 3195 O O . GLY B 1 139 ? 11.328 13.055 20.625 1 98.88 139 GLY B O 1
ATOM 3196 N N . GLU B 1 140 ? 10.859 11.211 19.5 1 98.88 140 GLU B N 1
ATOM 3197 C CA . GLU B 1 140 ? 12.227 10.695 19.594 1 98.88 140 GLU B CA 1
ATOM 3198 C C . GLU B 1 140 ? 13.227 11.656 18.953 1 98.88 140 GLU B C 1
ATOM 3200 O O . GLU B 1 140 ? 14.297 11.898 19.516 1 98.88 140 GLU B O 1
ATOM 3205 N N . LYS B 1 141 ? 12.844 12.227 17.812 1 98.69 141 LYS B N 1
ATOM 3206 C CA . LYS B 1 141 ? 13.734 13.148 17.109 1 98.69 141 LYS B CA 1
ATOM 3207 C C . LYS B 1 141 ? 13.922 14.438 17.906 1 98.69 141 LYS B C 1
ATOM 3209 O O . LYS B 1 141 ? 15.031 14.961 18 1 98.69 141 LYS B O 1
ATOM 3214 N N . LEU B 1 142 ? 12.867 14.93 18.469 1 98.81 142 LEU B N 1
ATOM 3215 C CA . LEU B 1 142 ? 12.961 16.141 19.266 1 98.81 142 LEU B CA 1
ATOM 3216 C C . LEU B 1 142 ? 13.828 15.922 20.5 1 98.81 142 LEU B C 1
ATOM 3218 O O . LEU B 1 142 ? 14.617 16.797 20.875 1 98.81 142 LEU B O 1
ATOM 3222 N N . ALA B 1 143 ? 13.695 14.766 21.141 1 98.81 143 ALA B N 1
ATOM 3223 C CA . ALA B 1 143 ? 14.547 14.43 22.281 1 98.81 143 ALA B CA 1
ATOM 3224 C C . ALA B 1 143 ? 16.016 14.344 21.875 1 98.81 143 ALA B C 1
ATOM 3226 O O . ALA B 1 143 ? 16.891 14.852 22.578 1 98.81 143 ALA B O 1
ATOM 3227 N N . GLU B 1 144 ? 16.219 13.727 20.781 1 98.62 144 GLU B N 1
ATOM 3228 C CA . GLU B 1 144 ? 17.578 13.602 20.25 1 98.62 144 GLU B CA 1
ATOM 3229 C C . GLU B 1 144 ? 18.219 14.969 20.031 1 98.62 144 GLU B C 1
ATOM 3231 O O . GLU B 1 144 ? 19.422 15.141 20.219 1 98.62 144 GLU B O 1
ATOM 3236 N N . LEU B 1 145 ? 17.391 15.938 19.656 1 98.19 145 LEU B N 1
ATOM 3237 C CA . LEU B 1 145 ? 17.875 17.281 19.328 1 98.19 145 LEU B CA 1
ATOM 3238 C C . LEU B 1 145 ? 18.016 18.125 20.594 1 98.19 145 LEU B C 1
ATOM 3240 O O . LEU B 1 145 ? 18.438 19.281 20.531 1 98.19 145 LEU B O 1
ATOM 3244 N N . GLY B 1 146 ? 17.625 17.547 21.734 1 98.31 146 GLY B N 1
ATOM 3245 C CA . GLY B 1 146 ? 17.906 18.219 23 1 98.31 146 GLY B CA 1
ATOM 3246 C C . GLY B 1 146 ? 16.656 18.766 23.672 1 98.31 146 GLY B C 1
ATOM 3247 O O . GLY B 1 146 ? 16.75 19.516 24.641 1 98.31 146 GLY B O 1
ATOM 3248 N N . GLY B 1 147 ? 15.477 18.359 23.172 1 98.62 147 GLY B N 1
ATOM 3249 C CA . GLY B 1 147 ? 14.25 18.734 23.875 1 98.62 147 GLY B CA 1
ATOM 3250 C C . GLY B 1 147 ? 14.133 18.094 25.25 1 98.62 147 GLY B C 1
ATOM 3251 O O . GLY B 1 147 ? 14.477 16.922 25.422 1 98.62 147 GLY B O 1
ATOM 3252 N N . THR B 1 148 ? 13.594 18.859 26.188 1 98.62 148 THR B N 1
ATOM 3253 C CA . THR B 1 148 ? 13.484 18.328 27.547 1 98.62 148 THR B CA 1
ATOM 3254 C C . THR B 1 148 ? 12.094 18.578 28.109 1 98.62 148 THR B C 1
ATOM 3256 O O . THR B 1 148 ? 11.719 17.984 29.125 1 98.62 148 THR B O 1
ATOM 3259 N N . LYS B 1 149 ? 11.43 19.438 27.578 1 98.81 149 LYS B N 1
ATOM 3260 C CA . LYS B 1 149 ? 10.031 19.719 27.922 1 98.81 149 LYS B CA 1
ATOM 3261 C C . LYS B 1 149 ? 9.273 20.234 26.703 1 98.81 149 LYS B C 1
ATOM 3263 O O . LYS B 1 149 ? 9.719 21.172 26.031 1 98.81 149 LYS B O 1
ATOM 3268 N N . GLY B 1 150 ? 8.141 19.562 26.422 1 98.81 150 GLY B N 1
ATOM 3269 C CA . GLY B 1 150 ? 7.492 19.891 25.156 1 98.81 150 GLY B CA 1
ATOM 3270 C C . GLY B 1 150 ? 6.035 20.266 25.297 1 98.81 150 GLY B C 1
ATOM 3271 O O . GLY B 1 150 ? 5.434 20.031 26.359 1 98.81 150 GLY B O 1
ATOM 3272 N N . ILE B 1 151 ? 5.52 20.922 24.281 1 98.94 151 ILE B N 1
ATOM 3273 C CA . ILE B 1 151 ? 4.082 21.125 24.141 1 98.94 151 ILE B CA 1
ATOM 3274 C C . ILE B 1 151 ? 3.625 20.594 22.781 1 98.94 151 ILE B C 1
ATOM 3276 O O . ILE B 1 151 ? 4.344 20.703 21.781 1 98.94 151 ILE B O 1
ATOM 3280 N N . CYS B 1 152 ? 2.537 19.906 22.766 1 98.94 152 CYS B N 1
ATOM 3281 C CA . CYS B 1 152 ? 1.835 19.484 21.562 1 98.94 152 CYS B CA 1
ATOM 3282 C C . CYS B 1 152 ? 0.633 20.375 21.281 1 98.94 152 CYS B C 1
ATOM 3284 O O . CYS B 1 152 ? -0.298 20.438 22.078 1 98.94 152 CYS B O 1
ATOM 3286 N N . VAL B 1 153 ? 0.671 21.062 20.141 1 98.88 153 VAL B N 1
ATOM 3287 C CA . VAL B 1 153 ? -0.354 22.047 19.844 1 98.88 153 VAL B CA 1
ATOM 3288 C C . VAL B 1 153 ? -1.425 21.438 18.953 1 98.88 153 VAL B C 1
ATOM 3290 O O . VAL B 1 153 ? -1.185 21.203 17.766 1 98.88 153 VAL B O 1
ATOM 3293 N N . ASN B 1 154 ? -2.568 21.219 19.5 1 98.56 154 ASN B N 1
ATOM 3294 C CA . ASN B 1 154 ? -3.656 20.516 18.828 1 98.56 154 ASN B CA 1
ATOM 3295 C C . ASN B 1 154 ? -4.727 21.484 18.328 1 98.56 154 ASN B C 1
ATOM 3297 O O . ASN B 1 154 ? -5.516 22 19.125 1 98.56 154 ASN B O 1
ATOM 3301 N N . GLN B 1 155 ? -4.82 21.703 17.031 1 97.44 155 GLN B N 1
ATOM 3302 C CA . GLN B 1 155 ? -5.703 22.703 16.453 1 97.44 155 GLN B CA 1
ATOM 3303 C C . GLN B 1 155 ? -7.078 22.125 16.141 1 97.44 155 GLN B C 1
ATOM 3305 O O . GLN B 1 155 ? -7.977 22.844 15.695 1 97.44 155 GLN B O 1
ATOM 3310 N N . GLU B 1 156 ? -7.234 20.844 16.297 1 95.81 156 GLU B N 1
ATOM 3311 C CA . GLU B 1 156 ? -8.477 20.172 15.938 1 95.81 156 GLU B CA 1
ATOM 3312 C C . GLU B 1 156 ? -8.906 19.188 17.016 1 95.81 156 GLU B C 1
ATOM 3314 O O . GLU B 1 156 ? -8.93 17.969 16.797 1 95.81 156 GLU B O 1
ATOM 3319 N N . VAL B 1 157 ? -9.484 19.766 18.125 1 94.81 157 VAL B N 1
ATOM 3320 C CA . VAL B 1 157 ? -9.898 18.984 19.281 1 94.81 157 VAL B CA 1
ATOM 3321 C C . VAL B 1 157 ? -11.078 18.094 18.906 1 94.81 157 VAL B C 1
ATOM 3323 O O . VAL B 1 157 ? -12.039 18.547 18.281 1 94.81 157 VAL B O 1
ATOM 3326 N N . GLY B 1 158 ? -11 16.859 19.172 1 94.69 158 GLY B N 1
ATOM 3327 C CA . GLY B 1 158 ? -12.016 15.891 18.797 1 94.69 158 GLY B CA 1
ATOM 3328 C C . GLY B 1 158 ? -11.562 14.922 17.719 1 94.69 158 GLY B C 1
ATOM 3329 O O . GLY B 1 158 ? -12.195 13.891 17.516 1 94.69 158 GLY B O 1
ATOM 3330 N N . ASN B 1 159 ? -10.523 15.273 17.031 1 96.94 159 ASN B N 1
ATOM 3331 C CA . ASN B 1 159 ? -9.906 14.383 16.062 1 96.94 159 ASN B CA 1
ATOM 3332 C C . ASN B 1 159 ? -8.984 13.367 16.734 1 96.94 159 ASN B C 1
ATOM 3334 O O . ASN B 1 159 ? -7.887 13.711 17.172 1 96.94 159 ASN B O 1
ATOM 3338 N N . VAL B 1 160 ? -9.391 12.164 16.688 1 96.81 160 VAL B N 1
ATOM 3339 C CA . VAL B 1 160 ? -8.703 11.094 17.406 1 96.81 160 VAL B CA 1
ATOM 3340 C C . VAL B 1 160 ? -7.277 10.953 16.891 1 96.81 160 VAL B C 1
ATOM 3342 O O . VAL B 1 160 ? -6.359 10.656 17.656 1 96.81 160 VAL B O 1
ATOM 3345 N N . SER B 1 161 ? -7.012 11.156 15.633 1 97.81 161 SER B N 1
ATOM 3346 C CA . SER B 1 161 ? -5.688 11.016 15.031 1 97.81 161 SER B CA 1
ATOM 3347 C C . SER B 1 161 ? -4.703 12.008 15.633 1 97.81 161 SER B C 1
ATOM 3349 O O . SER B 1 161 ? -3.531 11.688 15.844 1 97.81 161 SER B O 1
ATOM 3351 N N . LEU B 1 162 ? -5.152 13.258 15.883 1 98.31 162 LEU B N 1
ATOM 3352 C CA . LEU B 1 162 ? -4.273 14.258 16.484 1 98.31 162 LEU B CA 1
ATOM 3353 C C . LEU B 1 162 ? -3.961 13.906 17.938 1 98.31 162 LEU B C 1
ATOM 3355 O O . LEU B 1 162 ? -2.846 14.141 18.406 1 98.31 162 LEU B O 1
ATOM 3359 N N . ASP B 1 163 ? -4.922 13.352 18.594 1 98.38 163 ASP B N 1
ATOM 3360 C CA . ASP B 1 163 ? -4.672 12.852 19.953 1 98.38 163 ASP B CA 1
ATOM 3361 C C . ASP B 1 163 ? -3.598 11.766 19.938 1 98.38 163 ASP B C 1
ATOM 3363 O O . ASP B 1 163 ? -2.719 11.75 20.812 1 98.38 163 ASP B O 1
ATOM 3367 N N . GLN B 1 164 ? -3.695 10.891 18.969 1 98.62 164 GLN B N 1
ATOM 3368 C CA . GLN B 1 164 ? -2.73 9.797 18.844 1 98.62 164 GLN B CA 1
ATOM 3369 C C . GLN B 1 164 ? -1.332 10.336 18.562 1 98.62 164 GLN B C 1
ATOM 3371 O O . GLN B 1 164 ? -0.343 9.828 19.078 1 98.62 164 GLN B O 1
ATOM 3376 N N . ARG B 1 165 ? -1.253 11.367 17.703 1 98.81 165 ARG B N 1
ATOM 3377 C CA . ARG B 1 165 ? 0.033 12 17.438 1 98.81 165 ARG B CA 1
ATOM 3378 C C . ARG B 1 165 ? 0.647 12.562 18.703 1 98.81 165 ARG B C 1
ATOM 3380 O O . ARG B 1 165 ? 1.825 12.328 18.984 1 98.81 165 ARG B O 1
ATOM 3387 N N . CYS B 1 166 ? -0.167 13.273 19.531 1 98.88 166 CYS B N 1
ATOM 3388 C CA . CYS B 1 166 ? 0.332 13.867 20.766 1 98.88 166 CYS B CA 1
ATOM 3389 C C . CYS B 1 166 ? 0.725 12.789 21.766 1 98.88 166 CYS B C 1
ATOM 3391 O O . CYS B 1 166 ? 1.726 12.93 22.469 1 98.88 166 CYS B O 1
ATOM 3393 N N . ALA B 1 167 ? -0.076 11.711 21.812 1 98.75 167 ALA B N 1
ATOM 3394 C CA . ALA B 1 167 ? 0.263 10.594 22.703 1 98.75 167 ALA B CA 1
ATOM 3395 C C . ALA B 1 167 ? 1.578 9.945 22.281 1 98.75 167 ALA B C 1
ATOM 3397 O O . ALA B 1 167 ? 2.416 9.625 23.125 1 98.75 167 ALA B O 1
ATOM 3398 N N . GLY B 1 168 ? 1.714 9.75 21 1 98.88 168 GLY B N 1
ATOM 3399 C CA . GLY B 1 168 ? 2.977 9.25 20.484 1 98.88 168 GLY B CA 1
ATOM 3400 C C . GLY B 1 168 ? 4.152 10.156 20.781 1 98.88 168 GLY B C 1
ATOM 3401 O O . GLY B 1 168 ? 5.211 9.695 21.203 1 98.88 168 GLY B O 1
ATOM 3402 N N . PHE B 1 169 ? 3.953 11.445 20.594 1 98.88 169 PHE B N 1
ATOM 3403 C CA . PHE B 1 169 ? 4.973 12.438 20.922 1 98.88 169 PHE B CA 1
ATOM 3404 C C . PHE B 1 169 ? 5.426 12.289 22.359 1 98.88 169 PHE B C 1
ATOM 3406 O O . PHE B 1 169 ? 6.621 12.211 22.641 1 98.88 169 PHE B O 1
ATOM 3413 N N . ALA B 1 170 ? 4.469 12.203 23.219 1 98.88 170 ALA B N 1
ATOM 3414 C CA . ALA B 1 170 ? 4.789 12.086 24.625 1 98.88 170 ALA B CA 1
ATOM 3415 C C . ALA B 1 170 ? 5.629 10.844 24.906 1 98.88 170 ALA B C 1
ATOM 3417 O O . ALA B 1 170 ? 6.641 10.906 25.609 1 98.88 170 ALA B O 1
ATOM 3418 N N . GLU B 1 171 ? 5.246 9.781 24.344 1 98.81 171 GLU B N 1
ATOM 3419 C CA . GLU B 1 171 ? 5.961 8.523 24.562 1 98.81 171 GLU B CA 1
ATOM 3420 C C . GLU B 1 171 ? 7.371 8.578 23.984 1 98.81 171 GLU B C 1
ATOM 3422 O O . GLU B 1 171 ? 8.344 8.234 24.656 1 98.81 171 GLU B O 1
A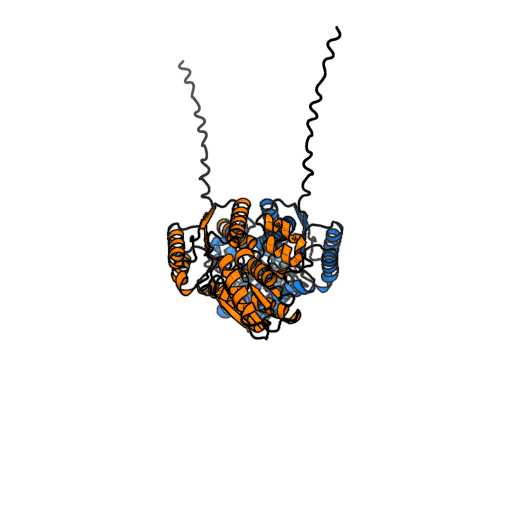TOM 3427 N N . GLY B 1 172 ? 7.492 8.969 22.75 1 98.88 172 GLY B N 1
ATOM 3428 C CA . GLY B 1 172 ? 8.789 9.016 22.094 1 98.88 172 GLY B CA 1
ATOM 3429 C C . GLY B 1 172 ? 9.727 10.047 22.703 1 98.88 172 GLY B C 1
ATOM 3430 O O . GLY B 1 172 ? 10.93 9.828 22.781 1 98.88 172 GLY B O 1
ATOM 3431 N N . PHE B 1 173 ? 9.164 11.141 23.094 1 98.81 173 PHE B N 1
ATOM 3432 C CA . PHE B 1 173 ? 9.914 12.258 23.656 1 98.81 173 PHE B CA 1
ATOM 3433 C C . PHE B 1 173 ? 10.539 11.859 24.984 1 98.81 173 PHE B C 1
ATOM 3435 O O . PHE B 1 173 ? 11.68 12.227 25.281 1 98.81 173 PHE B O 1
ATOM 3442 N N . GLY B 1 174 ? 9.828 11.125 25.766 1 98.69 174 GLY B N 1
ATOM 3443 C CA . GLY B 1 174 ? 10.328 10.625 27.031 1 98.69 174 GLY B CA 1
ATOM 3444 C C . GLY B 1 174 ? 10.461 11.695 28.094 1 98.69 174 GLY B C 1
ATOM 3445 O O . GLY B 1 174 ? 11.094 11.477 29.125 1 98.69 174 GLY B O 1
ATOM 3446 N N . HIS B 1 175 ? 10.031 12.922 27.859 1 98.62 175 HIS B N 1
ATOM 3447 C CA . HIS B 1 175 ? 9.984 14.07 28.766 1 98.62 175 HIS B CA 1
ATOM 3448 C C . HIS B 1 175 ? 8.562 14.617 28.891 1 98.62 175 HIS B C 1
ATOM 3450 O O . HIS B 1 175 ? 7.664 14.188 28.156 1 98.62 175 HIS B O 1
ATOM 3456 N N . PRO B 1 176 ? 8.32 15.461 29.797 1 98.62 176 PRO B N 1
ATOM 3457 C CA . PRO B 1 176 ? 6.965 16 29.969 1 98.62 176 PRO B CA 1
ATOM 3458 C C . PRO B 1 176 ? 6.449 16.703 28.719 1 98.62 176 PRO B C 1
ATOM 3460 O O . PRO B 1 176 ? 7.188 17.453 28.078 1 98.62 176 PRO B O 1
ATOM 3463 N N . VAL B 1 177 ? 5.301 16.359 28.344 1 98.81 177 VAL B N 1
ATOM 3464 C CA . VAL B 1 177 ? 4.609 17 27.234 1 98.81 177 VAL B CA 1
ATOM 3465 C C . VAL B 1 177 ? 3.24 17.5 27.688 1 98.81 177 VAL B C 1
ATOM 3467 O O . VAL B 1 177 ? 2.496 16.75 28.344 1 98.81 177 VAL B O 1
ATOM 3470 N N . GLN B 1 178 ? 2.932 18.719 27.438 1 98.62 178 GLN B N 1
ATOM 3471 C CA . GLN B 1 178 ? 1.598 19.266 27.672 1 98.62 178 GLN B CA 1
ATOM 3472 C C . GLN B 1 178 ? 0.873 19.516 26.359 1 98.62 178 GLN B C 1
ATOM 3474 O O . GLN B 1 178 ? 1.447 20.094 25.422 1 98.62 178 GLN B O 1
ATOM 3479 N N . VAL B 1 179 ? -0.341 19.062 26.281 1 98.81 179 VAL B N 1
ATOM 3480 C CA . VAL B 1 179 ? -1.142 19.344 25.094 1 98.81 179 VAL B CA 1
ATOM 3481 C C . VAL B 1 179 ? -1.809 20.703 25.219 1 98.81 179 VAL B C 1
ATOM 3483 O O . VAL B 1 179 ? -2.418 21.016 26.25 1 98.81 179 VAL B O 1
ATOM 3486 N N . ILE B 1 180 ? -1.61 21.562 24.234 1 98.62 180 ILE B N 1
ATOM 3487 C CA . ILE B 1 180 ? -2.24 22.875 24.156 1 98.62 180 ILE B CA 1
ATOM 3488 C C . ILE B 1 180 ? -3.367 22.844 23.141 1 98.62 180 ILE B C 1
ATOM 3490 O O . ILE B 1 180 ? -3.121 22.969 21.938 1 98.62 180 ILE B O 1
ATOM 3494 N N . PRO B 1 181 ? -4.613 22.625 23.625 1 98.12 181 PR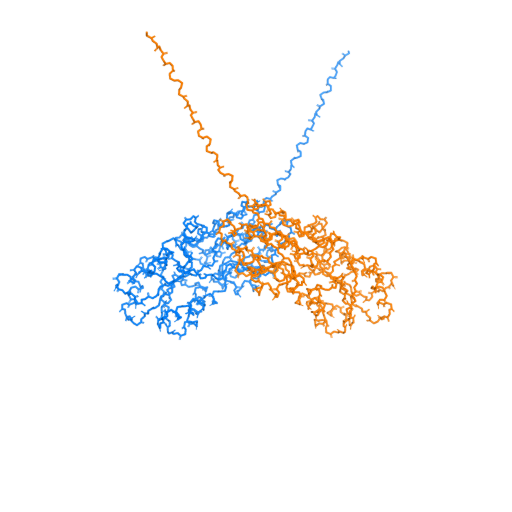O B N 1
ATOM 3495 C CA . PRO B 1 181 ? -5.73 22.719 22.688 1 98.12 181 PRO B CA 1
ATOM 3496 C C . PRO B 1 181 ? -5.895 24.125 22.109 1 98.12 181 PRO B C 1
ATOM 3498 O O . PRO B 1 181 ? -5.758 25.109 22.828 1 98.12 181 PRO B O 1
ATOM 3501 N N . THR B 1 182 ? -6.043 24.219 20.859 1 97.62 182 THR B N 1
ATOM 3502 C CA . THR B 1 182 ? -6.293 25.484 20.188 1 97.62 182 THR B CA 1
ATOM 3503 C C . THR B 1 182 ? -7.414 25.328 19.156 1 97.62 182 THR B C 1
ATOM 3505 O O . THR B 1 182 ? -8.234 24.406 19.25 1 97.62 182 THR B O 1
ATOM 3508 N N . GLU B 1 183 ? -7.578 26.344 18.281 1 94.25 183 GLU B N 1
ATOM 3509 C CA . GLU B 1 183 ? -8.438 26.312 17.109 1 94.25 183 GLU B CA 1
ATOM 3510 C C . GLU B 1 183 ? -7.621 26.422 15.828 1 94.25 183 GLU B C 1
ATOM 3512 O O . GLU B 1 183 ? -6.391 26.5 15.875 1 94.25 183 GLU B O 1
ATOM 3517 N N . ASN B 1 184 ? -8.281 26.312 14.742 1 93.62 184 ASN B N 1
ATOM 3518 C CA . ASN B 1 184 ? -7.57 26.328 13.469 1 93.62 184 ASN B CA 1
ATOM 3519 C C . ASN B 1 184 ? -7.367 27.75 12.953 1 93.62 184 ASN B C 1
ATOM 3521 O O . ASN B 1 184 ? -7.582 28.031 11.773 1 93.62 184 ASN B O 1
ATOM 3525 N N . ASP B 1 185 ? -7.168 28.656 13.812 1 95.75 185 ASP B N 1
ATOM 3526 C CA . ASP B 1 185 ? -6.84 30.047 13.492 1 95.75 185 ASP B CA 1
ATOM 3527 C C . ASP B 1 185 ? -5.387 30.344 13.844 1 95.75 185 ASP B C 1
ATOM 3529 O O . ASP B 1 185 ? -5 30.328 15.016 1 95.75 185 ASP B O 1
ATOM 3533 N N . PRO B 1 186 ? -4.617 30.656 12.797 1 97.31 186 PRO B N 1
ATOM 3534 C CA . PRO B 1 186 ? -3.182 30.844 13.031 1 97.31 186 PRO B CA 1
ATOM 3535 C C . PRO B 1 186 ? -2.889 31.938 14.062 1 97.31 186 PRO B C 1
ATOM 3537 O O . PRO B 1 186 ? -1.931 31.828 14.828 1 97.31 186 PRO B O 1
ATOM 3540 N N . GLY B 1 187 ? -3.686 33 14.031 1 97.81 187 GLY B N 1
ATOM 3541 C CA . GLY B 1 187 ? -3.488 34.062 15.023 1 97.81 187 GLY B CA 1
ATOM 3542 C C . GLY B 1 187 ? -3.721 33.562 16.438 1 97.81 187 GLY B C 1
ATOM 3543 O O . GLY B 1 187 ? -2.932 33.875 17.344 1 97.81 187 GLY B O 1
ATOM 3544 N N . VAL B 1 188 ? -4.801 32.844 16.656 1 98.12 188 VAL B N 1
ATOM 3545 C CA . VAL B 1 188 ? -5.117 32.281 17.969 1 98.12 188 VAL B CA 1
ATOM 3546 C C . VAL B 1 188 ? -4.031 31.281 18.375 1 98.12 188 VAL B C 1
ATOM 3548 O O . VAL B 1 188 ? -3.596 31.281 19.531 1 98.12 188 VAL B O 1
ATOM 3551 N N . VAL B 1 189 ? -3.537 30.5 17.453 1 98.44 189 VAL B N 1
ATOM 3552 C CA . VAL B 1 189 ? -2.488 29.516 17.703 1 98.44 189 VAL B CA 1
ATOM 3553 C C . VAL B 1 189 ? -1.219 30.234 18.172 1 98.44 189 VAL B C 1
ATOM 3555 O O . VAL B 1 189 ? -0.618 29.859 19.172 1 98.44 189 VAL B O 1
ATOM 3558 N N . GLU B 1 190 ? -0.828 31.281 17.422 1 98.69 190 GLU B N 1
ATOM 3559 C CA . GLU B 1 190 ? 0.385 32 17.766 1 98.69 190 GLU B CA 1
ATOM 3560 C C . GLU B 1 190 ? 0.304 32.562 19.172 1 98.69 190 GLU B C 1
ATOM 3562 O O . GLU B 1 190 ? 1.261 32.469 19.938 1 98.69 190 GLU B O 1
ATOM 3567 N N . ALA B 1 191 ? -0.849 33.156 19.516 1 98.56 191 ALA B N 1
ATOM 3568 C CA . ALA B 1 191 ? -1.046 33.75 20.828 1 98.56 191 ALA B CA 1
ATOM 3569 C C . ALA B 1 191 ? -0.963 32.688 21.922 1 98.56 191 ALA B C 1
ATOM 3571 O O . ALA B 1 191 ? -0.345 32.906 22.969 1 98.56 191 ALA B O 1
ATOM 3572 N N . LYS B 1 192 ? -1.55 31.531 21.734 1 98.62 192 LYS B N 1
ATOM 3573 C CA . LYS B 1 192 ? -1.578 30.484 22.75 1 98.62 192 LYS B CA 1
ATOM 3574 C C . LYS B 1 192 ? -0.199 29.859 22.922 1 98.62 192 LYS B C 1
ATOM 3576 O O . LYS B 1 192 ? 0.2 29.531 24.047 1 98.62 192 LYS B O 1
ATOM 3581 N N . VAL B 1 193 ? 0.491 29.672 21.797 1 98.69 193 VAL B N 1
ATOM 3582 C CA . VAL B 1 193 ? 1.846 29.141 21.875 1 98.69 193 VAL B CA 1
ATOM 3583 C C . VAL B 1 193 ? 2.748 30.125 22.609 1 98.69 193 VAL B C 1
ATOM 3585 O O . VAL B 1 193 ? 3.52 29.734 23.5 1 98.69 193 VAL B O 1
ATOM 3588 N N . ARG B 1 194 ? 2.629 31.406 22.266 1 98.38 194 ARG B N 1
ATOM 3589 C CA . ARG B 1 194 ? 3.414 32.438 22.938 1 98.38 194 ARG B CA 1
ATOM 3590 C C . ARG B 1 194 ? 3.133 32.469 24.438 1 98.38 194 ARG B C 1
ATOM 3592 O O . ARG B 1 194 ? 4.059 32.562 25.25 1 98.38 194 ARG B O 1
ATOM 3599 N N . ALA B 1 195 ? 1.893 32.375 24.797 1 98.44 195 ALA B N 1
ATOM 3600 C CA . ALA B 1 195 ? 1.493 32.344 26.188 1 98.44 195 ALA B CA 1
ATOM 3601 C C . ALA B 1 195 ? 2.076 31.141 26.922 1 98.44 195 ALA B C 1
ATOM 3603 O O . ALA B 1 195 ? 2.553 31.25 28.047 1 98.44 195 ALA B O 1
ATOM 3604 N N . ALA B 1 196 ? 1.999 29.984 26.281 1 98.31 196 ALA B N 1
ATOM 3605 C CA . ALA B 1 196 ? 2.521 28.766 26.891 1 98.31 196 ALA B CA 1
ATOM 3606 C C . ALA B 1 196 ? 4.027 28.859 27.125 1 98.31 196 ALA B C 1
ATOM 3608 O O . ALA B 1 196 ? 4.523 28.484 28.188 1 98.31 196 ALA B O 1
ATOM 3609 N N . LEU B 1 197 ? 4.738 29.406 26.156 1 98.31 197 LEU B N 1
ATOM 3610 C CA . LEU B 1 197 ? 6.191 29.531 26.234 1 98.31 197 LEU B CA 1
ATOM 3611 C C . LEU B 1 197 ? 6.594 30.578 27.266 1 98.31 197 LEU B C 1
ATOM 3613 O O . LEU B 1 197 ? 7.637 30.453 27.906 1 98.31 197 LEU B O 1
ATOM 3617 N N . SER B 1 198 ? 5.758 31.578 27.406 1 97.88 198 SER B N 1
ATOM 3618 C CA . SER B 1 198 ? 6.02 32.625 28.391 1 97.88 198 SER B CA 1
ATOM 3619 C C . SER B 1 198 ? 5.723 32.156 29.812 1 97.88 198 SER B C 1
ATOM 3621 O O . SER B 1 198 ? 6.414 32.531 30.75 1 97.88 198 SER B O 1
ATOM 3623 N N . SER B 1 199 ? 4.73 31.359 29.906 1 97.38 199 SER B N 1
ATOM 3624 C CA . SER B 1 199 ? 4.297 30.891 31.219 1 97.38 199 SER B CA 1
ATOM 3625 C C . SER B 1 199 ? 5.258 29.844 31.781 1 97.38 199 SER B C 1
ATOM 3627 O O . SER B 1 199 ? 5.363 29.672 33 1 97.38 199 SER B O 1
ATOM 3629 N N . ASP B 1 200 ? 5.887 29.078 30.906 1 97.81 200 ASP B N 1
ATOM 3630 C CA . ASP B 1 200 ? 6.824 28.031 31.312 1 97.81 200 ASP B CA 1
ATOM 3631 C C . ASP B 1 200 ? 8.102 28.094 30.469 1 97.81 200 ASP B C 1
ATOM 3633 O O . ASP B 1 200 ? 8.195 27.453 29.422 1 97.81 200 ASP B O 1
ATOM 3637 N N . THR B 1 201 ? 9.062 28.719 31.031 1 97.12 201 THR B N 1
ATOM 3638 C CA . THR B 1 201 ? 10.289 29.016 30.281 1 97.12 201 THR B CA 1
ATOM 3639 C C . THR B 1 201 ? 11.125 27.75 30.125 1 97.12 201 THR B C 1
ATOM 3641 O O . THR B 1 201 ? 12.078 27.719 29.344 1 97.12 201 THR B O 1
ATOM 3644 N N . ALA B 1 202 ? 10.703 26.672 30.766 1 98.19 202 ALA B N 1
ATOM 3645 C CA . ALA B 1 202 ? 11.43 25.406 30.641 1 98.19 202 ALA B CA 1
ATOM 3646 C C . ALA B 1 202 ? 11.047 24.672 29.344 1 98.19 202 ALA B C 1
ATOM 3648 O O . ALA B 1 202 ? 11.75 23.766 28.906 1 98.19 202 ALA B O 1
ATOM 3649 N N . VAL B 1 203 ? 9.883 25.062 28.797 1 98.75 203 VAL B N 1
ATOM 3650 C CA . VAL B 1 203 ? 9.461 24.438 27.547 1 98.75 203 VAL B CA 1
ATOM 3651 C C . VAL B 1 203 ? 10.438 24.781 26.422 1 98.75 203 VAL B C 1
ATOM 3653 O O . VAL B 1 203 ? 10.672 25.953 26.141 1 98.75 203 VAL B O 1
ATOM 3656 N N . ASN B 1 204 ? 10.992 23.719 25.797 1 98.75 204 ASN B N 1
ATOM 3657 C CA . ASN B 1 204 ? 11.953 24.016 24.734 1 98.75 204 ASN B CA 1
ATOM 3658 C C . ASN B 1 204 ? 11.703 23.156 23.5 1 98.75 204 ASN B C 1
ATOM 3660 O O . ASN B 1 204 ? 12.594 22.969 22.672 1 98.75 204 ASN B O 1
ATOM 3664 N N . ALA B 1 205 ? 10.523 22.531 23.422 1 98.88 205 ALA B N 1
ATOM 3665 C CA . ALA B 1 205 ? 10.109 21.781 22.234 1 98.88 205 ALA B CA 1
ATOM 3666 C C . ALA B 1 205 ? 8.625 21.984 21.938 1 98.88 205 ALA B C 1
ATOM 3668 O O . ALA B 1 205 ? 7.797 21.891 22.844 1 98.88 205 ALA B O 1
ATOM 3669 N N . VAL B 1 206 ? 8.305 22.328 20.719 1 98.94 206 VAL B N 1
ATOM 3670 C CA . VAL B 1 206 ? 6.934 22.484 20.25 1 98.94 206 VAL B CA 1
ATOM 3671 C C . VAL B 1 206 ? 6.684 21.531 19.078 1 98.94 206 VAL B C 1
ATOM 3673 O O . VAL B 1 206 ? 7.43 21.547 18.094 1 98.94 206 VAL B O 1
ATOM 3676 N N . LEU B 1 207 ? 5.699 20.703 19.203 1 98.94 207 LEU B N 1
ATOM 3677 C CA . LEU B 1 207 ? 5.227 19.922 18.062 1 98.94 207 LEU B CA 1
ATOM 3678 C C . LEU B 1 207 ? 3.854 20.406 17.609 1 98.94 207 LEU B C 1
ATOM 3680 O O . LEU B 1 207 ? 2.873 20.297 18.344 1 98.94 207 LEU B O 1
ATOM 3684 N N . GLY B 1 208 ? 3.836 21.031 16.438 1 98.81 208 GLY B N 1
ATOM 3685 C CA . GLY B 1 208 ? 2.57 21.328 15.781 1 98.81 208 GLY B CA 1
ATOM 3686 C C . GLY B 1 208 ? 1.998 20.156 15.023 1 98.81 208 GLY B C 1
ATOM 3687 O O . GLY B 1 208 ? 2.729 19.234 14.656 1 98.81 208 GLY B O 1
ATOM 3688 N N . LEU B 1 209 ? 0.723 20.25 14.742 1 98.69 209 LEU B N 1
ATOM 3689 C CA . LEU B 1 209 ? 0.072 19.109 14.086 1 98.69 209 LEU B CA 1
ATOM 3690 C C . LEU B 1 209 ? -0.413 19.5 12.695 1 98.69 209 LEU B C 1
ATOM 3692 O O . LEU B 1 209 ? -1.094 18.719 12.031 1 98.69 209 LEU B O 1
ATOM 3696 N N . ASN B 1 210 ? -0.145 20.625 12.25 1 98.12 210 ASN B N 1
ATOM 3697 C CA . ASN B 1 210 ? -0.385 21.188 10.922 1 98.12 210 ASN B CA 1
ATOM 3698 C C . ASN B 1 210 ? 0.609 22.297 10.594 1 98.12 210 ASN B C 1
ATOM 3700 O O . ASN B 1 210 ? 0.757 23.25 11.359 1 98.12 210 ASN B O 1
ATOM 3704 N N . ALA B 1 211 ? 1.2 22.219 9.453 1 98 211 ALA B N 1
ATOM 3705 C CA . ALA B 1 211 ? 2.312 23.125 9.156 1 98 211 ALA B CA 1
ATOM 3706 C C . ALA B 1 211 ? 1.83 24.562 9.031 1 98 211 ALA B C 1
ATOM 3708 O O . ALA B 1 211 ? 2.404 25.469 9.633 1 98 211 ALA B O 1
ATOM 3709 N N . THR B 1 212 ? 0.78 24.75 8.289 1 97.38 212 THR B N 1
ATOM 3710 C CA . THR B 1 212 ? 0.286 26.094 8.023 1 97.38 212 THR B CA 1
ATOM 3711 C C . THR B 1 212 ? -0.435 26.656 9.242 1 97.38 212 THR B C 1
ATOM 3713 O O . THR B 1 212 ? -0.195 27.797 9.641 1 97.38 212 THR B O 1
ATOM 3716 N N . LEU B 1 213 ? -1.229 25.906 9.93 1 97.62 213 LEU B N 1
ATOM 3717 C CA . LEU B 1 213 ? -2.146 26.375 10.961 1 97.62 213 LEU B CA 1
ATOM 3718 C C . LEU B 1 213 ? -1.45 26.438 12.312 1 97.62 213 LEU B C 1
ATOM 3720 O O . LEU B 1 213 ? -1.856 27.219 13.188 1 97.62 213 LEU B O 1
ATOM 3724 N N . VAL B 1 214 ? -0.382 25.641 12.492 1 98.56 214 VAL B N 1
ATOM 3725 C CA . VAL B 1 214 ? 0.218 25.547 13.812 1 98.56 214 VAL B CA 1
ATOM 3726 C C . VAL B 1 214 ? 1.728 25.75 13.719 1 98.56 214 VAL B C 1
ATOM 3728 O O . VAL B 1 214 ? 2.287 26.609 14.398 1 98.56 214 VAL B O 1
ATOM 3731 N N . GLY B 1 215 ? 2.377 25.062 12.773 1 98.69 215 GLY B N 1
ATOM 3732 C CA . GLY B 1 215 ? 3.824 25.109 12.656 1 98.69 215 GLY B CA 1
ATOM 3733 C C . GLY B 1 215 ? 4.352 26.516 12.438 1 98.69 215 GLY B C 1
ATOM 3734 O O . GLY B 1 215 ? 5.176 27 13.219 1 98.69 215 GLY B O 1
ATOM 3735 N N . GLU B 1 216 ? 3.873 27.188 11.406 1 98.62 216 GLU B N 1
ATOM 3736 C CA . GLU B 1 216 ? 4.336 28.531 11.07 1 98.62 216 GLU B CA 1
ATOM 3737 C C . GLU B 1 216 ? 4.031 29.516 12.195 1 98.62 216 GLU B C 1
ATOM 3739 O O . GLU B 1 216 ? 4.91 30.266 12.625 1 98.62 216 GLU B O 1
ATOM 3744 N N . PRO B 1 217 ? 2.789 29.516 12.773 1 98.75 217 PRO B N 1
ATOM 3745 C CA . PRO B 1 217 ? 2.51 30.375 13.914 1 98.75 217 PRO B CA 1
ATOM 3746 C C . PRO B 1 217 ? 3.416 30.094 15.109 1 98.75 217 PRO B C 1
ATOM 3748 O O . PRO B 1 217 ? 3.781 31 15.852 1 98.75 217 PRO B O 1
ATOM 3751 N N . ALA B 1 218 ? 3.729 28.812 15.359 1 98.88 218 ALA B N 1
ATOM 3752 C CA . ALA B 1 218 ? 4.609 28.453 16.469 1 98.88 218 ALA B CA 1
ATOM 3753 C C . ALA B 1 218 ? 5.996 29.062 16.281 1 98.88 218 ALA B C 1
ATOM 3755 O O . ALA B 1 218 ? 6.582 29.594 17.234 1 98.88 218 ALA B O 1
ATOM 3756 N N . VAL B 1 219 ? 6.539 29.031 15.039 1 98.81 219 VAL B N 1
ATOM 3757 C CA . VAL B 1 219 ? 7.832 29.641 14.758 1 98.81 219 VAL B CA 1
ATOM 3758 C C . VAL B 1 219 ? 7.77 31.141 15.031 1 98.81 219 VAL B C 1
ATOM 3760 O O . VAL B 1 219 ? 8.672 31.688 15.672 1 98.81 219 VAL B O 1
ATOM 3763 N N . ARG B 1 220 ? 6.723 31.812 14.602 1 98.62 220 ARG B N 1
ATOM 3764 C CA . ARG B 1 220 ? 6.555 33.25 14.828 1 98.62 220 ARG B CA 1
ATOM 3765 C C . ARG B 1 220 ? 6.5 33.562 16.328 1 98.62 220 ARG B C 1
ATOM 3767 O O . ARG B 1 220 ? 7.059 34.562 16.766 1 98.62 220 ARG B O 1
ATOM 3774 N N . ALA B 1 221 ? 5.77 32.719 17.078 1 98.75 221 ALA B N 1
ATOM 3775 C CA . ALA B 1 221 ? 5.676 32.938 18.516 1 98.75 221 ALA B CA 1
ATOM 3776 C C . ALA B 1 221 ? 7.055 32.844 19.172 1 98.75 221 ALA B C 1
ATOM 3778 O O . ALA B 1 221 ? 7.391 33.688 20.016 1 98.75 221 ALA B O 1
ATOM 3779 N N . VAL B 1 222 ? 7.836 31.859 18.766 1 98.75 222 VAL B N 1
ATOM 3780 C CA . VAL B 1 222 ? 9.172 31.672 19.328 1 98.75 222 VAL B CA 1
ATOM 3781 C C . VAL B 1 222 ? 10.055 32.875 18.984 1 98.75 222 VAL B C 1
ATOM 3783 O O . VAL B 1 222 ? 10.758 33.406 19.844 1 98.75 222 VAL B O 1
ATOM 3786 N N . GLU B 1 223 ? 9.953 33.312 17.75 1 98.31 223 GLU B N 1
ATOM 3787 C CA . GLU B 1 223 ? 10.734 34.469 17.312 1 98.31 223 GLU B CA 1
ATOM 3788 C C . GLU B 1 223 ? 10.328 35.75 18.062 1 98.31 223 GLU B C 1
ATOM 3790 O O . GLU B 1 223 ? 11.188 36.531 18.453 1 98.31 223 GLU B O 1
ATOM 3795 N N . ALA B 1 224 ? 9.078 35.906 18.234 1 97.81 224 ALA B N 1
ATOM 3796 C CA . ALA B 1 224 ? 8.555 37.094 18.922 1 97.81 224 ALA B CA 1
ATOM 3797 C C . ALA B 1 224 ? 9.078 37.156 20.344 1 97.81 224 ALA B C 1
ATOM 3799 O O . ALA B 1 224 ? 9.258 38.25 20.891 1 97.81 224 ALA B O 1
ATOM 3800 N N . LEU B 1 225 ? 9.336 36.031 20.984 1 98.06 225 LEU B N 1
ATOM 3801 C CA . LEU B 1 225 ? 9.82 35.938 22.359 1 98.06 225 LEU B CA 1
ATOM 3802 C C . LEU B 1 225 ? 11.336 36.031 22.406 1 98.06 225 LEU B C 1
ATOM 3804 O O . LEU B 1 225 ? 11.922 36.125 23.484 1 98.06 225 LEU B O 1
ATOM 3808 N N . GLY B 1 226 ? 11.961 35.969 21.234 1 97.5 226 GLY B N 1
ATOM 3809 C CA . GLY B 1 226 ? 13.414 36.062 21.156 1 97.5 226 GLY B CA 1
ATOM 3810 C C . GLY B 1 226 ? 14.094 34.781 21.672 1 97.5 226 GLY B C 1
ATOM 3811 O O . GLY B 1 226 ? 15.25 34.844 22.094 1 97.5 226 GLY B O 1
ATOM 3812 N N . ARG B 1 227 ? 13.359 33.719 21.688 1 97.12 227 ARG B N 1
ATOM 3813 C CA . ARG B 1 227 ? 13.914 32.438 22.172 1 97.12 227 ARG B CA 1
ATOM 3814 C C . ARG B 1 227 ? 14.648 31.719 21.047 1 97.12 227 ARG B C 1
ATOM 3816 O O . ARG B 1 227 ? 14.141 31.609 19.922 1 97.12 227 ARG B O 1
ATOM 3823 N N . LYS B 1 228 ? 15.781 31.234 21.359 1 95.62 228 LYS B N 1
ATOM 3824 C CA . LYS B 1 228 ? 16.594 30.516 20.375 1 95.62 228 LYS B CA 1
ATOM 3825 C C . LYS B 1 228 ? 16.734 29.047 20.781 1 95.62 228 LYS B C 1
ATOM 3827 O O . LYS B 1 228 ? 17.234 28.234 20 1 95.62 228 LYS B O 1
ATOM 3832 N N . ASP B 1 229 ? 16.25 28.734 21.922 1 96.94 229 ASP B N 1
ATOM 3833 C CA . ASP B 1 229 ? 16.453 27.406 22.5 1 96.94 229 ASP B CA 1
ATOM 3834 C C . ASP B 1 229 ? 15.281 26.484 22.172 1 96.94 229 ASP B C 1
ATOM 3836 O O . ASP B 1 229 ? 15.32 25.281 22.453 1 96.94 229 ASP B O 1
ATOM 3840 N N . VAL B 1 230 ? 14.227 27.047 21.562 1 98.69 230 VAL B N 1
ATOM 3841 C CA . VAL B 1 230 ? 13 26.281 21.375 1 98.69 230 VAL B CA 1
ATOM 3842 C C . VAL B 1 230 ? 13.055 25.547 20.031 1 98.69 230 VAL B C 1
ATOM 3844 O O . VAL B 1 230 ? 13.242 26.172 18.984 1 98.69 230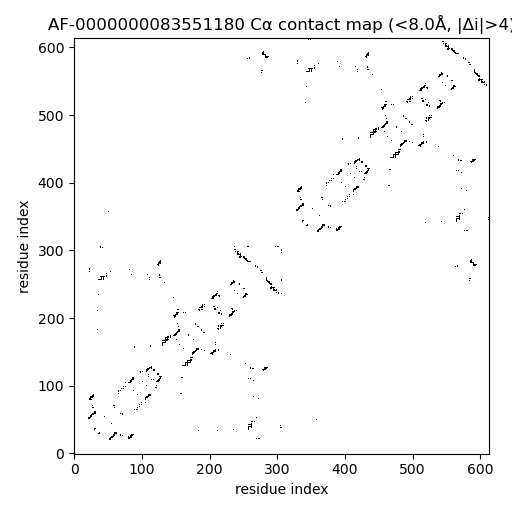 VAL B O 1
ATOM 3847 N N . LEU B 1 231 ? 12.914 24.203 20.062 1 98.81 231 LEU B N 1
ATOM 3848 C CA . LEU B 1 231 ? 12.781 23.375 18.859 1 98.81 231 LEU B CA 1
ATOM 3849 C C . LEU B 1 231 ? 11.328 23.359 18.375 1 98.81 231 LEU B C 1
ATOM 3851 O O . LEU B 1 231 ? 10.422 23.031 19.141 1 98.81 231 LEU B O 1
ATOM 3855 N N . VAL B 1 232 ? 11.117 23.766 17.172 1 98.94 232 VAL B N 1
ATOM 3856 C CA . VAL B 1 232 ? 9.773 23.703 16.594 1 98.94 232 VAL B CA 1
ATOM 3857 C C . VAL B 1 232 ? 9.742 22.656 15.477 1 98.94 232 VAL B C 1
ATOM 3859 O O . VAL B 1 232 ? 10.555 22.688 14.547 1 98.94 232 VAL B O 1
ATOM 3862 N N . ALA B 1 233 ? 8.922 21.672 15.602 1 98.94 233 ALA B N 1
ATOM 3863 C CA . ALA B 1 233 ? 8.602 20.688 14.57 1 98.94 233 ALA B CA 1
ATOM 3864 C C . ALA B 1 233 ? 7.094 20.625 14.32 1 98.94 233 ALA B C 1
ATOM 3866 O O . ALA B 1 233 ? 6.305 21.109 15.133 1 98.94 233 ALA B O 1
ATOM 3867 N N . THR B 1 234 ? 6.719 20.125 13.203 1 98.88 234 THR B N 1
ATOM 3868 C CA . THR B 1 234 ? 5.289 20.031 12.938 1 98.88 234 THR B CA 1
ATOM 3869 C C . THR B 1 234 ? 4.992 18.859 11.992 1 98.88 234 THR B C 1
ATOM 3871 O O . THR B 1 234 ? 5.871 18.422 11.242 1 98.88 234 THR B O 1
ATOM 3874 N N . PHE B 1 235 ? 3.801 18.328 12.109 1 98.56 235 PHE B N 1
ATOM 3875 C CA . PHE B 1 235 ? 3.256 17.484 11.047 1 98.56 235 PHE B CA 1
ATOM 3876 C C . PHE B 1 235 ? 2.918 18.312 9.812 1 98.56 235 PHE B C 1
ATOM 3878 O O . PHE B 1 235 ? 2.592 19.5 9.93 1 98.56 235 PHE B O 1
ATOM 3885 N N . ASP B 1 236 ? 2.988 17.656 8.672 1 97.75 236 ASP B N 1
ATOM 3886 C CA . ASP B 1 236 ? 2.641 18.203 7.367 1 97.75 236 ASP B CA 1
ATOM 3887 C C . ASP B 1 236 ? 3.684 19.219 6.906 1 97.75 236 ASP B C 1
ATOM 3889 O O . ASP B 1 236 ? 4.68 19.453 7.598 1 97.75 236 ASP B O 1
ATOM 3893 N N . MET B 1 237 ? 3.457 19.688 5.723 1 96.19 237 MET B N 1
ATOM 3894 C CA . MET B 1 237 ? 4.383 20.625 5.102 1 96.19 237 MET B CA 1
ATOM 3895 C C . MET B 1 237 ? 3.639 21.844 4.547 1 96.19 237 MET B C 1
ATOM 3897 O O . MET B 1 237 ? 2.469 21.734 4.18 1 96.19 237 MET B O 1
ATOM 3901 N N . SER B 1 238 ? 4.199 22.906 4.566 1 96.56 238 SER B N 1
ATOM 3902 C CA . SER B 1 238 ? 3.857 24.125 3.838 1 96.56 238 SER B CA 1
ATOM 3903 C C . SER B 1 238 ? 5.109 24.828 3.334 1 96.56 238 SER B C 1
ATOM 3905 O O . SER B 1 238 ? 6.199 24.641 3.877 1 96.56 238 SER B O 1
ATOM 3907 N N . PRO B 1 239 ? 4.949 25.594 2.225 1 96.44 239 PRO B N 1
ATOM 3908 C CA . PRO B 1 239 ? 6.133 26.312 1.754 1 96.44 239 PRO B CA 1
ATOM 3909 C C . PRO B 1 239 ? 6.777 27.156 2.848 1 96.44 239 PRO B C 1
ATOM 3911 O O . PRO B 1 239 ? 8.008 27.172 2.979 1 96.44 239 PRO B O 1
ATOM 3914 N N . GLY B 1 240 ? 6.02 27.859 3.611 1 97.75 240 GLY B N 1
ATOM 3915 C CA . GLY B 1 240 ? 6.531 28.688 4.684 1 97.75 240 GLY B CA 1
ATOM 3916 C C . GLY B 1 240 ? 7.301 27.922 5.734 1 97.75 240 GLY B C 1
ATOM 3917 O O . GLY B 1 240 ? 8.406 28.297 6.117 1 97.75 240 GLY B O 1
ATOM 3918 N N . PHE B 1 241 ? 6.758 26.859 6.234 1 98.31 241 PHE B N 1
ATOM 3919 C CA . PHE B 1 241 ? 7.422 26.078 7.281 1 98.31 241 PHE B CA 1
ATOM 3920 C C . PHE B 1 241 ? 8.68 25.406 6.742 1 98.31 241 PHE B C 1
ATOM 3922 O O . PHE B 1 241 ? 9.68 25.281 7.453 1 98.31 241 PHE B O 1
ATOM 3929 N N . LEU B 1 242 ? 8.602 24.891 5.48 1 98.12 242 LEU B N 1
ATOM 3930 C CA . LEU B 1 242 ? 9.781 24.281 4.871 1 98.12 242 LEU B CA 1
ATOM 3931 C C . LEU B 1 242 ? 10.914 25.297 4.758 1 98.12 242 LEU B C 1
ATOM 3933 O O . LEU B 1 242 ? 12.078 24.953 4.938 1 98.12 242 LEU B O 1
ATOM 3937 N N . ASN B 1 243 ? 10.57 26.516 4.445 1 97.75 243 ASN B N 1
ATOM 3938 C CA . ASN B 1 243 ? 11.562 27.578 4.473 1 97.75 243 ASN B CA 1
ATOM 3939 C C . ASN B 1 243 ? 12.148 27.766 5.871 1 97.75 243 ASN B C 1
ATOM 3941 O O . ASN B 1 243 ? 13.352 27.969 6.02 1 97.75 243 ASN B O 1
ATOM 3945 N N . ASP B 1 244 ? 11.273 27.719 6.926 1 98.44 244 ASP B N 1
ATOM 3946 C CA . ASP B 1 244 ? 11.734 27.828 8.312 1 98.44 244 ASP B CA 1
ATOM 3947 C C . ASP B 1 244 ? 12.719 26.719 8.641 1 98.44 244 ASP B C 1
ATOM 3949 O O . ASP B 1 244 ? 13.727 26.953 9.32 1 98.44 244 ASP B O 1
ATOM 3953 N N . VAL B 1 245 ? 12.445 25.516 8.156 1 98.44 245 VAL B N 1
ATOM 3954 C CA . VAL B 1 245 ? 13.344 24.375 8.383 1 98.44 245 VAL B CA 1
ATOM 3955 C C . VAL B 1 245 ? 14.664 24.609 7.656 1 98.44 245 VAL B C 1
ATOM 3957 O O . VAL B 1 245 ? 15.734 24.438 8.242 1 98.44 245 VAL B O 1
ATOM 3960 N N . ALA B 1 246 ? 14.594 25.047 6.406 1 97.06 246 ALA B N 1
ATOM 3961 C CA . ALA B 1 246 ? 15.789 25.281 5.594 1 97.06 246 ALA B CA 1
ATOM 3962 C C . ALA B 1 246 ? 16.672 26.375 6.211 1 97.06 246 ALA B C 1
ATOM 3964 O O . ALA B 1 246 ? 17.891 26.312 6.117 1 97.06 246 ALA B O 1
ATOM 3965 N N . GLU B 1 247 ? 16.062 27.328 6.898 1 96.69 247 GLU B N 1
ATOM 3966 C CA . GLU B 1 247 ? 16.766 28.453 7.484 1 96.69 247 GLU B CA 1
ATOM 3967 C C . GLU B 1 247 ? 17.219 28.156 8.914 1 96.69 247 GLU B C 1
ATOM 3969 O O . GLU B 1 247 ? 17.875 28.969 9.547 1 96.69 247 GLU B O 1
ATOM 3974 N N . GLY B 1 248 ? 16.781 27.062 9.43 1 96.44 248 GLY B N 1
ATOM 3975 C CA . GLY B 1 248 ? 17.188 26.672 10.773 1 96.44 248 GLY B CA 1
ATOM 3976 C C . GLY B 1 248 ? 16.297 27.234 11.859 1 96.44 248 GLY B C 1
ATOM 3977 O O . GLY B 1 248 ? 16.594 27.125 13.047 1 96.44 248 GLY B O 1
ATOM 3978 N N . LYS B 1 249 ? 15.18 27.812 11.461 1 97.94 249 LYS B N 1
ATOM 3979 C CA . LYS B 1 249 ? 14.227 28.375 12.422 1 97.94 249 LYS B CA 1
ATOM 3980 C C . LYS B 1 249 ? 13.305 27.281 12.977 1 97.94 249 LYS B C 1
ATOM 3982 O O . LYS B 1 249 ? 12.656 27.484 14.008 1 97.94 249 LYS B O 1
ATOM 3987 N N . ALA B 1 250 ? 13.148 26.203 12.289 1 98.62 250 ALA B N 1
ATOM 3988 C CA . ALA B 1 250 ? 12.406 25.016 12.711 1 98.62 250 ALA B CA 1
ATOM 3989 C C . ALA B 1 250 ? 13.242 23.75 12.547 1 98.62 250 ALA B C 1
ATOM 3991 O O . ALA B 1 250 ? 14.219 23.734 11.789 1 98.62 250 ALA B O 1
ATOM 3992 N N . ALA B 1 251 ? 12.898 22.734 13.312 1 98.5 251 ALA B N 1
ATOM 3993 C CA . ALA B 1 251 ? 13.734 21.547 13.398 1 98.5 251 ALA B CA 1
ATOM 3994 C C . ALA B 1 251 ? 13.461 20.594 12.234 1 98.5 251 ALA B C 1
ATOM 3996 O O . ALA B 1 251 ? 14.391 20.156 11.555 1 98.5 251 ALA B O 1
ATOM 3997 N N . PHE B 1 252 ? 12.219 20.188 12.039 1 98.62 252 PHE B N 1
ATOM 3998 C CA . PHE B 1 252 ? 11.844 19.25 10.977 1 98.62 252 PHE B CA 1
ATOM 3999 C C . PHE B 1 252 ? 10.328 19.234 10.797 1 98.62 252 PHE B C 1
ATOM 4001 O O . PHE B 1 252 ? 9.594 19.75 11.633 1 98.62 252 PHE B O 1
ATOM 4008 N N . ALA B 1 253 ? 9.891 18.734 9.656 1 98.5 253 ALA B N 1
ATOM 4009 C CA . ALA B 1 253 ? 8.484 18.469 9.383 1 98.5 253 ALA B CA 1
ATOM 4010 C C . ALA B 1 253 ? 8.242 16.969 9.234 1 98.5 253 ALA B C 1
ATOM 4012 O O . ALA B 1 253 ? 9.141 16.219 8.836 1 98.5 253 ALA B O 1
ATOM 4013 N N . VAL B 1 254 ? 7.098 16.531 9.664 1 98.31 254 VAL B N 1
ATOM 4014 C CA . VAL B 1 254 ? 6.68 15.148 9.461 1 98.31 254 VAL B CA 1
ATOM 4015 C C . VAL B 1 254 ? 5.734 15.07 8.266 1 98.31 254 VAL B C 1
ATOM 4017 O O . VAL B 1 254 ? 4.617 15.586 8.312 1 98.31 254 VAL B O 1
ATOM 4020 N N . ASP B 1 255 ? 6.172 14.453 7.234 1 97.38 255 ASP B N 1
ATOM 4021 C CA . ASP B 1 255 ? 5.43 14.367 5.98 1 97.38 255 ASP B CA 1
ATOM 4022 C C . ASP B 1 255 ? 4.625 13.078 5.902 1 97.38 255 ASP B C 1
ATOM 4024 O O . ASP B 1 255 ? 5.191 11.984 5.988 1 97.38 255 ASP B O 1
ATOM 4028 N N . GLN B 1 256 ? 3.334 13.242 5.762 1 98.06 256 GLN B N 1
ATOM 4029 C CA . GLN B 1 256 ? 2.484 12.07 5.594 1 98.06 256 GLN B CA 1
ATOM 4030 C C . GLN B 1 256 ? 2.004 11.938 4.148 1 98.06 256 GLN B C 1
ATOM 4032 O O . GLN B 1 256 ? 1.173 11.078 3.842 1 98.06 256 GLN B O 1
ATOM 4037 N N . GLN B 1 257 ? 2.43 12.727 3.209 1 97.75 257 GLN B N 1
ATOM 4038 C CA . GLN B 1 257 ? 2.199 12.703 1.768 1 97.75 257 GLN B CA 1
ATOM 4039 C C . GLN B 1 257 ? 0.707 12.75 1.449 1 97.75 257 GLN B C 1
ATOM 4041 O O . GLN B 1 257 ? 0.156 11.812 0.88 1 97.75 257 GLN B O 1
ATOM 4046 N N . GLN B 1 258 ? 0.104 13.906 1.704 1 97.69 258 GLN B N 1
ATOM 4047 C CA . GLN B 1 258 ? -1.338 14.094 1.592 1 97.69 258 GLN B CA 1
ATOM 4048 C C . GLN B 1 258 ? -1.806 13.914 0.15 1 97.69 258 GLN B C 1
ATOM 4050 O O . GLN B 1 258 ? -2.932 13.477 -0.094 1 97.69 258 GLN B O 1
ATOM 4055 N N . PHE B 1 259 ? -0.957 14.258 -0.862 1 98.19 259 PHE B N 1
ATOM 4056 C CA . PHE B 1 259 ? -1.304 14.055 -2.264 1 98.19 259 PHE B CA 1
ATOM 4057 C C . PHE B 1 259 ? -1.589 12.586 -2.541 1 98.19 259 PHE B C 1
ATOM 4059 O O . PHE B 1 259 ? -2.578 12.25 -3.195 1 98.19 259 PHE B O 1
ATOM 4066 N N . LEU B 1 260 ? -0.748 11.695 -2.023 1 98.31 260 LEU B N 1
ATOM 4067 C CA . LEU B 1 260 ? -0.932 10.258 -2.193 1 98.31 260 LEU B CA 1
ATOM 4068 C C . LEU B 1 260 ? -2.236 9.797 -1.552 1 98.31 260 LEU B C 1
ATOM 4070 O O . LEU B 1 260 ? -2.891 8.875 -2.055 1 98.31 260 LEU B O 1
ATOM 4074 N N . GLN B 1 261 ? -2.561 10.406 -0.439 1 98.69 261 GLN B N 1
ATOM 4075 C CA . GLN B 1 261 ? -3.775 10.023 0.271 1 98.69 261 GLN B CA 1
ATOM 4076 C C . GLN B 1 261 ? -5.02 10.352 -0.553 1 98.69 261 GLN B C 1
ATOM 4078 O O . GLN B 1 261 ? -6.074 9.742 -0.356 1 98.69 261 GLN B O 1
ATOM 4083 N N . GLY B 1 262 ? -4.906 11.336 -1.425 1 98.69 262 GLY B N 1
ATOM 4084 C CA . GLY B 1 262 ? -5.969 11.602 -2.381 1 98.69 262 GLY B CA 1
ATOM 4085 C C . GLY B 1 262 ? -5.906 10.703 -3.605 1 98.69 262 GLY B C 1
ATOM 4086 O O . GLY B 1 262 ? -6.926 10.18 -4.055 1 98.69 262 GLY B O 1
ATOM 4087 N N . TYR B 1 263 ? -4.734 10.469 -4.117 1 98.62 263 TYR B N 1
ATOM 4088 C CA . TYR B 1 263 ? -4.496 9.812 -5.395 1 98.62 263 TYR B CA 1
ATOM 4089 C C . TYR B 1 263 ? -4.773 8.312 -5.301 1 98.62 263 TYR B C 1
ATOM 4091 O O . TYR B 1 263 ? -5.523 7.766 -6.109 1 98.62 263 TYR B O 1
ATOM 4099 N N . LEU B 1 264 ? -4.242 7.621 -4.32 1 98.75 264 LEU B N 1
ATOM 4100 C CA . LEU B 1 264 ? -4.168 6.168 -4.285 1 98.75 264 LEU B CA 1
ATOM 4101 C C . LEU B 1 264 ? -5.555 5.555 -4.113 1 98.75 264 LEU B C 1
ATOM 4103 O O . LEU B 1 264 ? -5.93 4.645 -4.852 1 98.75 264 LEU B O 1
ATOM 4107 N N . PRO B 1 265 ? -6.34 6.082 -3.17 1 98.88 265 PRO B N 1
ATOM 4108 C CA . PRO B 1 265 ? -7.645 5.438 -3.014 1 98.88 265 PRO B CA 1
ATOM 4109 C C . PRO B 1 265 ? -8.508 5.543 -4.27 1 98.88 265 PRO B C 1
ATOM 4111 O O . PRO B 1 265 ? -9.258 4.621 -4.582 1 98.88 265 PRO B O 1
ATOM 4114 N N . VAL B 1 266 ? -8.453 6.676 -4.965 1 98.69 266 VAL B N 1
ATOM 4115 C CA . VAL B 1 266 ? -9.211 6.848 -6.199 1 98.69 266 VAL B CA 1
ATOM 4116 C C . VAL B 1 266 ? -8.695 5.871 -7.258 1 98.69 266 VAL B C 1
ATOM 4118 O O . VAL B 1 266 ? -9.492 5.188 -7.91 1 98.69 266 VAL B O 1
ATOM 4121 N N . ALA B 1 267 ? -7.398 5.793 -7.379 1 98.19 267 ALA B N 1
ATOM 4122 C CA . ALA B 1 267 ? -6.805 4.863 -8.336 1 98.19 267 ALA B CA 1
ATOM 4123 C C . ALA B 1 267 ? -7.191 3.422 -8.008 1 98.19 267 ALA B C 1
ATOM 4125 O O . ALA B 1 267 ? -7.52 2.641 -8.906 1 98.19 267 ALA B O 1
ATOM 4126 N N . PHE B 1 268 ? -7.113 3.037 -6.723 1 98.62 268 PHE B N 1
ATOM 4127 C CA . PHE B 1 268 ? -7.449 1.687 -6.293 1 98.62 268 PHE B CA 1
ATOM 4128 C C . PHE B 1 268 ? -8.914 1.371 -6.586 1 98.62 268 PHE B C 1
ATOM 4130 O O . PHE B 1 268 ? -9.234 0.289 -7.082 1 98.62 268 PHE B O 1
ATOM 4137 N N . LEU B 1 269 ? -9.781 2.322 -6.277 1 98.69 269 LEU B N 1
ATOM 4138 C CA . LEU B 1 269 ? -11.203 2.08 -6.504 1 98.69 269 LEU B CA 1
ATOM 4139 C C . LEU B 1 269 ? -11.516 2.025 -7.996 1 98.69 269 LEU B C 1
ATOM 4141 O O . LEU B 1 269 ? -12.406 1.291 -8.422 1 98.69 269 LEU B O 1
ATOM 4145 N N . ALA B 1 270 ? -10.797 2.805 -8.82 1 97.5 270 ALA B N 1
ATOM 4146 C CA . ALA B 1 270 ? -10.938 2.695 -10.273 1 97.5 270 ALA B CA 1
ATOM 4147 C C . ALA B 1 270 ? -10.555 1.299 -10.75 1 97.5 270 ALA B C 1
ATOM 4149 O O . ALA B 1 270 ? -11.273 0.692 -11.547 1 97.5 270 ALA B O 1
ATOM 4150 N N . LEU B 1 271 ? -9.43 0.749 -10.289 1 97.38 271 LEU B N 1
ATOM 4151 C CA . LEU B 1 271 ? -8.992 -0.597 -10.641 1 97.38 271 LEU B CA 1
ATOM 4152 C C . LEU B 1 271 ? -10 -1.639 -10.164 1 97.38 271 LEU B C 1
ATOM 4154 O O . LEU B 1 271 ? -10.258 -2.623 -10.859 1 97.38 271 LEU B O 1
ATOM 4158 N N . ASP B 1 272 ? -10.484 -1.413 -8.984 1 97.19 272 ASP B N 1
ATOM 4159 C CA . ASP B 1 272 ? -11.484 -2.328 -8.43 1 97.19 272 ASP B CA 1
ATOM 4160 C C . ASP B 1 272 ? -12.742 -2.35 -9.289 1 97.19 272 ASP B C 1
ATOM 4162 O O . ASP B 1 272 ? -13.266 -3.422 -9.617 1 97.19 272 ASP B O 1
ATOM 4166 N N . ALA B 1 273 ? -13.211 -1.126 -9.633 1 96.5 273 ALA B N 1
ATOM 4167 C CA . ALA B 1 273 ? -14.43 -1.007 -10.43 1 96.5 273 ALA B CA 1
ATOM 4168 C C . ALA B 1 273 ? -14.25 -1.652 -11.805 1 96.5 273 ALA B C 1
ATOM 4170 O O . ALA B 1 273 ? -15.172 -2.301 -12.312 1 96.5 273 ALA B O 1
ATOM 4171 N N . LYS B 1 274 ? -13.094 -1.492 -12.367 1 93.06 274 LYS B N 1
ATOM 4172 C CA . LYS B 1 274 ? -12.859 -1.942 -13.734 1 93.06 274 LYS B CA 1
ATOM 4173 C C . LYS B 1 274 ? -12.484 -3.422 -13.766 1 93.06 274 LYS B C 1
ATOM 4175 O O . LYS B 1 274 ? -12.883 -4.148 -14.68 1 93.06 274 LYS B O 1
ATOM 4180 N N . TYR B 1 275 ? -11.688 -3.859 -12.719 1 93.56 275 TYR B N 1
ATOM 4181 C CA . TYR B 1 275 ? -11.039 -5.156 -12.867 1 93.56 275 TYR B CA 1
ATOM 4182 C C . TYR B 1 275 ? -11.219 -6.004 -11.609 1 93.56 275 TYR B C 1
ATOM 4184 O O . TYR B 1 275 ? -10.789 -7.16 -11.57 1 93.56 275 TYR B O 1
ATOM 4192 N N . GLY B 1 276 ? -11.859 -5.438 -10.594 1 94.62 276 GLY B N 1
ATOM 4193 C CA . GLY B 1 276 ? -11.977 -6.152 -9.336 1 94.62 276 GLY B CA 1
ATOM 4194 C C . GLY B 1 276 ? -10.656 -6.273 -8.594 1 94.62 276 GLY B C 1
ATOM 4195 O O . GLY B 1 276 ? -10.461 -7.211 -7.816 1 94.62 276 GLY B O 1
ATOM 4196 N N . LEU B 1 277 ? -9.734 -5.336 -8.914 1 96.62 277 LEU B N 1
ATOM 4197 C CA . LEU B 1 277 ? -8.398 -5.355 -8.312 1 96.62 277 LEU B CA 1
ATOM 4198 C C . LEU B 1 277 ? -8.273 -4.277 -7.246 1 96.62 277 LEU B C 1
ATOM 4200 O O . LEU B 1 277 ? -8.594 -3.113 -7.492 1 96.62 277 LEU B O 1
ATOM 4204 N N . ILE B 1 278 ? -7.746 -4.633 -6.055 1 97.56 278 ILE B N 1
ATOM 4205 C CA . ILE B 1 278 ? -7.52 -3.705 -4.953 1 97.56 278 ILE B CA 1
ATOM 4206 C C . ILE B 1 278 ? -6.461 -4.273 -4.008 1 97.56 278 ILE B C 1
ATOM 4208 O O . ILE B 1 278 ? -6.426 -5.484 -3.766 1 97.56 278 ILE B O 1
ATOM 4212 N N . PRO B 1 279 ? -5.496 -3.441 -3.539 1 98.19 279 PRO B N 1
ATOM 4213 C CA . PRO B 1 279 ? -4.504 -3.979 -2.605 1 98.19 279 PRO B CA 1
ATOM 4214 C C . PRO B 1 279 ? -5.137 -4.758 -1.455 1 98.19 279 PRO B C 1
ATOM 4216 O O . PRO B 1 279 ? -6.234 -4.418 -1.005 1 98.19 279 PRO B O 1
ATOM 4219 N N . GLY B 1 280 ? -4.43 -5.77 -0.957 1 96.12 280 GLY B N 1
ATOM 4220 C CA . GLY B 1 280 ? -4.953 -6.676 0.053 1 96.12 280 GLY B CA 1
ATOM 4221 C C . GLY B 1 280 ? -4.781 -6.156 1.468 1 96.12 280 GLY B C 1
ATOM 4222 O O . GLY B 1 280 ? -5.039 -6.879 2.434 1 96.12 280 GLY B O 1
ATOM 4223 N N . GLY B 1 281 ? -4.316 -4.918 1.601 1 96.75 281 GLY B N 1
ATOM 4224 C CA . GLY B 1 281 ? -4.086 -4.305 2.9 1 96.75 281 GLY B CA 1
ATOM 4225 C C . GLY B 1 281 ? -3.805 -2.816 2.816 1 96.75 281 GLY B C 1
ATOM 4226 O O . GLY B 1 281 ? -3.92 -2.217 1.746 1 96.75 281 GLY B O 1
ATOM 4227 N N . ASN B 1 282 ? -3.514 -2.291 4.004 1 98.12 282 ASN B N 1
ATOM 4228 C CA . ASN B 1 282 ? -3.303 -0.85 4.102 1 98.12 282 ASN B CA 1
ATOM 4229 C C . ASN B 1 282 ? -2.076 -0.408 3.311 1 98.12 282 ASN B C 1
ATOM 4231 O O . ASN B 1 282 ? -1.143 -1.19 3.115 1 98.12 282 ASN B O 1
ATOM 4235 N N . VAL B 1 283 ? -2.062 0.756 2.842 1 98.5 283 VAL B N 1
ATOM 4236 C CA . VAL B 1 283 ? -0.967 1.355 2.086 1 98.5 283 VAL B CA 1
ATOM 4237 C C . VAL B 1 283 ? -0.451 2.592 2.818 1 98.5 283 VAL B C 1
ATOM 4239 O O . VAL B 1 283 ? -1.158 3.598 2.928 1 98.5 283 VAL B O 1
ATOM 4242 N N . PRO B 1 284 ? 0.736 2.553 3.314 1 98 284 PRO B N 1
ATOM 4243 C CA . PRO B 1 284 ? 1.257 3.691 4.074 1 98 284 PRO B CA 1
ATOM 4244 C C . PRO B 1 284 ? 1.671 4.859 3.182 1 98 284 PRO B C 1
ATOM 4246 O O . PRO B 1 284 ? 2.379 4.66 2.191 1 98 284 PRO B O 1
ATOM 4249 N N . SER B 1 285 ? 1.235 5.988 3.52 1 98.06 285 SER B N 1
ATOM 4250 C CA . SER B 1 285 ? 1.66 7.188 2.809 1 98.06 285 SER B CA 1
ATOM 4251 C C . SER B 1 285 ? 2.773 7.91 3.559 1 98.06 285 SER B C 1
ATOM 4253 O O . SER B 1 285 ? 3.393 8.836 3.025 1 98.06 285 SER B O 1
ATOM 4255 N N . GLY B 1 286 ? 3.107 7.613 4.727 1 95.62 286 GLY B N 1
ATOM 4256 C CA . GLY B 1 286 ? 4.141 8.148 5.594 1 95.62 286 GLY B CA 1
ATOM 4257 C C . GLY B 1 286 ? 4.348 7.328 6.855 1 95.62 286 GLY B C 1
ATOM 4258 O O . GLY B 1 286 ? 3.982 6.152 6.902 1 95.62 286 GLY B O 1
ATOM 4259 N N . PRO B 1 287 ? 5.062 7.852 7.777 1 96.12 287 PRO B N 1
ATOM 4260 C CA . PRO B 1 287 ? 5.594 9.211 7.898 1 96.12 287 PRO B CA 1
ATOM 4261 C C . PRO B 1 287 ? 7.012 9.344 7.344 1 96.12 287 PRO B C 1
ATOM 4263 O O . PRO B 1 287 ? 7.758 8.359 7.316 1 96.12 287 PRO B O 1
ATOM 4266 N N . ASN B 1 288 ? 7.359 10.484 6.832 1 94.19 288 ASN B N 1
ATOM 4267 C CA . ASN B 1 288 ? 8.719 10.867 6.473 1 94.19 288 ASN B CA 1
ATOM 4268 C C . ASN B 1 288 ? 9.156 12.133 7.203 1 94.19 288 ASN B C 1
ATOM 4270 O O . ASN B 1 288 ? 8.375 13.086 7.324 1 94.19 288 ASN B O 1
ATOM 4274 N N . LEU B 1 289 ? 10.289 12.133 7.805 1 94.69 289 LEU B N 1
ATOM 4275 C CA . LEU B 1 289 ? 10.812 13.344 8.438 1 94.69 289 LEU B CA 1
ATOM 4276 C C . LEU B 1 289 ? 11.547 14.211 7.422 1 94.69 289 LEU B C 1
ATOM 4278 O O . LEU B 1 289 ? 12.438 13.727 6.711 1 94.69 289 LEU B O 1
ATOM 4282 N N . VAL B 1 290 ? 11.148 15.367 7.281 1 96.56 290 VAL B N 1
ATOM 4283 C CA . VAL B 1 290 ? 11.781 16.328 6.395 1 96.56 290 VAL B CA 1
ATOM 4284 C C . VAL B 1 290 ? 12.656 17.281 7.211 1 96.56 290 VAL B C 1
ATOM 4286 O O . VAL B 1 290 ? 12.148 18.141 7.93 1 96.56 290 VAL B O 1
ATOM 4289 N N . THR B 1 291 ? 13.93 17.109 7.117 1 96.69 291 THR B N 1
ATOM 4290 C CA . THR B 1 291 ? 14.906 17.906 7.855 1 96.69 291 THR B CA 1
ATOM 4291 C C . THR B 1 291 ? 15.516 18.969 6.957 1 96.69 291 THR B C 1
ATOM 4293 O O . THR B 1 291 ? 15.133 19.109 5.793 1 96.69 291 THR B O 1
ATOM 4296 N N . LYS B 1 292 ? 16.438 19.719 7.602 1 95.12 292 LYS B N 1
ATOM 4297 C CA . LYS B 1 292 ? 17.062 20.828 6.902 1 95.12 292 LYS B CA 1
ATOM 4298 C C . LYS B 1 292 ? 17.688 20.375 5.582 1 95.12 292 LYS B C 1
ATOM 4300 O O . LYS B 1 292 ? 17.562 21.062 4.566 1 95.12 292 LYS B O 1
ATOM 4305 N N . ASP B 1 293 ? 18.234 19.203 5.5 1 92.38 293 ASP B N 1
ATOM 4306 C CA . ASP B 1 293 ? 18.969 18.688 4.348 1 92.38 293 ASP B CA 1
ATOM 4307 C C . ASP B 1 293 ? 18.031 18.438 3.168 1 92.38 293 ASP B C 1
ATOM 4309 O O . ASP B 1 293 ? 18.453 18.5 2.01 1 92.38 293 ASP B O 1
ATOM 4313 N N . THR B 1 294 ? 16.75 18.234 3.473 1 91.19 294 THR B N 1
ATOM 4314 C CA . THR B 1 294 ? 15.867 17.797 2.398 1 91.19 294 THR B CA 1
ATOM 4315 C C . THR B 1 294 ? 14.75 18.797 2.178 1 91.19 294 THR B C 1
ATOM 4317 O O . THR B 1 294 ? 14.016 18.719 1.192 1 91.19 294 THR B O 1
ATOM 4320 N N . ALA B 1 295 ? 14.602 19.719 3.021 1 93.88 295 ALA B N 1
ATOM 4321 C CA . ALA B 1 295 ? 13.484 20.672 2.996 1 93.88 295 ALA B CA 1
ATOM 4322 C C . ALA B 1 295 ? 13.484 21.484 1.703 1 93.88 295 ALA B C 1
ATOM 4324 O O . ALA B 1 295 ? 12.445 21.625 1.057 1 93.88 295 ALA B O 1
ATOM 4325 N N . ALA B 1 296 ? 14.641 21.938 1.263 1 90.19 296 ALA B N 1
ATOM 4326 C CA . ALA B 1 296 ? 14.75 22.812 0.096 1 90.19 296 ALA B CA 1
ATOM 4327 C C . ALA B 1 296 ? 14.266 22.094 -1.165 1 90.19 296 ALA B C 1
ATOM 4329 O O . ALA B 1 296 ? 13.656 22.719 -2.039 1 90.19 296 ALA B O 1
ATOM 4330 N N . LYS B 1 297 ? 14.398 20.844 -1.194 1 87.5 297 LYS B N 1
ATOM 4331 C CA . LYS B 1 297 ? 14.102 20.062 -2.395 1 87.5 297 LYS B CA 1
ATOM 4332 C C . LYS B 1 297 ? 12.594 19.953 -2.617 1 87.5 297 LYS B C 1
ATOM 4334 O O . LYS B 1 297 ? 12.141 19.656 -3.727 1 87.5 297 LYS B O 1
ATOM 4339 N N . VAL B 1 298 ? 11.844 20.219 -1.525 1 91.19 298 VAL B N 1
ATOM 4340 C CA . VAL B 1 298 ? 10.422 19.922 -1.668 1 91.19 298 VAL B CA 1
ATOM 4341 C C . VAL B 1 298 ? 9.602 21.203 -1.574 1 91.19 298 VAL B C 1
ATOM 4343 O O . VAL B 1 298 ? 8.375 21.172 -1.692 1 91.19 298 VAL B O 1
ATOM 4346 N N . ILE B 1 299 ? 10.258 22.359 -1.501 1 93.31 299 ILE B N 1
ATOM 4347 C CA . ILE B 1 299 ? 9.562 23.641 -1.353 1 93.31 299 ILE B CA 1
ATOM 4348 C C . ILE B 1 299 ? 8.75 23.938 -2.609 1 93.31 299 ILE B C 1
ATOM 4350 O O . ILE B 1 299 ? 7.586 24.328 -2.523 1 93.31 299 ILE B O 1
ATOM 4354 N N . GLU B 1 300 ? 9.383 23.656 -3.76 1 90.5 300 GLU B N 1
ATOM 4355 C CA . GLU B 1 300 ? 8.695 23.953 -5.012 1 90.5 300 GLU B CA 1
ATOM 4356 C C . GLU B 1 300 ? 7.441 23.109 -5.176 1 90.5 300 GLU B C 1
ATOM 4358 O O . GLU B 1 300 ? 6.379 23.609 -5.539 1 90.5 300 GLU B O 1
ATOM 4363 N N . LEU B 1 301 ? 7.531 21.875 -4.906 1 91.31 301 LEU B N 1
ATOM 4364 C CA . LEU B 1 301 ? 6.395 20.969 -5.031 1 91.31 301 LEU B CA 1
ATOM 4365 C C . LEU B 1 301 ? 5.305 21.312 -4.02 1 91.31 301 LEU B C 1
ATOM 4367 O O . LEU B 1 301 ? 4.113 21.188 -4.312 1 91.31 301 LEU B O 1
ATOM 4371 N N . SER B 1 302 ? 5.699 21.688 -2.859 1 92 302 SER B N 1
ATOM 4372 C CA . SER B 1 302 ? 4.75 22.141 -1.852 1 92 302 SER B CA 1
ATOM 4373 C C . SER B 1 302 ? 3.994 23.391 -2.328 1 92 302 SER B C 1
ATOM 4375 O O . SER B 1 302 ? 2.777 23.484 -2.156 1 92 302 SER B O 1
ATOM 4377 N N . SER B 1 303 ? 4.664 24.266 -2.934 1 92.06 303 SER B N 1
ATOM 4378 C CA . SER B 1 303 ? 4.059 25.5 -3.434 1 92.06 303 SER B CA 1
ATOM 4379 C C . SER B 1 303 ? 3.062 25.219 -4.551 1 92.06 303 SER B C 1
ATOM 4381 O O . SER B 1 303 ? 2.104 25.969 -4.742 1 92.06 303 SER B O 1
ATOM 4383 N N . LYS B 1 304 ? 3.227 24.094 -5.242 1 92.12 304 LYS B N 1
ATOM 4384 C CA . LYS B 1 304 ? 2.355 23.719 -6.348 1 92.12 304 LYS B CA 1
ATOM 4385 C C . LYS B 1 304 ? 1.179 22.875 -5.855 1 92.12 304 LYS B C 1
ATOM 4387 O O . LYS B 1 304 ? 0.353 22.422 -6.652 1 92.12 304 LYS B O 1
ATOM 4392 N N . GLY B 1 305 ? 1.122 22.656 -4.574 1 92.25 305 GLY B N 1
ATOM 4393 C CA . GLY B 1 305 ? 0.035 21.875 -4.004 1 92.25 305 GLY B CA 1
ATOM 4394 C C . GLY B 1 305 ? 0.176 20.391 -4.25 1 92.25 305 GLY B C 1
ATOM 4395 O O . GLY B 1 305 ? -0.823 19.672 -4.355 1 92.25 305 GLY B O 1
ATOM 4396 N N . ILE B 1 306 ? 1.347 19.906 -4.367 1 91.31 306 ILE B N 1
ATOM 4397 C CA . ILE B 1 306 ? 1.621 18.5 -4.633 1 91.31 306 ILE B CA 1
ATOM 4398 C C . ILE B 1 306 ? 2.172 17.828 -3.373 1 91.31 306 ILE B C 1
ATOM 4400 O O . ILE B 1 306 ? 1.95 16.641 -3.145 1 91.31 306 ILE B O 1
ATOM 4404 N N . ARG B 1 307 ? 2.932 18.703 -2.688 1 88.56 307 ARG B N 1
ATOM 4405 C CA . ARG B 1 307 ? 3.506 18.219 -1.44 1 88.56 307 ARG B CA 1
ATOM 4406 C C . ARG B 1 307 ? 3.031 19.047 -0.254 1 88.56 307 ARG B C 1
ATOM 4408 O O . ARG B 1 307 ? 2.617 20.188 -0.422 1 88.56 307 ARG B O 1
#

Sequence (614 aa):
MTKLFSTVAVAAVCAFAAPAFAVDIIVVAHGQANDPFWSVVKNGAAEAAKDSGVHVDFRSPETFDMVQMSQLIDAAVNQNPDGLVVSVPDADALGPSIKRAVAAGIPVITINAGGDVSKSLGAKLHVGQSEFDAGKAAGEKLAELGGTKGICVNQEVGNVSLDQRCAGFAEGFGHPVQVIPTENDPGVVEAKVRAALSSDTAVNAVLGLNATLVGEPAVRAVEALGRKDVLVATFDMSPGFLNDVAEGKAAFAVDQQQFLQGYLPVAFLALDAKYGLIPGGNVPSGPNLVTKDTAAKVIELSSKGIRMTKLFSTVAVAAVCAFAAPAFAVDIIVVAHGQANDPFWSVVKNGAAEAAKDSGVHVDFRSPETFDMVQMSQLIDAAVNQNPDGLVVSVPDADALGPSIKRAVAAGIPVITINAGGDVSKSLGAKLHVGQSEFDAGKAAGEKLAELGGTKGICVNQEVGNVSLDQRCAGFAEGFGHPVQVIPTENDPGVVEAKVRAALSSDTAVNAVLGLNATLVGEPAVRAVEALGRKDVLVATFDMSPGFLNDVAEGKAAFAVDQQQFLQGYLPVAFLALDAKYGLIPGGNVPSGPNLVTKDTAAKVIELSSKGIR